Protein AF-A0A962AZM6-F1 (afdb_monomer)

Nearest PDB structures (foldseek):
  8jaz-assembly2_B  TM=5.024E-01  e=7.259E-09  Azotobacter chroococcum NCIMB 8003
  4d0q-assembly1_A  TM=4.194E-01  e=3.292E-02  Streptococcus pneumoniae TIGR4
  4ht1-assembly1_T  TM=5.611E-01  e=6.794E-01  Homo sapiens
  6alv-assembly1_A  TM=3.720E-01  e=1.613E+00  Rattus norvegicus
  3mll-assembly1_A  TM=4.001E-01  e=6.194E+00  Rattus norvegicus

Radius of gyration: 32.73 Å; Cα contacts (8 Å, |Δi|>4): 1582; chains: 1; bounding box: 70×86×89 Å

Sequence (575 aa):
MVQSRRQVLLGLPAAAAAGAALAGQAHASQPAPAVRRSPEQRYATVVDLADFAKPNADKPQGEAMQAAIDAASDAGVPLVMPKGGFVTDRSLRVWNTSGLDRAMPRISGRGIGMTVIEATGFAGAILDIRGVGQGPLRRAHFLHGGGLENLELRGLQRYVNGPPGTPVQHGLATLGWWTGRIANVRISRLTGDGIRVVGDTGVNSNPDFTASRLDLAGVRLERLAGWGYNDENPIGAPGWSWDRCVMTLCGRGGARVRSSGHEFRASSFSASGWVSETTPSAGAGIGVYLDGARGWSLNRTRFVGCEFDTSKDAQLALDYAHATTVEQTRFIHNDRYGQGALTPAVGVDIARKGAASSVQHALFRQILFRIDTPGTMTGFRWSGTANVRDIVIDGVLWSDETRGKAAITRYAGHDRNGANTAANYRIHDGVSLVSAGRPAPFLKARTAAASPTPSPARALGLGPWQVDADCARLQPGLWAVARDVRLPASGWCEIDLAAVVASPGGAQPVELVLRLARRTVTHDLGSLAAAPRRVRLGDRILANAGEVLGIELRAAAPLVFPPGARADLLLKLTV

Foldseek 3Di:
DDDDDDDDDDDDDDDDDDDDDDDDDDPPDDPDDDPDDDPVRVVLAEQELVVQDDADPPDASQVSLLVSQVVQQVSVHAYEYEFHEHEHADEREAEDAPLAAGEHHAYEYQAEVRAEYEYPQAAEENYEYEQAHAAQDPDQHAHEEHEYYHYEYYYDLCQLPDPPPRHFYEHYEAFRHEHYEYERYEYERGVEEHYEQDQPCVRYVPSQSREYEYEYYAYEQASHLYEPEHYPHQEYHCAYEAYQYEQEQYQQEHYEAREEHYEYELYETYPFQHSDQQDGHPDQGEHYEDDYAPPGAYEPAEYENYEFYFGAAEHYEDFSYEHYEYENYEYEFDPSNPPLETGPQEYYEYNLVAPRGAHYQYEAEQYEYAYQGADHHEYYEDSYQPRYANYEHYEYHYHYNVVPRYHYHDYYDCCPPNSLQVHFYFHHYPPWTRGHPDPTPDPPDDPDDDDDDDDDDDAPDPDWDFPPDPPPDDDAWFDDKPWFPFDQAFFWKFKFKFKFFADDDDFWWKKKWKDWPPDIDIDTPGTDDRGGDRDGDRDIDGDGGGIIIMITMTTPGDDDGDPPGGIIIRIRMDD

Solvent-accessible surface area (backbone atoms only — not comparable to full-atom values): 29447 Å² total; per-residue (Å²): 134,86,90,79,89,78,90,88,80,90,84,85,84,84,89,85,88,83,83,87,86,85,80,82,80,78,80,77,75,74,75,76,82,80,77,88,64,55,76,69,63,62,54,72,62,49,34,54,36,66,83,58,46,72,68,33,84,89,49,70,42,36,67,38,54,37,52,39,47,50,51,10,44,75,70,69,24,34,31,40,38,60,70,35,42,39,22,22,64,51,64,35,67,52,67,35,80,78,73,48,72,39,69,36,43,32,39,31,36,70,22,61,86,38,10,32,43,35,37,77,58,50,68,44,25,48,36,35,38,30,9,49,37,91,55,84,62,97,61,77,25,31,21,36,40,40,32,45,29,20,22,22,38,32,37,46,68,78,44,29,76,36,64,93,86,59,48,52,18,27,34,33,34,38,26,5,38,35,63,24,34,37,33,40,29,33,25,32,24,19,40,18,27,25,36,31,40,47,46,75,52,87,54,41,91,65,48,62,45,41,24,34,22,39,43,34,34,45,31,35,22,32,47,16,36,21,21,19,30,33,42,55,28,65,71,32,23,83,33,34,42,33,38,50,26,38,17,32,34,7,15,47,7,17,31,38,41,20,35,26,25,37,36,38,31,54,22,38,21,25,38,6,8,23,66,50,87,65,36,66,37,93,63,60,6,28,15,32,31,39,58,27,47,94,95,33,70,23,33,58,31,37,36,37,49,25,40,30,40,20,10,52,42,24,32,33,37,34,17,18,34,28,52,30,38,41,30,53,27,37,41,36,24,28,45,77,44,72,78,85,47,33,17,20,38,28,38,34,32,36,13,61,67,19,75,79,20,33,28,32,45,35,38,39,32,47,32,35,42,37,31,62,34,47,39,60,36,32,43,35,33,34,60,26,45,88,46,39,34,45,39,36,38,38,45,57,45,81,43,67,71,43,74,79,52,48,48,77,40,64,71,43,53,62,57,54,93,53,25,38,67,79,21,50,39,36,40,38,45,82,92,48,73,32,46,54,75,48,83,60,83,77,77,69,84,73,88,72,80,88,82,91,82,83,88,81,80,97,67,77,72,61,66,77,49,78,70,85,67,84,85,75,76,78,64,77,60,56,72,48,72,51,75,70,49,60,34,90,54,61,47,62,30,38,44,44,41,31,42,34,47,51,51,98,75,73,71,48,51,33,34,41,38,42,34,46,91,93,48,75,50,76,44,80,70,46,55,55,48,66,56,76,49,77,52,78,47,92,52,71,47,78,46,51,53,67,42,45,42,33,39,37,36,32,38,89,60,74,81,82,77,62,94,88,63,58,59,41,52,35,54,39,67,47,113

Secondary structure (DSSP, 8-state):
-----------------------------PPPP-----HHHHHTT-EEGGGT---EEEEE-HHHHHHHHHHHHHHT-PEEP-SEEEEESS-EEEE--SSS-EEPPEEE-SSTTTEEEEE-S-SEEEEEEE-SPSS--SS---EES-EEEEEEEE--GGGTTPPTT---EEEEEEESEEEEEEEEEEEEEESS-SEEE---TTS-SSGGGG--EEEEES-EEEEESSEEEEE--SS--SEEEEES-EEEEESSEEEEE-SS-EEEES-EEEEETEEETTEE-SS--EEEEEE-BTTB-B-S-EEES-EEEEESSEEEEEESEEEEEEES-EEEE--TT-SSS-S-SEEEEESTTGGG--EEEEEEEEEEEEE-SSEEEEEEEES--TTEEEEEEEEEEEEETTSS-EEEEEEESTTGGGHHHHS-EEEEETTEEEETTS--------------------------B------S-PPTT--EEEEEEE-SSSEEEEEEEEEEE--SS--EEEEEEEEETTEEEEEEEEEE-SS-B------EEEE-TTPEEEEEEEESS---PPTT--EEEEEEEE-

Structure (mmCIF, N/CA/C/O backbone):
data_AF-A0A962AZM6-F1
#
_entry.id   AF-A0A962AZM6-F1
#
loop_
_atom_site.group_PDB
_atom_site.id
_atom_site.type_symbol
_atom_site.label_atom_id
_atom_site.label_alt_id
_atom_site.label_comp_id
_atom_site.label_asym_id
_atom_site.label_entity_id
_atom_site.label_seq_id
_atom_site.pdbx_PDB_ins_code
_atom_site.Cartn_x
_atom_site.Cartn_y
_atom_site.Cartn_z
_atom_site.occupancy
_atom_site.B_iso_or_equiv
_atom_site.auth_seq_id
_atom_site.auth_comp_id
_atom_site.auth_asym_id
_atom_site.auth_atom_id
_atom_site.pdbx_PDB_model_num
ATOM 1 N N . MET A 1 1 ? 43.217 -32.054 24.297 1.00 29.64 1 MET A N 1
ATOM 2 C CA . MET A 1 1 ? 43.445 -33.213 23.405 1.00 29.64 1 MET A CA 1
ATOM 3 C C . MET A 1 1 ? 42.403 -34.289 23.677 1.00 29.64 1 MET A C 1
ATOM 5 O O . MET A 1 1 ? 42.264 -34.655 24.830 1.00 29.64 1 MET A O 1
ATOM 9 N N . VAL A 1 2 ? 41.724 -34.742 22.609 1.00 32.84 2 VAL A N 1
ATOM 10 C CA . VAL A 1 2 ? 41.186 -36.106 22.354 1.00 32.84 2 VAL A CA 1
ATOM 11 C C . VAL A 1 2 ? 40.149 -36.655 23.362 1.00 32.84 2 VAL A C 1
ATOM 13 O O . VAL A 1 2 ? 40.493 -37.030 24.469 1.00 32.84 2 VAL A O 1
ATOM 16 N N . GLN A 1 3 ? 38.833 -36.578 23.111 1.00 26.25 3 GLN A N 1
ATOM 17 C CA . GLN A 1 3 ? 37.977 -37.436 22.250 1.00 26.25 3 GLN A CA 1
ATOM 18 C C . GLN A 1 3 ? 37.986 -38.955 22.537 1.00 26.25 3 GLN A C 1
ATOM 20 O O . GLN A 1 3 ? 38.947 -39.634 22.216 1.00 26.25 3 GLN A O 1
ATOM 25 N N . SER A 1 4 ? 36.819 -39.500 22.911 1.00 30.44 4 SER A N 1
ATOM 26 C CA . SER A 1 4 ? 36.089 -40.565 22.173 1.00 30.44 4 SER A CA 1
ATOM 27 C C . SER A 1 4 ? 34.609 -40.519 22.650 1.00 30.44 4 SER A C 1
ATOM 29 O O . SER A 1 4 ? 34.392 -40.358 23.844 1.00 30.44 4 SER A O 1
ATOM 31 N N . ARG A 1 5 ? 33.508 -40.384 21.875 1.00 32.62 5 ARG A N 1
ATOM 32 C CA . ARG A 1 5 ? 33.010 -40.965 20.595 1.00 32.62 5 ARG A CA 1
ATOM 33 C C . ARG A 1 5 ? 32.978 -42.502 20.636 1.00 32.62 5 ARG A C 1
ATOM 35 O O . ARG A 1 5 ? 33.994 -43.078 20.960 1.00 32.62 5 ARG A O 1
ATOM 42 N N . ARG A 1 6 ? 31.949 -43.248 20.213 1.00 29.95 6 ARG A N 1
ATOM 43 C CA . ARG A 1 6 ? 30.577 -43.034 19.700 1.00 29.95 6 ARG A CA 1
ATOM 44 C C . ARG A 1 6 ? 30.046 -44.453 19.355 1.00 29.95 6 ARG A C 1
ATOM 46 O O . ARG A 1 6 ? 30.819 -45.216 18.801 1.00 29.95 6 ARG A O 1
ATOM 53 N N . GLN A 1 7 ? 28.735 -44.682 19.512 1.00 30.62 7 GLN A N 1
ATOM 54 C CA . GLN A 1 7 ? 27.836 -45.441 18.604 1.00 30.62 7 GLN A CA 1
ATOM 55 C C . GLN A 1 7 ? 27.954 -46.967 18.362 1.00 30.62 7 GLN A C 1
ATOM 57 O O . GLN A 1 7 ? 29.027 -47.546 18.435 1.00 30.62 7 GLN A O 1
ATOM 62 N N . VAL A 1 8 ? 26.799 -47.484 17.870 1.00 27.48 8 VAL A N 1
ATOM 63 C CA . VAL A 1 8 ? 26.518 -48.676 17.015 1.00 27.48 8 VAL A CA 1
ATOM 64 C C . VAL A 1 8 ? 25.844 -49.830 17.795 1.00 27.48 8 VAL A C 1
ATOM 66 O O . VAL A 1 8 ? 26.389 -50.251 18.800 1.00 27.48 8 VAL A O 1
ATOM 69 N N . LEU A 1 9 ? 24.687 -50.423 17.442 1.00 25.53 9 LEU A N 1
ATOM 70 C CA . LEU A 1 9 ? 23.645 -50.250 16.407 1.00 25.53 9 LEU A CA 1
ATOM 71 C C . LEU A 1 9 ? 22.458 -51.202 16.736 1.00 25.53 9 LEU A C 1
ATOM 73 O O . LEU A 1 9 ? 22.673 -52.241 17.345 1.00 25.53 9 LEU A O 1
ATOM 77 N N . LEU A 1 10 ? 21.261 -50.848 16.247 1.00 28.73 10 LEU A N 1
ATOM 78 C CA . LEU A 1 10 ? 20.161 -51.661 15.665 1.00 28.73 10 LEU A CA 1
ATOM 79 C C . LEU A 1 10 ? 20.027 -53.182 15.933 1.00 28.73 10 LEU A C 1
ATOM 81 O O . LEU A 1 10 ? 20.944 -53.954 15.677 1.00 28.73 10 LEU A O 1
ATOM 85 N N . GLY A 1 11 ? 18.777 -53.615 16.174 1.00 24.94 11 GLY A N 1
ATOM 86 C CA . GLY A 1 11 ? 18.316 -54.985 15.900 1.00 24.94 11 GLY A CA 1
ATOM 87 C C . GLY A 1 11 ? 16.840 -55.250 16.251 1.00 24.94 11 GLY A C 1
ATOM 88 O O . GLY A 1 11 ? 16.534 -55.595 17.385 1.00 24.94 11 GLY A O 1
ATOM 89 N N . LEU A 1 12 ? 15.934 -55.100 15.275 1.00 31.92 12 LEU A N 1
ATOM 90 C CA . LEU A 1 12 ? 14.578 -55.695 15.252 1.00 31.92 12 LEU A CA 1
ATOM 91 C C . LEU A 1 12 ? 14.646 -57.240 15.166 1.00 31.92 12 LEU A C 1
ATOM 93 O O . LEU A 1 12 ? 15.660 -57.769 14.708 1.00 31.92 12 LEU A O 1
ATOM 97 N N . PRO A 1 13 ? 13.555 -57.957 15.507 1.00 34.47 13 PRO A N 1
ATOM 98 C CA . PRO A 1 13 ? 12.750 -58.629 14.462 1.00 34.47 13 PRO A CA 1
ATOM 99 C C . PRO A 1 13 ? 11.226 -58.418 14.659 1.00 34.47 13 PRO A C 1
ATOM 101 O O . PRO A 1 13 ? 10.741 -58.373 15.784 1.00 34.47 13 PRO A O 1
ATOM 104 N N . ALA A 1 14 ? 10.468 -58.031 13.619 1.00 26.89 14 ALA A N 1
ATOM 105 C CA . ALA A 1 14 ? 9.739 -58.877 12.641 1.00 26.89 14 ALA A CA 1
ATOM 106 C C . ALA A 1 14 ? 8.582 -59.688 13.283 1.00 26.89 14 ALA A C 1
ATOM 108 O O . ALA A 1 14 ? 8.824 -60.622 14.030 1.00 26.89 14 ALA A O 1
ATOM 109 N N . ALA A 1 15 ? 7.323 -59.237 13.211 1.00 30.05 15 ALA A N 1
ATOM 110 C CA . ALA A 1 15 ? 6.351 -59.395 12.111 1.00 30.05 15 ALA A CA 1
ATOM 111 C C . ALA A 1 15 ? 5.842 -60.838 11.901 1.00 30.05 15 ALA A C 1
ATOM 113 O O . ALA A 1 15 ? 6.565 -61.645 11.332 1.00 30.05 15 ALA A O 1
ATOM 114 N N . ALA A 1 16 ? 4.572 -61.108 12.255 1.00 25.62 16 ALA A N 1
ATOM 115 C CA . ALA A 1 16 ? 3.628 -61.891 11.437 1.00 25.62 16 ALA A CA 1
ATOM 116 C C . ALA A 1 16 ? 2.190 -61.912 12.016 1.00 25.62 16 ALA A C 1
ATOM 118 O O . ALA A 1 16 ? 1.950 -62.424 13.100 1.00 25.62 16 ALA A O 1
ATOM 119 N N . ALA A 1 17 ? 1.263 -61.397 11.201 1.00 28.27 17 ALA A N 1
ATOM 120 C CA . ALA A 1 17 ? -0.097 -61.885 10.934 1.00 28.27 17 ALA A CA 1
ATOM 121 C C . ALA A 1 17 ? -1.138 -62.043 12.067 1.00 28.27 17 ALA A C 1
ATOM 123 O O . ALA A 1 17 ? -1.175 -63.049 12.763 1.00 28.27 17 ALA A O 1
ATOM 124 N N . ALA A 1 18 ? -2.143 -61.161 12.055 1.00 27.84 18 ALA A N 1
ATOM 125 C CA . ALA A 1 18 ? -3.547 -61.574 11.931 1.00 27.84 18 ALA A CA 1
ATOM 126 C C . ALA A 1 18 ? -4.379 -60.387 11.425 1.00 27.84 18 ALA A C 1
ATOM 128 O O . ALA A 1 18 ? -4.406 -59.317 12.032 1.00 27.84 18 ALA A O 1
ATOM 129 N N . GLY A 1 19 ? -5.001 -60.563 10.263 1.00 26.55 19 GLY A N 1
ATOM 130 C CA . GLY A 1 19 ? -5.955 -59.612 9.721 1.00 26.55 19 GLY A CA 1
ATOM 131 C C . GLY A 1 19 ? -7.324 -59.713 10.393 1.00 26.55 19 GLY A C 1
ATOM 132 O O . GLY A 1 19 ? -7.685 -60.745 10.948 1.00 26.55 19 GLY A O 1
ATOM 133 N N . ALA A 1 20 ? -8.081 -58.637 10.189 1.00 31.86 20 ALA A N 1
ATOM 134 C CA . ALA A 1 20 ? -9.532 -58.513 10.287 1.00 31.86 20 ALA A CA 1
ATOM 135 C C . ALA A 1 20 ? -10.179 -58.388 11.683 1.00 31.86 20 ALA A C 1
ATOM 137 O O . ALA A 1 20 ? -9.985 -59.193 12.583 1.00 31.86 20 ALA A O 1
ATOM 138 N N . ALA A 1 21 ? -11.070 -57.388 11.739 1.00 35.78 21 ALA A N 1
ATOM 139 C CA . ALA A 1 21 ? -12.134 -57.139 12.711 1.00 35.78 21 ALA A CA 1
ATOM 140 C C . ALA A 1 21 ? -11.751 -56.483 14.051 1.00 35.78 21 ALA A C 1
ATOM 142 O O . ALA A 1 21 ? -11.739 -57.118 15.097 1.00 35.78 21 ALA A O 1
ATOM 143 N N . LEU A 1 22 ? -11.618 -55.152 14.036 1.00 29.98 22 LEU A N 1
ATOM 144 C CA . LEU A 1 22 ? -11.992 -54.323 15.187 1.00 29.98 22 LEU A CA 1
ATOM 145 C C . LEU A 1 22 ? -12.969 -53.242 14.727 1.00 29.98 22 LEU A C 1
ATOM 147 O O . LEU A 1 22 ? -12.605 -52.137 14.328 1.00 29.98 22 LEU A O 1
ATOM 151 N N . ALA A 1 23 ? -14.243 -53.625 14.753 1.00 33.28 23 ALA A N 1
ATOM 152 C CA . ALA A 1 23 ? -15.349 -52.695 14.793 1.00 33.28 23 ALA A CA 1
ATOM 153 C C . ALA A 1 23 ? -15.317 -51.938 16.132 1.00 33.28 23 ALA A C 1
ATOM 155 O O . ALA A 1 23 ? -15.219 -52.543 17.194 1.00 33.28 23 ALA A O 1
ATOM 156 N N . GLY A 1 24 ? -15.381 -50.611 16.024 1.00 38.19 24 GLY A N 1
ATOM 157 C CA . GLY A 1 24 ? -15.830 -49.632 17.013 1.00 38.19 24 GLY A CA 1
ATOM 158 C C . GLY A 1 24 ? -15.717 -49.961 18.503 1.00 38.19 24 GLY A C 1
ATOM 159 O O . GLY A 1 24 ? -16.640 -50.519 19.083 1.00 38.19 24 GLY A O 1
ATOM 160 N N . GLN A 1 25 ? -14.716 -49.373 19.156 1.00 30.89 25 GLN A N 1
ATOM 161 C CA . GLN A 1 25 ? -14.941 -48.721 20.447 1.00 30.89 25 GLN A CA 1
ATOM 162 C C . GLN A 1 25 ? -14.290 -47.340 20.423 1.00 30.89 25 GLN A C 1
ATOM 164 O O . GLN A 1 25 ? -13.087 -47.173 20.607 1.00 30.89 25 GLN A O 1
ATOM 169 N N . ALA A 1 26 ? -15.120 -46.334 20.148 1.00 32.62 26 ALA A N 1
ATOM 170 C CA . ALA A 1 26 ? -14.795 -44.954 20.439 1.00 32.62 26 ALA A CA 1
ATOM 171 C C . ALA A 1 26 ? -14.671 -44.817 21.962 1.00 32.62 26 ALA A C 1
ATOM 173 O O . ALA A 1 26 ? -15.661 -44.943 22.682 1.00 32.62 26 ALA A O 1
ATOM 174 N N . HIS A 1 27 ? -13.464 -44.543 22.456 1.00 34.28 27 HIS A N 1
ATOM 175 C CA . HIS A 1 27 ? -13.315 -43.929 23.767 1.00 34.28 27 HIS A CA 1
ATOM 176 C C . HIS A 1 27 ? -13.975 -42.552 23.690 1.00 34.28 27 HIS A C 1
ATOM 178 O O . HIS A 1 27 ? -13.398 -41.599 23.167 1.00 34.28 27 HIS A O 1
ATOM 184 N N . ALA A 1 28 ? -15.216 -42.470 24.165 1.00 37.56 28 ALA A N 1
ATOM 185 C CA . ALA A 1 28 ? -15.879 -41.211 24.436 1.00 37.56 28 ALA A CA 1
ATOM 186 C C . ALA A 1 28 ? -15.030 -40.459 25.468 1.00 37.56 28 ALA A C 1
ATOM 188 O O . ALA A 1 28 ? -15.032 -40.784 26.656 1.00 37.56 28 ALA A O 1
ATOM 189 N N . SER A 1 29 ? -14.260 -39.479 25.001 1.00 42.16 29 SER A N 1
ATOM 190 C CA . SER A 1 29 ? -13.665 -38.470 25.860 1.00 42.16 29 SER A CA 1
ATOM 191 C C . SER A 1 29 ? -14.813 -37.746 26.554 1.00 42.16 29 SER A C 1
ATOM 193 O O . SER A 1 29 ? -15.605 -37.049 25.919 1.00 42.16 29 SER A O 1
ATOM 195 N N . GLN A 1 30 ? -14.951 -37.956 27.863 1.00 37.03 30 GLN A N 1
ATOM 196 C CA . GLN A 1 30 ? -15.864 -37.149 28.661 1.00 37.03 30 GLN A CA 1
ATOM 197 C C . GLN A 1 30 ? -15.480 -35.674 28.457 1.00 37.03 30 GLN A C 1
ATOM 199 O O . GLN A 1 30 ? -14.304 -35.332 28.629 1.00 37.03 30 GLN A O 1
ATOM 204 N N . PRO A 1 31 ? -16.418 -34.795 28.058 1.00 42.50 31 PRO A N 1
ATOM 205 C CA . PRO A 1 31 ? -16.133 -33.372 28.002 1.00 42.50 31 PRO A CA 1
ATOM 206 C C . PRO A 1 31 ? -15.728 -32.921 29.406 1.00 42.50 31 PRO A C 1
ATOM 208 O O . PRO A 1 31 ? -16.381 -33.280 30.388 1.00 42.50 31 PRO A O 1
ATOM 211 N N . ALA A 1 32 ? -14.630 -32.167 29.501 1.00 45.25 32 ALA A N 1
ATOM 212 C CA . ALA A 1 32 ? -14.174 -31.601 30.764 1.00 45.25 32 ALA A CA 1
ATOM 213 C C . ALA A 1 32 ? -15.354 -30.922 31.490 1.00 45.25 32 ALA A C 1
ATOM 215 O O . ALA A 1 32 ? -16.178 -30.278 30.827 1.00 45.25 32 ALA A O 1
ATOM 216 N N . PRO A 1 33 ? -15.471 -31.062 32.823 1.00 45.75 33 PRO A N 1
ATOM 217 C CA . PRO A 1 33 ? -16.612 -30.537 33.555 1.00 45.75 33 PRO A CA 1
ATOM 218 C C . PRO A 1 33 ? -16.735 -29.034 33.309 1.00 45.75 33 PRO A C 1
ATOM 220 O O . PRO A 1 33 ? -15.802 -28.264 33.548 1.00 45.75 33 PRO A O 1
ATOM 223 N N . ALA A 1 34 ? -17.897 -28.616 32.807 1.00 59.62 34 ALA A N 1
ATOM 224 C CA . ALA A 1 34 ? -18.205 -27.211 32.617 1.00 59.62 34 ALA A CA 1
ATOM 225 C C . ALA A 1 34 ? -18.142 -26.503 33.978 1.00 59.62 34 ALA A C 1
ATOM 227 O O . ALA A 1 34 ? -18.952 -26.764 34.870 1.00 59.62 34 ALA A O 1
ATOM 228 N N . VAL A 1 35 ? -17.168 -25.609 34.147 1.00 66.31 35 VAL A N 1
ATOM 229 C CA . VAL A 1 35 ? -17.042 -24.794 35.358 1.00 66.31 35 VAL A CA 1
ATOM 230 C C . VAL A 1 35 ? -18.285 -23.911 35.469 1.00 66.31 35 VAL A C 1
ATOM 232 O O . VAL A 1 35 ? -18.551 -23.089 34.588 1.00 66.31 35 VAL A O 1
ATOM 235 N N . ARG A 1 36 ? -19.065 -24.074 36.546 1.00 44.12 36 ARG A N 1
ATOM 236 C CA . ARG A 1 36 ? -20.202 -23.193 36.843 1.00 44.12 36 ARG A CA 1
ATOM 237 C C . ARG A 1 36 ? -19.680 -21.776 37.086 1.00 44.12 36 ARG A C 1
ATOM 239 O O . ARG A 1 36 ? -19.080 -21.505 38.117 1.00 44.12 36 ARG A O 1
ATOM 246 N N . ARG A 1 37 ? -19.927 -20.884 36.127 1.00 49.72 37 ARG A N 1
ATOM 247 C CA . ARG A 1 37 ? -19.706 -19.435 36.246 1.00 49.72 37 ARG A CA 1
ATOM 248 C C . ARG A 1 37 ? -21.009 -18.739 36.620 1.00 49.72 37 ARG A C 1
ATOM 250 O O . ARG A 1 37 ? -22.061 -19.131 36.087 1.00 49.72 37 ARG A O 1
ATOM 257 N N . SER A 1 38 ? -20.931 -17.717 37.474 1.00 48.62 38 SER A N 1
ATOM 258 C CA . SER A 1 38 ? -22.064 -16.817 37.728 1.00 48.62 38 SER A CA 1
ATOM 259 C C . SER A 1 38 ? -22.486 -16.116 36.424 1.00 48.62 38 SER A C 1
ATOM 261 O O . SER A 1 38 ? -21.671 -16.030 35.498 1.00 48.62 38 SER A O 1
ATOM 263 N N . PRO A 1 39 ? -23.739 -15.648 36.290 1.00 52.84 39 PRO A N 1
ATOM 264 C CA . PRO A 1 39 ? -24.165 -14.865 35.130 1.00 52.84 39 PRO A CA 1
ATOM 265 C C . PRO A 1 39 ? -23.205 -13.703 34.829 1.00 52.84 39 PRO A C 1
ATOM 267 O O . PRO A 1 39 ? -22.764 -13.559 33.694 1.00 52.84 39 PRO A O 1
ATOM 270 N N . GLU A 1 40 ? -22.766 -12.973 35.853 1.00 53.44 40 GLU A N 1
ATOM 271 C CA . GLU A 1 40 ? -21.832 -11.842 35.764 1.00 53.44 40 GLU A CA 1
ATOM 272 C C . GLU A 1 40 ? -20.458 -12.276 35.220 1.00 53.44 40 GLU A C 1
ATOM 274 O O . GLU A 1 40 ? -19.882 -11.621 34.355 1.00 53.44 40 GLU A O 1
ATOM 279 N N . GLN A 1 41 ? -19.960 -13.446 35.634 1.00 47.88 41 GLN A N 1
ATOM 280 C CA . GLN A 1 41 ? -18.707 -14.029 35.133 1.00 47.88 41 GLN A CA 1
ATOM 281 C C . GLN A 1 41 ? -18.802 -14.573 33.696 1.00 47.88 41 GLN A C 1
ATOM 283 O O . GLN A 1 41 ? -17.776 -14.842 33.068 1.00 47.88 41 GLN A O 1
ATOM 288 N N . ARG A 1 42 ? -20.013 -14.779 33.163 1.00 48.09 42 ARG A N 1
ATOM 289 C CA . ARG A 1 42 ? -20.219 -15.117 31.742 1.00 48.09 42 ARG A CA 1
ATOM 290 C C . ARG A 1 42 ? -20.158 -13.861 30.871 1.00 48.09 42 ARG A C 1
ATOM 292 O O . ARG A 1 42 ? -19.590 -13.928 29.782 1.00 48.09 42 ARG A O 1
ATOM 299 N N . TYR A 1 43 ? -20.662 -12.734 31.378 1.00 45.78 43 TYR A N 1
ATOM 300 C CA . TYR A 1 43 ? -20.566 -11.423 30.726 1.00 45.78 43 TYR A CA 1
ATOM 301 C C . TYR A 1 43 ? -19.155 -10.817 30.792 1.00 45.78 43 TYR A C 1
ATOM 303 O O . TYR A 1 43 ? -18.771 -10.098 29.881 1.00 45.78 43 TYR A O 1
ATOM 311 N N . ALA A 1 44 ? -18.324 -11.202 31.768 1.00 57.66 44 ALA A N 1
ATOM 312 C CA . ALA A 1 44 ? -16.919 -10.779 31.898 1.00 57.66 44 ALA A CA 1
ATOM 313 C C . ALA A 1 44 ? -15.953 -11.310 30.806 1.00 57.66 44 ALA A C 1
ATOM 315 O O . ALA A 1 44 ? -14.746 -11.386 31.025 1.00 57.66 44 ALA A O 1
ATOM 316 N N . THR A 1 45 ? -16.459 -11.745 29.648 1.00 79.69 45 THR A N 1
ATOM 317 C CA . THR A 1 45 ? -15.644 -12.327 28.565 1.00 79.69 45 THR A CA 1
ATOM 318 C C . THR A 1 45 ? -15.438 -11.390 27.376 1.00 79.69 45 THR A C 1
ATOM 320 O O . THR A 1 45 ? -14.533 -11.630 26.578 1.00 79.69 45 THR A O 1
ATOM 323 N N . VAL A 1 46 ? -16.239 -10.325 27.270 1.00 89.44 46 VAL A N 1
ATOM 324 C CA . VAL A 1 46 ? -16.160 -9.266 26.253 1.00 89.44 46 VAL A CA 1
ATOM 325 C C . VAL A 1 46 ? -16.709 -7.962 26.832 1.00 89.44 46 VAL A C 1
ATOM 327 O O . VAL A 1 46 ? -17.511 -7.988 27.760 1.00 89.44 46 VAL A O 1
ATOM 330 N N . VAL A 1 47 ? -16.322 -6.832 26.250 1.00 94.12 47 VAL A N 1
ATOM 331 C CA . VAL A 1 47 ? -17.015 -5.549 26.418 1.00 94.12 47 VAL A CA 1
ATOM 332 C C . VAL A 1 47 ? -17.883 -5.322 25.182 1.00 94.12 47 VAL A C 1
ATOM 334 O O . VAL A 1 47 ? -17.370 -5.400 24.064 1.00 94.12 47 VAL A O 1
ATOM 337 N N . ASP A 1 48 ? -19.181 -5.061 25.351 1.00 94.38 48 ASP A N 1
ATOM 338 C CA . ASP A 1 48 ? -20.063 -4.672 24.243 1.00 94.38 48 ASP A CA 1
ATOM 339 C C . ASP A 1 48 ? -20.166 -3.146 24.186 1.00 94.38 48 ASP A C 1
ATOM 341 O O . ASP A 1 48 ? -20.512 -2.489 25.167 1.00 94.38 48 ASP A O 1
ATOM 345 N N . LEU A 1 49 ? -19.889 -2.556 23.022 1.00 96.31 49 LEU A N 1
ATOM 346 C CA . LEU A 1 49 ? -20.058 -1.117 22.836 1.00 96.31 49 LEU A CA 1
ATOM 347 C C . LEU A 1 49 ? -21.514 -0.678 23.064 1.00 96.31 49 LEU A C 1
ATOM 349 O O . LEU A 1 49 ? -21.737 0.468 23.446 1.00 96.31 49 LEU A O 1
ATOM 353 N N . ALA A 1 50 ? -22.494 -1.566 22.869 1.00 94.62 50 ALA A N 1
ATOM 354 C CA . ALA A 1 50 ? -23.906 -1.281 23.121 1.00 94.62 50 ALA A CA 1
ATOM 355 C C . ALA A 1 50 ? -24.197 -0.863 24.575 1.00 94.62 50 ALA A C 1
ATOM 357 O O . ALA A 1 50 ? -25.166 -0.133 24.800 1.00 94.62 50 ALA A O 1
ATOM 358 N N . ASP A 1 51 ? -23.351 -1.272 25.527 1.00 93.69 51 ASP A N 1
ATOM 359 C CA . ASP A 1 51 ? -23.467 -0.902 26.942 1.00 93.69 51 ASP A CA 1
ATOM 360 C C . ASP A 1 51 ? -23.042 0.556 27.203 1.00 93.69 51 ASP A C 1
ATOM 362 O O . ASP A 1 51 ? -23.415 1.147 28.215 1.00 93.69 51 ASP A O 1
ATOM 366 N N . PHE A 1 52 ? -22.301 1.162 26.269 1.00 96.00 52 PHE A N 1
ATOM 367 C CA . PHE A 1 52 ? -21.762 2.523 26.370 1.00 96.00 52 PHE A CA 1
ATOM 368 C C . PHE A 1 52 ? -22.436 3.486 25.387 1.00 96.00 52 PHE A C 1
ATOM 370 O O . PHE A 1 52 ? -22.679 4.648 25.712 1.00 96.00 52 PHE A O 1
ATOM 377 N N . ALA A 1 53 ? -22.730 3.026 24.168 1.00 93.94 53 ALA A N 1
ATOM 378 C CA . ALA A 1 53 ? -23.278 3.842 23.094 1.00 93.94 53 ALA A CA 1
ATOM 379 C C . ALA A 1 53 ? -24.184 3.036 22.154 1.00 93.94 53 ALA A C 1
ATOM 381 O O . ALA A 1 53 ? -23.846 1.950 21.686 1.00 93.94 53 ALA A O 1
ATOM 382 N N . LYS A 1 54 ? -25.321 3.632 21.779 1.00 92.81 54 LYS A N 1
ATOM 383 C CA . LYS A 1 54 ? -26.174 3.137 20.687 1.00 92.81 54 LYS A CA 1
ATOM 384 C C . LYS A 1 54 ? -25.800 3.832 19.381 1.00 92.81 54 LYS A C 1
ATOM 386 O O . LYS A 1 54 ? -25.602 5.039 19.444 1.00 92.81 54 LYS A O 1
ATOM 391 N N . PRO A 1 55 ? -25.778 3.155 18.220 1.00 92.69 55 PRO A N 1
ATOM 392 C CA . PRO A 1 55 ? -25.467 3.795 16.943 1.00 92.69 55 PRO A CA 1
ATOM 393 C C . PRO A 1 55 ? -26.254 5.090 16.721 1.00 92.69 55 PRO A C 1
ATOM 395 O O . PRO A 1 55 ? -27.481 5.101 16.844 1.00 92.69 55 PRO A O 1
ATOM 398 N N . ASN A 1 56 ? -25.555 6.175 16.399 1.00 90.38 56 ASN A N 1
ATOM 399 C CA . ASN A 1 56 ? -26.164 7.463 16.097 1.00 90.38 56 ASN A CA 1
ATOM 400 C C . ASN A 1 56 ? -25.292 8.227 15.092 1.00 90.38 56 ASN A C 1
ATOM 402 O O . ASN A 1 56 ? -24.140 8.543 15.380 1.00 90.38 56 ASN A O 1
ATOM 406 N N . ALA A 1 57 ? -25.850 8.516 13.915 1.00 82.81 57 ALA A N 1
ATOM 407 C CA . ALA A 1 57 ? -25.147 9.210 12.837 1.00 82.81 57 ALA A CA 1
ATOM 408 C C . ALA A 1 57 ? -25.103 10.741 13.015 1.00 82.81 57 ALA A C 1
ATOM 410 O O . ALA A 1 57 ? -24.316 11.405 12.348 1.00 82.81 57 ALA A O 1
ATOM 411 N N . ASP A 1 58 ? -25.914 11.299 13.916 1.00 86.50 58 ASP A N 1
ATOM 412 C CA . ASP A 1 58 ? -26.082 12.750 14.064 1.00 86.50 58 ASP A CA 1
ATOM 413 C C . ASP A 1 58 ? -25.348 13.317 15.284 1.00 86.50 58 ASP A C 1
ATOM 415 O O . ASP A 1 58 ? -25.205 14.532 15.424 1.00 86.50 58 ASP A O 1
ATOM 419 N N . LYS A 1 59 ? -24.899 12.453 16.201 1.00 90.19 59 LYS A N 1
ATOM 420 C CA . LYS A 1 59 ? -24.265 12.863 17.457 1.00 90.19 59 LYS A CA 1
ATOM 421 C C . LYS A 1 59 ? -22.923 12.167 17.646 1.00 90.19 59 LYS A C 1
ATOM 423 O O . LYS A 1 59 ? -22.892 10.938 17.609 1.00 90.19 59 LYS A O 1
ATOM 428 N N . PRO A 1 60 ? -21.838 12.917 17.910 1.00 93.00 60 PRO A N 1
ATOM 429 C CA . PRO A 1 60 ? -20.572 12.325 18.304 1.00 93.00 60 PRO A CA 1
ATOM 430 C C . PRO A 1 60 ? -20.707 11.480 19.572 1.00 93.00 60 PRO A C 1
ATOM 432 O O . PRO A 1 60 ? -21.426 11.822 20.508 1.00 93.00 60 PRO A O 1
ATOM 435 N N . GLN A 1 61 ? -19.997 10.360 19.584 1.00 95.81 61 GLN A N 1
ATOM 436 C CA . GLN A 1 61 ? -20.005 9.335 20.627 1.00 95.81 61 GLN A CA 1
ATOM 437 C C . GLN A 1 61 ? -18.571 9.004 21.058 1.00 95.81 61 GLN A C 1
ATOM 439 O O . GLN A 1 61 ? -18.319 7.943 21.627 1.00 95.81 61 GLN A O 1
ATOM 444 N N . GLY A 1 62 ? -17.621 9.897 20.750 1.00 95.81 62 GLY A N 1
ATOM 445 C CA . GLY A 1 62 ? -16.190 9.684 20.942 1.00 95.81 62 GLY A CA 1
ATOM 446 C C . GLY A 1 62 ? -15.824 9.350 22.386 1.00 95.81 62 GLY A C 1
ATOM 447 O O . GLY A 1 62 ? -15.025 8.449 22.615 1.00 95.81 62 GLY A O 1
ATOM 448 N N . GLU A 1 63 ? -16.442 10.016 23.365 1.00 97.12 63 GLU A N 1
ATOM 449 C CA . GLU A 1 63 ? -16.212 9.739 24.792 1.00 97.12 63 GLU A CA 1
ATOM 450 C C . GLU A 1 63 ? -16.699 8.350 25.211 1.00 97.12 63 GLU A C 1
ATOM 452 O O . GLU A 1 63 ? -15.961 7.607 25.852 1.00 97.12 63 GLU A O 1
ATOM 457 N N . ALA A 1 64 ? -17.909 7.963 24.802 1.00 97.31 64 ALA A N 1
ATOM 458 C CA . ALA A 1 64 ? -18.472 6.655 25.128 1.00 97.31 64 ALA A CA 1
ATOM 459 C C . ALA A 1 64 ? -17.699 5.510 24.450 1.00 97.31 64 ALA A C 1
ATOM 461 O O . ALA A 1 64 ? -17.435 4.482 25.070 1.00 97.31 64 ALA A O 1
ATOM 462 N N . MET A 1 65 ? -17.276 5.702 23.196 1.00 98.12 65 MET A N 1
ATOM 463 C CA . MET A 1 65 ? -16.400 4.752 22.504 1.00 98.12 65 MET A CA 1
ATOM 464 C C . MET A 1 65 ? -15.031 4.637 23.176 1.00 98.12 65 MET A C 1
ATOM 466 O O . MET A 1 65 ? -14.517 3.528 23.304 1.00 98.12 65 MET A O 1
ATOM 470 N N . GLN A 1 66 ? -14.451 5.754 23.626 1.00 98.00 66 GLN A N 1
ATOM 471 C CA . GLN A 1 66 ? -13.193 5.731 24.370 1.00 98.00 66 GLN A CA 1
ATOM 472 C C . GLN A 1 66 ? -13.348 4.960 25.685 1.00 98.00 66 GLN A C 1
ATOM 474 O O . GLN A 1 66 ? -12.539 4.081 25.957 1.00 98.00 66 GLN A O 1
ATOM 479 N N . ALA A 1 67 ? -14.418 5.205 26.445 1.00 97.56 67 ALA A N 1
ATOM 480 C CA . ALA A 1 67 ? -14.686 4.487 27.689 1.00 97.56 67 ALA A CA 1
ATOM 481 C C . ALA A 1 67 ? -14.821 2.966 27.476 1.00 97.56 67 ALA A C 1
ATOM 483 O O . ALA A 1 67 ? -14.305 2.186 28.273 1.00 97.56 67 ALA A O 1
ATOM 484 N N . ALA A 1 68 ? -15.450 2.532 26.379 1.00 97.44 68 ALA A N 1
ATOM 485 C CA . ALA A 1 68 ? -15.540 1.114 26.027 1.00 97.44 68 ALA A CA 1
ATOM 486 C C . ALA A 1 68 ? -14.170 0.506 25.665 1.00 97.44 68 ALA A C 1
ATOM 488 O O . ALA A 1 68 ? -13.871 -0.631 26.038 1.00 97.44 68 ALA A O 1
ATOM 489 N N . ILE A 1 69 ? -13.320 1.258 24.957 1.00 96.81 69 ILE A N 1
ATOM 490 C CA . ILE A 1 69 ? -11.940 0.855 24.644 1.00 96.81 69 ILE A CA 1
ATOM 491 C C . ILE A 1 69 ? -11.106 0.732 25.920 1.00 96.81 69 ILE A C 1
ATOM 493 O O . ILE A 1 69 ? -10.377 -0.251 26.072 1.00 96.81 69 ILE A O 1
ATOM 497 N N . ASP A 1 70 ? -11.219 1.699 26.827 1.00 94.50 70 ASP A N 1
ATOM 498 C CA . ASP A 1 70 ? -10.495 1.706 28.097 1.00 94.50 70 ASP A CA 1
ATOM 499 C C . ASP A 1 70 ? -10.931 0.511 28.956 1.00 94.50 70 ASP A C 1
ATOM 501 O O . ASP A 1 70 ? -10.087 -0.274 29.384 1.00 94.50 70 ASP A O 1
ATOM 505 N N . ALA A 1 71 ? -12.243 0.270 29.078 1.00 93.50 71 ALA A N 1
ATOM 506 C CA . ALA A 1 71 ? -12.789 -0.884 29.791 1.00 93.50 71 ALA A CA 1
ATOM 507 C C . ALA A 1 71 ? -12.295 -2.224 29.216 1.00 93.50 71 ALA A C 1
ATOM 509 O O . ALA A 1 71 ? -11.880 -3.108 29.967 1.00 93.50 71 ALA A O 1
ATOM 510 N N . ALA A 1 72 ? -12.289 -2.379 27.887 1.00 93.31 72 ALA A N 1
ATOM 511 C CA . ALA A 1 72 ? -11.787 -3.587 27.229 1.00 93.31 72 ALA A CA 1
ATOM 512 C C . ALA A 1 72 ? -10.278 -3.776 27.452 1.00 93.31 72 ALA A C 1
ATOM 514 O O . ALA A 1 72 ? -9.811 -4.887 27.715 1.00 93.31 72 ALA A O 1
ATOM 515 N N . SER A 1 73 ? -9.519 -2.681 27.383 1.00 90.44 73 SER A N 1
ATOM 516 C CA . SER A 1 73 ? -8.075 -2.674 27.611 1.00 90.44 73 SER A CA 1
ATOM 517 C C . SER A 1 73 ? -7.724 -3.026 29.056 1.00 90.44 73 SER A C 1
ATOM 519 O O . SER A 1 73 ? -6.743 -3.736 29.288 1.00 90.44 73 SER A O 1
ATOM 521 N N . ASP A 1 74 ? -8.464 -2.506 30.034 1.00 88.38 74 ASP A N 1
ATOM 522 C CA . ASP A 1 74 ? -8.222 -2.719 31.467 1.00 88.38 74 ASP A CA 1
ATOM 523 C C . ASP A 1 74 ? -8.615 -4.134 31.896 1.00 88.38 74 ASP A C 1
ATOM 525 O O . ASP A 1 74 ? -7.882 -4.781 32.641 1.00 88.38 74 ASP A O 1
ATOM 529 N N . ALA A 1 75 ? -9.721 -4.654 31.360 1.00 88.06 75 ALA A N 1
ATOM 530 C CA . ALA A 1 75 ? -10.146 -6.030 31.595 1.00 88.06 75 ALA A CA 1
ATOM 531 C C . ALA A 1 75 ? -9.337 -7.067 30.789 1.00 88.06 75 ALA A C 1
ATOM 533 O O . ALA A 1 75 ? -9.394 -8.258 31.093 1.00 88.06 75 ALA A O 1
ATOM 534 N N . GLY A 1 76 ? -8.591 -6.645 29.761 1.00 86.81 76 GLY A N 1
ATOM 535 C CA . GLY A 1 76 ? -7.839 -7.547 28.885 1.00 86.81 76 GLY A CA 1
ATOM 536 C C . GLY A 1 76 ? -8.738 -8.445 28.027 1.00 86.81 76 GLY A C 1
ATOM 537 O O . GLY A 1 76 ? -8.369 -9.580 27.722 1.00 86.81 76 GLY A O 1
ATOM 538 N N . VAL A 1 77 ? -9.922 -7.956 27.649 1.00 90.50 77 VAL A N 1
ATOM 539 C CA . VAL A 1 77 ? -10.930 -8.701 26.877 1.00 90.50 77 VAL A CA 1
ATOM 540 C C . VAL A 1 77 ? -11.232 -8.013 25.538 1.00 90.50 77 VAL A C 1
ATOM 542 O O . VAL A 1 77 ? -10.903 -6.842 25.349 1.00 90.50 77 VAL A O 1
ATOM 545 N N . PRO A 1 78 ? -11.843 -8.712 24.565 1.00 94.75 78 PRO A N 1
ATOM 546 C CA . PRO A 1 78 ? -12.254 -8.094 23.308 1.00 94.75 78 PRO A CA 1
ATOM 547 C C . PRO A 1 78 ? -13.341 -7.025 23.491 1.00 94.75 78 PRO A C 1
ATOM 549 O O . PRO A 1 78 ? -14.249 -7.195 24.303 1.00 94.75 78 PRO A O 1
ATOM 552 N N . LEU A 1 79 ? -13.298 -5.989 22.652 1.00 97.25 79 LEU A N 1
ATOM 553 C CA . LEU A 1 79 ? -14.388 -5.041 22.427 1.00 97.25 79 LEU A CA 1
ATOM 554 C C . LEU A 1 79 ? -15.199 -5.485 21.206 1.00 97.25 79 LEU A C 1
ATOM 556 O O . LEU A 1 79 ? -14.672 -5.576 20.092 1.00 97.25 79 LEU A O 1
ATOM 560 N N . VAL A 1 80 ? -16.490 -5.734 21.397 1.00 96.94 80 VAL A N 1
ATOM 561 C CA . VAL A 1 80 ? -17.426 -6.062 20.321 1.00 96.94 80 VAL A CA 1
ATOM 562 C C . VAL A 1 80 ? -18.269 -4.837 20.005 1.00 96.94 80 VAL A C 1
ATOM 564 O O . VAL A 1 80 ? -18.918 -4.264 20.871 1.00 96.94 80 VAL A O 1
ATOM 567 N N . MET A 1 81 ? -18.275 -4.444 18.737 1.00 97.06 81 MET A N 1
ATOM 568 C CA . MET A 1 81 ? -19.076 -3.335 18.241 1.00 97.06 81 MET A CA 1
ATOM 569 C C . MET A 1 81 ? -20.300 -3.885 17.498 1.00 97.06 81 MET A C 1
ATOM 571 O O . MET A 1 81 ? -20.151 -4.743 16.615 1.00 97.06 81 MET A O 1
ATOM 575 N N . PRO A 1 82 ? -21.526 -3.428 17.810 1.00 96.31 82 PRO A N 1
ATOM 576 C CA . PRO A 1 82 ? -22.710 -3.894 17.108 1.00 96.31 82 PRO A CA 1
ATOM 577 C C . PRO A 1 82 ? -22.785 -3.286 15.697 1.00 96.31 82 PRO A C 1
ATOM 579 O O . PRO A 1 82 ? -21.953 -2.477 15.274 1.00 96.31 82 PRO A O 1
ATOM 582 N N . LYS A 1 83 ? -23.786 -3.715 14.925 1.00 96.88 83 LYS A N 1
ATOM 583 C CA . LYS A 1 83 ? -24.093 -3.106 13.627 1.00 96.88 83 LYS A CA 1
ATOM 584 C C . LYS A 1 83 ? -24.556 -1.663 13.849 1.00 96.88 83 LYS A C 1
ATOM 586 O O . LYS A 1 83 ? -25.408 -1.422 14.699 1.00 96.88 83 LYS A O 1
ATOM 591 N N . GLY A 1 84 ? -24.053 -0.736 13.045 1.00 95.69 84 GLY A N 1
ATOM 592 C CA . GLY A 1 84 ? -24.452 0.664 13.067 1.00 95.69 84 GLY A CA 1
ATOM 593 C C . GLY A 1 84 ? -23.320 1.624 12.716 1.00 95.69 84 GLY A C 1
ATOM 594 O O . GLY A 1 84 ? -22.161 1.224 12.582 1.00 95.69 84 GLY A O 1
ATOM 595 N N . GLY A 1 85 ? -23.688 2.894 12.546 1.00 95.69 85 GLY A N 1
ATOM 596 C CA . GLY A 1 85 ? -22.751 4.005 12.410 1.00 95.69 85 GLY A CA 1
ATOM 597 C C . GLY A 1 85 ? -22.514 4.674 13.759 1.00 95.69 85 GLY A C 1
ATOM 598 O O . GLY A 1 85 ? -23.474 5.004 14.455 1.00 95.69 85 GLY A O 1
ATOM 599 N N . PHE A 1 86 ? -21.245 4.869 14.096 1.00 96.50 86 PHE A N 1
ATOM 600 C CA . PHE A 1 86 ? -20.789 5.551 15.298 1.00 96.50 86 PHE A CA 1
ATOM 601 C C . PHE A 1 86 ? -19.946 6.745 14.893 1.00 96.50 86 PHE A C 1
ATOM 603 O O . PHE A 1 86 ? -18.924 6.589 14.224 1.00 96.50 86 PHE A O 1
ATOM 610 N N . VAL A 1 87 ? -20.371 7.938 15.285 1.00 95.94 87 VAL A N 1
ATOM 611 C CA . VAL A 1 87 ? -19.646 9.160 14.944 1.00 95.94 87 VAL A CA 1
ATOM 612 C C . VAL A 1 87 ? -18.633 9.476 16.037 1.00 95.94 87 VAL A C 1
ATOM 614 O O . VAL A 1 87 ? -18.970 9.453 17.215 1.00 95.94 87 VAL A O 1
ATOM 617 N N . THR A 1 88 ? -17.393 9.791 15.674 1.00 95.88 88 THR A N 1
ATOM 618 C CA . THR A 1 88 ? -16.366 10.276 16.604 1.00 95.88 88 THR A CA 1
ATOM 619 C C . THR A 1 88 ? -15.875 11.658 16.206 1.00 95.88 88 THR A C 1
ATOM 621 O O . THR A 1 88 ? -15.587 11.938 15.045 1.00 95.88 88 THR A O 1
ATOM 624 N N . ASP A 1 89 ? -15.757 12.533 17.190 1.00 94.81 89 ASP A N 1
ATOM 625 C CA . ASP A 1 89 ? -15.218 13.888 17.095 1.00 94.81 89 ASP A CA 1
ATOM 626 C C . ASP A 1 89 ? -13.778 14.004 17.602 1.00 94.81 89 ASP A C 1
ATOM 628 O O . ASP A 1 89 ? -13.195 15.088 17.613 1.00 94.81 89 ASP A O 1
ATOM 632 N N . ARG A 1 90 ? -13.181 12.870 17.971 1.00 95.62 90 ARG A N 1
ATOM 633 C CA . ARG A 1 90 ? -11.827 12.767 18.507 1.00 95.62 90 ARG A CA 1
ATOM 634 C C . ARG A 1 90 ? -11.138 11.480 18.070 1.00 95.62 90 ARG A C 1
ATOM 636 O O . ARG A 1 90 ? -11.789 10.502 17.694 1.00 95.62 90 ARG A O 1
ATOM 643 N N . SER A 1 91 ? -9.814 11.458 18.199 1.00 97.25 91 SER A N 1
ATOM 644 C CA . SER A 1 91 ? -9.047 10.214 18.127 1.00 97.25 91 SER A CA 1
ATOM 645 C C . SER A 1 91 ? -9.435 9.290 19.273 1.00 97.25 91 SER A C 1
ATOM 647 O O . SER A 1 91 ? -9.381 9.695 20.437 1.00 97.25 91 SER A O 1
ATOM 649 N N . LEU A 1 92 ? -9.757 8.047 18.932 1.00 97.94 92 LEU A N 1
ATOM 650 C CA . LEU A 1 92 ? -9.886 6.945 19.871 1.00 97.94 92 LEU A CA 1
ATOM 651 C C . LEU A 1 92 ? -8.486 6.385 20.140 1.00 97.94 92 LEU A C 1
ATOM 653 O O . LEU A 1 92 ? -7.718 6.140 19.208 1.00 97.94 92 LEU A O 1
ATOM 657 N N . ARG A 1 93 ? -8.110 6.240 21.405 1.00 95.62 93 ARG A N 1
ATOM 658 C CA . ARG A 1 93 ? -6.736 5.944 21.822 1.00 95.62 93 ARG A CA 1
ATOM 659 C C . ARG A 1 93 ? -6.653 4.565 22.450 1.00 95.62 93 ARG A C 1
ATOM 661 O O . ARG A 1 93 ? -7.418 4.252 23.353 1.00 95.62 93 ARG A O 1
ATOM 668 N N . VAL A 1 94 ? -5.670 3.783 22.013 1.00 93.44 94 VAL A N 1
ATOM 669 C CA . VAL A 1 94 ? -5.231 2.552 22.686 1.00 93.44 94 VAL A CA 1
ATOM 670 C C . VAL A 1 94 ? -3.775 2.762 23.063 1.00 93.44 94 VAL A C 1
ATOM 672 O O . VAL A 1 94 ? -2.869 2.497 22.271 1.00 93.44 94 VAL A O 1
ATOM 675 N N . TRP A 1 95 ? -3.552 3.369 24.225 1.00 89.12 95 TRP A N 1
ATOM 676 C CA . TRP A 1 95 ? -2.221 3.788 24.654 1.00 89.12 95 TRP A CA 1
ATOM 677 C C . TRP A 1 95 ? -1.749 2.951 25.835 1.00 89.12 95 TRP A C 1
ATOM 679 O O . TRP A 1 95 ? -2.463 2.746 26.816 1.00 89.12 95 TRP A O 1
ATOM 689 N N . ASN A 1 96 ? -0.510 2.487 25.752 1.00 84.75 96 ASN A N 1
ATOM 690 C CA . ASN A 1 96 ? 0.158 1.850 26.864 1.00 84.75 96 ASN A CA 1
ATOM 691 C C . ASN A 1 96 ? 0.739 2.912 27.802 1.00 84.75 96 ASN A C 1
ATOM 693 O O . ASN A 1 96 ? 1.772 3.518 27.529 1.00 84.75 96 ASN A O 1
ATOM 697 N N . THR A 1 97 ? 0.068 3.124 28.927 1.00 78.38 97 THR A N 1
ATOM 698 C CA . THR A 1 97 ? 0.474 4.078 29.968 1.00 78.38 97 THR A CA 1
ATOM 699 C C . THR A 1 97 ? 1.253 3.425 31.111 1.00 78.38 97 THR A C 1
ATOM 701 O O . THR A 1 97 ? 1.768 4.127 31.974 1.00 78.38 97 THR A O 1
ATOM 704 N N . SER A 1 98 ? 1.359 2.093 31.126 1.00 74.00 98 SER A N 1
ATOM 705 C CA . SER A 1 98 ? 1.828 1.326 32.289 1.00 74.00 98 SER A CA 1
ATOM 706 C C . SER A 1 98 ? 3.350 1.264 32.448 1.00 74.00 98 SER A C 1
ATOM 708 O O . SER A 1 98 ? 3.841 0.861 33.498 1.00 74.00 98 SER A O 1
ATOM 710 N N . GLY A 1 99 ? 4.106 1.614 31.401 1.00 73.62 99 GLY A N 1
ATOM 711 C CA . GLY A 1 99 ? 5.552 1.380 31.370 1.00 73.62 99 GLY A CA 1
ATOM 712 C C . GLY A 1 99 ? 5.932 -0.108 31.407 1.00 73.62 99 GLY A C 1
ATOM 713 O O . GLY A 1 99 ? 7.066 -0.423 31.743 1.00 73.62 99 GLY A O 1
ATOM 714 N N . LEU A 1 100 ? 4.999 -1.011 31.088 1.00 79.50 100 LEU A N 1
ATOM 715 C CA . LEU A 1 100 ? 5.179 -2.461 30.977 1.00 79.50 100 LEU A CA 1
ATOM 716 C C . LEU A 1 100 ? 4.562 -2.958 29.666 1.00 79.50 100 LEU A C 1
ATOM 718 O O . LEU A 1 100 ? 3.765 -2.254 29.054 1.00 79.50 100 LEU A O 1
ATOM 722 N N . ASP A 1 101 ? 4.913 -4.164 29.216 1.00 82.25 101 ASP A N 1
ATOM 723 C CA . ASP A 1 101 ? 4.221 -4.779 28.077 1.00 82.25 101 ASP A CA 1
ATOM 724 C C . ASP A 1 101 ? 2.736 -4.986 28.400 1.00 82.25 101 ASP A C 1
ATOM 726 O O . ASP A 1 101 ? 2.388 -5.469 29.479 1.00 82.25 101 ASP A O 1
ATOM 730 N N . ARG A 1 102 ? 1.857 -4.636 27.456 1.00 85.50 102 ARG A N 1
ATOM 731 C CA . ARG A 1 102 ? 0.402 -4.714 27.643 1.00 85.50 102 ARG A CA 1
ATOM 732 C C . ARG A 1 102 ? -0.266 -5.410 26.464 1.00 85.50 102 ARG A C 1
ATOM 734 O O . ARG A 1 102 ? 0.168 -5.266 25.327 1.00 85.50 102 ARG A O 1
ATOM 741 N N . ALA A 1 103 ? -1.343 -6.147 26.716 1.00 87.94 103 ALA A N 1
ATOM 742 C CA . ALA A 1 103 ? -2.166 -6.696 25.645 1.00 87.94 103 ALA A CA 1
ATOM 743 C C . ALA A 1 103 ? -2.948 -5.585 24.925 1.00 87.94 103 ALA A C 1
ATOM 745 O O . ALA A 1 103 ? -3.527 -4.704 25.560 1.00 87.94 103 ALA A O 1
ATOM 746 N N . MET A 1 104 ? -2.992 -5.647 23.596 1.00 91.94 104 MET A N 1
ATOM 747 C CA . MET A 1 104 ? -3.898 -4.837 22.786 1.00 91.94 104 MET A CA 1
ATOM 748 C C . MET A 1 104 ? -5.280 -5.517 22.748 1.00 91.94 104 MET A C 1
ATOM 750 O O . MET A 1 104 ? -5.348 -6.716 22.458 1.00 91.94 104 MET A O 1
ATOM 754 N N . PRO A 1 105 ? -6.389 -4.812 23.042 1.00 93.25 105 PRO A N 1
ATOM 755 C CA . PRO A 1 105 ? -7.719 -5.411 22.976 1.00 93.25 105 PRO A CA 1
ATOM 756 C C . PRO A 1 105 ? -8.110 -5.700 21.526 1.00 93.25 105 PRO A C 1
ATOM 758 O O . PRO A 1 105 ? -7.950 -4.864 20.641 1.00 93.25 105 PRO A O 1
ATOM 761 N N . ARG A 1 106 ? -8.704 -6.864 21.261 1.00 96.06 106 ARG A N 1
ATOM 762 C CA . ARG A 1 106 ? -9.308 -7.125 19.947 1.00 96.06 106 ARG A CA 1
ATOM 763 C C . ARG A 1 106 ? -10.587 -6.301 19.800 1.00 96.06 106 ARG A C 1
ATOM 765 O O . ARG A 1 106 ? -11.537 -6.537 20.537 1.00 96.06 106 ARG A O 1
ATOM 772 N N . ILE A 1 107 ? -10.625 -5.392 18.832 1.00 97.81 107 ILE A N 1
ATOM 773 C CA . ILE A 1 107 ? -11.791 -4.576 18.478 1.00 97.81 107 ILE A CA 1
ATOM 774 C C . ILE A 1 107 ? -12.445 -5.201 17.245 1.00 97.81 107 ILE A C 1
ATOM 776 O O . ILE A 1 107 ? -11.855 -5.214 16.164 1.00 97.81 107 ILE A O 1
ATOM 780 N N . SER A 1 108 ? -13.656 -5.738 17.398 1.00 97.56 108 SER A N 1
ATOM 781 C CA . SER A 1 108 ? -14.363 -6.437 16.321 1.00 97.56 108 SER A CA 1
ATOM 782 C C . SER A 1 108 ? -15.739 -5.845 16.063 1.00 97.56 108 SER A C 1
ATOM 784 O O . SER A 1 108 ? -16.587 -5.824 16.951 1.00 97.56 108 SER A O 1
ATOM 786 N N . GLY A 1 109 ? -16.000 -5.459 14.818 1.00 97.88 109 GLY A N 1
ATOM 787 C CA . GLY A 1 109 ? -17.341 -5.140 14.338 1.00 97.88 109 GLY A CA 1
ATOM 788 C C . GLY A 1 109 ? -18.084 -6.353 13.777 1.00 97.88 109 GLY A C 1
ATOM 789 O O . GLY A 1 109 ? -17.700 -7.510 13.983 1.00 97.88 109 GLY A O 1
ATOM 790 N N . ARG A 1 110 ? -19.169 -6.077 13.046 1.00 97.19 110 ARG A N 1
ATOM 791 C CA . ARG A 1 110 ? -20.013 -7.079 12.369 1.00 97.19 110 ARG A CA 1
ATOM 792 C C . ARG A 1 110 ? -19.732 -7.224 10.870 1.00 97.19 110 ARG A C 1
ATOM 794 O O . ARG A 1 110 ? -20.304 -8.100 10.234 1.00 97.19 110 ARG A O 1
ATOM 801 N N . GLY A 1 111 ? -18.843 -6.402 10.318 1.00 94.00 111 GLY A N 1
ATOM 802 C CA . GLY A 1 111 ? -18.346 -6.451 8.943 1.00 94.00 111 GLY A CA 1
ATOM 803 C C . GLY A 1 111 ? -18.188 -5.062 8.323 1.00 94.00 111 GLY A C 1
ATOM 804 O O . GLY A 1 111 ? -18.752 -4.075 8.806 1.00 94.00 111 GLY A O 1
ATOM 805 N N . ILE A 1 112 ? -17.437 -4.999 7.220 1.00 94.44 112 ILE A N 1
ATOM 806 C CA . ILE A 1 112 ? -17.268 -3.781 6.414 1.00 94.44 112 ILE A CA 1
ATOM 807 C C . ILE A 1 112 ? -18.644 -3.248 5.989 1.00 94.44 112 ILE A C 1
ATOM 809 O O . ILE A 1 112 ? -19.493 -4.009 5.524 1.00 94.44 112 ILE A O 1
ATOM 813 N N . GLY A 1 113 ? -18.877 -1.947 6.179 1.00 93.62 113 GLY A N 1
ATOM 814 C CA . GLY A 1 113 ? -20.156 -1.286 5.901 1.00 93.62 113 GLY A CA 1
ATOM 815 C C . GLY A 1 113 ? -21.296 -1.614 6.878 1.00 93.62 113 GLY A C 1
ATOM 816 O O . GLY A 1 113 ? -22.333 -0.957 6.829 1.00 93.62 113 GLY A O 1
ATOM 817 N N . MET A 1 114 ? -21.128 -2.592 7.776 1.00 96.94 114 MET A N 1
ATOM 818 C CA . MET A 1 114 ? -22.113 -2.925 8.814 1.00 96.94 114 MET A CA 1
ATOM 819 C C . MET A 1 114 ? -21.801 -2.247 10.144 1.00 96.94 114 MET A C 1
ATOM 821 O O . MET A 1 114 ? -22.713 -1.745 10.794 1.00 96.94 114 MET A O 1
ATOM 825 N N . THR A 1 115 ? -20.531 -2.221 10.538 1.00 97.94 115 THR A N 1
ATOM 826 C CA . THR A 1 115 ? -20.046 -1.442 11.681 1.00 97.94 115 THR A CA 1
ATOM 827 C C . THR A 1 115 ? -19.119 -0.365 11.145 1.00 97.94 115 THR A C 1
ATOM 829 O O . THR A 1 115 ? -18.086 -0.683 10.553 1.00 97.94 115 THR A O 1
ATOM 832 N N . VAL A 1 116 ? -19.494 0.899 11.327 1.00 97.44 116 VAL A N 1
ATOM 833 C CA . VAL A 1 116 ? -18.759 2.046 10.785 1.00 97.44 116 VAL A CA 1
ATOM 834 C C . VAL A 1 116 ? -18.421 3.012 11.910 1.00 97.44 116 VAL A C 1
ATOM 836 O O . VAL A 1 116 ? -19.322 3.459 12.613 1.00 97.44 116 VAL A O 1
ATOM 839 N N . ILE A 1 117 ? -17.145 3.365 12.043 1.00 97.31 117 ILE A N 1
ATOM 840 C CA . ILE A 1 117 ? -16.693 4.508 12.837 1.00 97.31 117 ILE A CA 1
ATOM 841 C C . ILE A 1 117 ? -16.441 5.654 11.865 1.00 97.31 117 ILE A C 1
ATOM 843 O O . ILE A 1 117 ? -15.518 5.593 11.050 1.00 97.31 117 ILE A O 1
ATOM 847 N N . GLU A 1 118 ? -17.279 6.680 11.930 1.00 95.50 118 GLU A N 1
ATOM 848 C CA . GLU A 1 118 ? -17.186 7.858 11.078 1.00 95.50 118 GLU A CA 1
ATOM 849 C C . GLU A 1 118 ? -16.621 9.044 11.857 1.00 95.50 118 GLU A C 1
ATOM 851 O O . GLU A 1 118 ? -17.093 9.364 12.941 1.00 95.50 118 GLU A O 1
ATOM 856 N N . ALA A 1 119 ? -15.613 9.720 11.318 1.00 93.50 119 ALA A N 1
ATOM 857 C CA . ALA A 1 119 ? -14.978 10.840 11.997 1.00 93.50 119 ALA A CA 1
ATOM 858 C C . ALA A 1 119 ? -15.507 12.200 11.520 1.00 93.50 119 ALA A C 1
ATOM 860 O O . ALA A 1 119 ? -15.614 12.438 10.320 1.00 93.50 119 ALA A O 1
ATOM 861 N N . THR A 1 120 ? -15.753 13.142 12.438 1.00 88.94 120 THR A N 1
ATOM 862 C CA . THR A 1 120 ? -16.347 14.463 12.119 1.00 88.94 120 THR A CA 1
ATOM 863 C C . THR A 1 120 ? -15.385 15.476 11.486 1.00 88.94 120 THR A C 1
ATOM 865 O O . THR A 1 120 ? -15.793 16.589 11.156 1.00 88.94 120 THR A O 1
ATOM 868 N N . GLY A 1 121 ? -14.127 15.088 11.255 1.00 80.06 121 GLY A N 1
ATOM 869 C CA . GLY A 1 121 ? -13.119 15.916 10.578 1.00 80.06 121 GLY A CA 1
ATOM 870 C C . GLY A 1 121 ? -12.095 16.593 11.496 1.00 80.06 121 GLY A C 1
ATOM 871 O O . GLY A 1 121 ? -11.541 17.617 11.115 1.00 80.06 121 GLY A O 1
ATOM 872 N N . PHE A 1 122 ? -11.824 16.052 12.689 1.00 90.94 122 PHE A N 1
ATOM 873 C CA . PHE A 1 122 ? -10.689 16.472 13.525 1.00 90.94 122 PHE A CA 1
ATOM 874 C C . PHE A 1 122 ? -9.334 16.051 12.921 1.00 90.94 122 PHE A C 1
ATOM 876 O O . PHE A 1 122 ? -9.261 15.109 12.127 1.00 90.94 122 PHE A O 1
ATOM 883 N N . ALA A 1 123 ? -8.253 16.726 13.331 1.00 91.62 123 ALA A N 1
ATOM 884 C CA . ALA A 1 123 ? -6.884 16.375 12.947 1.00 91.62 123 ALA A CA 1
ATOM 885 C C . ALA A 1 123 ? -6.357 15.172 13.750 1.00 91.62 123 ALA A C 1
ATOM 887 O O . ALA A 1 123 ? -6.523 15.121 14.968 1.00 91.62 123 ALA A O 1
ATOM 888 N N . GLY A 1 124 ? -5.658 14.248 13.089 1.00 92.88 124 GLY A N 1
ATOM 889 C CA . GLY A 1 124 ? -5.103 13.037 13.705 1.00 92.88 124 GLY A CA 1
ATOM 890 C C . GLY A 1 124 ? -5.755 11.750 13.199 1.00 92.88 124 GLY A C 1
ATOM 891 O O . GLY A 1 124 ? -6.507 11.760 12.230 1.00 92.88 124 GLY A O 1
ATOM 892 N N . ALA A 1 125 ? -5.431 10.614 13.815 1.00 96.00 125 ALA A N 1
ATOM 893 C CA . ALA A 1 125 ? -5.993 9.326 13.411 1.00 96.00 125 ALA A CA 1
ATOM 894 C C . ALA A 1 125 ? -7.358 9.062 14.059 1.00 96.00 125 ALA A C 1
ATOM 896 O O . ALA A 1 125 ? -7.571 9.465 15.202 1.00 96.00 125 ALA A O 1
ATOM 897 N N . ILE A 1 126 ? -8.256 8.348 13.371 1.00 97.62 126 ILE A N 1
ATOM 898 C CA . ILE A 1 126 ? -9.495 7.835 13.981 1.00 97.62 126 ILE A CA 1
ATOM 899 C C . ILE A 1 126 ? -9.144 6.909 15.143 1.00 97.62 126 ILE A C 1
ATOM 901 O O . ILE A 1 126 ? -9.676 7.083 16.237 1.00 97.62 126 ILE A O 1
ATOM 905 N N . LEU A 1 127 ? -8.205 5.987 14.919 1.00 97.75 127 LEU A N 1
ATOM 906 C CA . LEU A 1 127 ? -7.617 5.162 15.966 1.00 97.75 127 LEU A CA 1
ATOM 907 C C . LEU A 1 127 ? -6.113 5.442 16.086 1.00 97.75 127 LEU A C 1
ATOM 909 O O . LEU A 1 127 ? -5.377 5.336 15.106 1.00 97.75 127 LEU A O 1
ATOM 913 N N . ASP A 1 128 ? -5.652 5.792 17.283 1.00 95.38 128 ASP A N 1
ATOM 914 C CA . ASP A 1 128 ? -4.239 6.026 17.605 1.00 95.38 128 ASP A CA 1
ATOM 915 C C . ASP A 1 128 ? -3.758 4.955 18.595 1.00 95.38 128 ASP A C 1
ATOM 917 O O . ASP A 1 128 ? -4.124 4.965 19.774 1.00 95.38 128 ASP A O 1
ATOM 921 N N . ILE A 1 129 ? -2.963 4.004 18.100 1.00 92.94 129 ILE A N 1
ATOM 922 C CA . ILE A 1 129 ? -2.440 2.865 18.860 1.00 92.94 129 ILE A CA 1
ATOM 923 C C . ILE A 1 129 ? -0.975 3.117 19.202 1.00 92.94 129 ILE A C 1
ATOM 925 O O . ILE A 1 129 ? -0.121 3.157 18.315 1.00 92.94 129 ILE A O 1
ATOM 929 N N . ARG A 1 130 ? -0.659 3.220 20.493 1.00 89.00 130 ARG A N 1
ATOM 930 C CA . ARG A 1 130 ? 0.710 3.470 20.959 1.00 89.00 130 ARG A CA 1
ATOM 931 C C . ARG A 1 130 ? 1.089 2.513 22.069 1.00 89.00 130 ARG A C 1
ATOM 933 O O . ARG A 1 130 ? 0.547 2.591 23.165 1.00 89.00 130 ARG A O 1
ATOM 940 N N . GLY A 1 131 ? 2.038 1.628 21.793 1.00 83.94 131 GLY A N 1
ATOM 941 C CA . GLY A 1 131 ? 2.565 0.694 22.781 1.00 83.94 131 GLY A CA 1
ATOM 942 C C . GLY A 1 131 ? 3.721 1.218 23.610 1.00 83.94 131 GLY A C 1
ATOM 943 O O . GLY A 1 131 ? 3.975 0.673 24.679 1.00 83.94 131 GLY A O 1
ATOM 944 N N . VAL A 1 132 ? 4.364 2.294 23.164 1.00 75.69 132 VAL A N 1
ATOM 945 C CA . VAL A 1 132 ? 5.528 2.882 23.827 1.00 75.69 132 VAL A CA 1
ATOM 946 C C . VAL A 1 132 ? 5.052 3.848 24.910 1.00 75.69 132 VAL A C 1
ATOM 948 O O . VAL A 1 132 ? 4.360 4.822 24.611 1.00 75.69 132 VAL A O 1
ATOM 951 N N . GLY A 1 133 ? 5.423 3.577 26.163 1.00 65.38 133 GLY A N 1
ATOM 952 C CA . GLY A 1 133 ? 5.143 4.470 27.290 1.00 65.38 133 GLY A CA 1
ATOM 953 C C . GLY A 1 133 ? 5.863 5.819 27.165 1.00 65.38 133 GLY A C 1
ATOM 954 O O . GLY A 1 133 ? 6.878 5.935 26.481 1.00 65.38 133 GLY A O 1
ATOM 955 N N . GLN A 1 134 ? 5.352 6.853 27.838 1.00 57.38 134 GLN A N 1
ATOM 956 C CA . GLN A 1 134 ? 6.010 8.163 27.864 1.00 57.38 134 GLN A CA 1
ATOM 957 C C . GLN A 1 134 ? 7.227 8.149 28.803 1.00 57.38 134 GLN A C 1
ATOM 959 O O . GLN A 1 134 ? 7.089 7.872 29.992 1.00 57.38 134 GLN A O 1
ATOM 964 N N . GLY A 1 135 ? 8.415 8.468 28.278 1.00 55.47 135 GLY A N 1
ATOM 965 C CA . GLY A 1 135 ? 9.635 8.698 29.063 1.00 55.47 135 GLY A CA 1
ATOM 966 C C . GLY A 1 135 ? 10.909 8.123 28.425 1.00 55.47 135 GLY A C 1
ATOM 967 O O . GLY A 1 135 ? 10.822 7.333 27.486 1.00 55.47 135 GLY A O 1
ATOM 968 N N . PRO A 1 136 ? 12.106 8.495 28.925 1.00 53.16 136 PRO A N 1
ATOM 969 C CA . PRO A 1 136 ? 13.376 7.913 28.497 1.00 53.16 136 PRO A CA 1
ATOM 970 C C . PRO A 1 136 ? 13.445 6.452 28.956 1.00 53.16 136 PRO A C 1
ATOM 972 O O . PRO A 1 136 ? 13.884 6.121 30.058 1.00 53.16 136 PRO A O 1
ATOM 975 N N . LEU A 1 137 ? 12.945 5.559 28.113 1.00 54.09 137 LEU A N 1
ATOM 976 C CA . LEU A 1 137 ? 12.851 4.144 28.424 1.00 54.09 137 LEU A CA 1
ATOM 977 C C . LEU A 1 137 ? 14.217 3.464 28.272 1.00 54.09 137 LEU A C 1
ATOM 979 O O . LEU A 1 137 ? 14.782 3.425 27.182 1.00 54.09 137 LEU A O 1
ATOM 983 N N . ARG A 1 138 ? 14.724 2.838 29.344 1.00 53.75 138 ARG A N 1
ATOM 984 C CA . ARG A 1 138 ? 15.861 1.896 29.256 1.00 53.75 138 ARG A CA 1
ATOM 985 C C . ARG A 1 138 ? 15.495 0.604 28.503 1.00 53.75 138 ARG A C 1
ATOM 987 O O . ARG A 1 138 ? 16.396 -0.128 28.101 1.00 53.75 138 ARG A O 1
ATOM 994 N N . ARG A 1 139 ? 14.196 0.307 28.338 1.00 60.00 139 ARG A N 1
ATOM 995 C CA . ARG A 1 139 ? 13.641 -0.846 27.605 1.00 60.00 139 ARG A CA 1
ATOM 996 C C . ARG A 1 139 ? 12.345 -0.458 26.893 1.00 60.00 139 ARG A C 1
ATOM 998 O O . ARG A 1 139 ? 11.490 0.173 27.500 1.00 60.00 139 ARG A O 1
ATOM 1005 N N . ALA A 1 140 ? 12.200 -0.845 25.629 1.00 65.56 140 ALA A N 1
ATOM 1006 C CA . ALA A 1 140 ? 10.959 -0.654 24.887 1.00 65.56 140 ALA A CA 1
ATOM 1007 C C . ALA A 1 140 ? 9.861 -1.568 25.453 1.00 65.56 140 ALA A C 1
ATOM 1009 O O . ALA A 1 140 ? 10.076 -2.772 25.579 1.00 65.56 140 ALA A O 1
ATOM 1010 N N . HIS A 1 141 ? 8.710 -0.988 25.780 1.00 78.69 141 HIS A N 1
ATOM 1011 C CA . HIS A 1 141 ? 7.492 -1.719 26.119 1.00 78.69 141 HIS A CA 1
ATOM 1012 C C . HIS A 1 141 ? 6.518 -1.574 24.956 1.00 78.69 141 HIS A C 1
ATOM 1014 O O . HIS A 1 141 ? 6.451 -0.502 24.354 1.00 78.69 141 HIS A O 1
ATOM 1020 N N . PHE A 1 142 ? 5.813 -2.649 24.621 1.00 85.69 142 PHE A N 1
ATOM 1021 C CA . PHE A 1 142 ? 4.961 -2.721 23.440 1.00 85.69 142 PHE A CA 1
ATOM 1022 C C . PHE A 1 142 ? 3.520 -3.073 23.809 1.00 85.69 142 PHE A C 1
ATOM 1024 O O . PHE A 1 142 ? 3.223 -3.602 24.884 1.00 85.69 142 PHE A O 1
ATOM 1031 N N . LEU A 1 143 ? 2.619 -2.808 22.866 1.00 89.12 143 LEU A N 1
ATOM 1032 C CA . LEU A 1 143 ? 1.317 -3.459 22.833 1.00 89.12 143 LEU A CA 1
ATOM 1033 C C . LEU A 1 143 ? 1.459 -4.802 22.121 1.00 89.12 143 LEU A C 1
ATOM 1035 O O . LEU A 1 143 ? 1.999 -4.841 21.020 1.00 89.12 143 LEU A O 1
ATOM 1039 N N . HIS A 1 144 ? 0.965 -5.884 22.718 1.00 90.12 144 HIS A N 1
ATOM 1040 C CA . HIS A 1 144 ? 1.079 -7.241 22.179 1.00 90.12 144 HIS A CA 1
ATOM 1041 C C . HIS A 1 144 ? -0.267 -7.792 21.723 1.00 90.12 144 HIS A C 1
ATOM 1043 O O . HIS A 1 144 ? -1.276 -7.659 22.417 1.00 90.12 144 HIS A O 1
ATOM 1049 N N . GLY A 1 145 ? -0.267 -8.474 20.579 1.00 90.88 145 GLY A N 1
ATOM 1050 C CA . GLY A 1 145 ? -1.423 -9.210 20.080 1.00 90.88 145 GLY A CA 1
ATOM 1051 C C . GLY A 1 145 ? -2.586 -8.307 19.673 1.00 90.88 145 GLY A C 1
ATOM 1052 O O . GLY A 1 145 ? -2.389 -7.208 19.151 1.00 90.88 145 GLY A O 1
ATOM 1053 N N . GLY A 1 146 ? -3.806 -8.793 19.909 1.00 93.00 146 GLY A N 1
ATOM 1054 C CA . GLY A 1 146 ? -5.039 -8.072 19.604 1.00 93.00 146 GLY A CA 1
ATOM 1055 C C . GLY A 1 146 ? -5.267 -7.832 18.111 1.00 93.00 146 GLY A C 1
ATOM 1056 O O . GLY A 1 146 ? -4.621 -8.431 17.247 1.00 93.00 146 GLY A O 1
ATOM 1057 N N . GLY A 1 147 ? -6.226 -6.965 17.794 1.00 95.44 147 GLY A N 1
ATOM 1058 C CA . GLY A 1 147 ? -6.479 -6.614 16.407 1.00 95.44 147 GLY A CA 1
ATOM 1059 C C . GLY A 1 147 ? -7.674 -5.719 16.150 1.00 95.44 147 GLY A C 1
ATOM 1060 O O . GLY A 1 147 ? -8.482 -5.463 17.037 1.00 95.44 147 GLY A O 1
ATOM 1061 N N . LEU A 1 148 ? -7.782 -5.279 14.899 1.00 97.88 148 LEU A N 1
ATOM 1062 C CA . LEU A 1 148 ? -8.966 -4.622 14.353 1.00 97.88 148 LEU A CA 1
ATOM 1063 C C . LEU A 1 148 ? -9.604 -5.537 13.323 1.00 97.88 148 LEU A C 1
ATOM 1065 O O . LEU A 1 148 ? -8.946 -5.938 12.360 1.00 97.88 148 LEU A O 1
ATOM 1069 N N . GLU A 1 149 ? -10.885 -5.841 13.496 1.00 98.06 149 GLU A N 1
ATOM 1070 C CA . GLU A 1 149 ? -11.558 -6.783 12.616 1.00 98.06 149 GLU A CA 1
ATOM 1071 C C . GLU A 1 149 ? -12.982 -6.369 12.253 1.00 98.06 149 GLU A C 1
ATOM 1073 O O . GLU A 1 149 ? -13.732 -5.848 13.077 1.00 98.06 149 GLU A O 1
ATOM 1078 N N . ASN A 1 150 ? -13.383 -6.676 11.016 1.00 98.06 150 ASN A N 1
ATOM 1079 C CA . ASN A 1 150 ? -14.779 -6.623 10.571 1.00 98.06 150 ASN A CA 1
ATOM 1080 C C . ASN A 1 150 ? -15.449 -5.252 10.783 1.00 98.06 150 ASN A C 1
ATOM 1082 O O . ASN A 1 150 ? -16.572 -5.177 11.281 1.00 98.06 150 ASN A O 1
ATOM 1086 N N . LEU A 1 151 ? -14.778 -4.161 10.422 1.00 98.19 151 LEU A N 1
ATOM 1087 C CA . LEU A 1 151 ? -15.316 -2.807 10.581 1.00 98.19 151 LEU A CA 1
ATOM 1088 C C . LEU A 1 151 ? -14.807 -1.851 9.502 1.00 98.19 151 LEU A C 1
ATOM 1090 O O . LEU A 1 151 ? -13.877 -2.154 8.752 1.00 98.19 151 LEU A O 1
ATOM 1094 N N . GLU A 1 152 ? -15.427 -0.682 9.426 1.00 98.31 152 GLU A N 1
ATOM 1095 C CA . GLU A 1 152 ? -15.015 0.415 8.557 1.00 98.31 152 GLU A CA 1
ATOM 1096 C C . GLU A 1 152 ? -14.615 1.637 9.391 1.00 98.31 152 GLU A C 1
ATOM 1098 O O . GLU A 1 152 ? -15.376 2.080 10.248 1.00 98.31 152 GLU A O 1
ATOM 1103 N N . LEU A 1 153 ? -13.434 2.193 9.118 1.00 97.94 153 LEU A N 1
ATOM 1104 C CA . LEU A 1 153 ? -13.017 3.520 9.562 1.00 97.94 153 LEU A CA 1
ATOM 1105 C C . LEU A 1 153 ? -13.215 4.485 8.395 1.00 97.94 153 LEU A C 1
ATOM 1107 O O . LEU A 1 153 ? -12.653 4.291 7.312 1.00 97.94 153 LEU A O 1
ATOM 1111 N N . ARG A 1 154 ? -14.026 5.519 8.592 1.00 95.44 154 ARG A N 1
ATOM 1112 C CA . ARG A 1 154 ? -14.427 6.415 7.510 1.00 95.44 154 ARG A CA 1
ATOM 1113 C C . ARG A 1 154 ? -14.258 7.877 7.900 1.00 95.44 154 ARG A C 1
ATOM 1115 O O . ARG A 1 154 ? -14.740 8.307 8.941 1.00 95.44 154 ARG A O 1
ATOM 1122 N N . GLY A 1 155 ? -13.611 8.652 7.038 1.00 91.19 155 GLY A N 1
ATOM 1123 C CA . GLY A 1 155 ? -13.674 10.110 7.102 1.00 91.19 155 GLY A CA 1
ATOM 1124 C C . GLY A 1 155 ? -14.866 10.661 6.316 1.00 91.19 155 GLY A C 1
ATOM 1125 O O . GLY A 1 155 ? -15.543 9.957 5.560 1.00 91.19 155 GLY A O 1
ATOM 1126 N N . LEU A 1 156 ? -15.134 11.954 6.462 1.00 78.88 156 LEU A N 1
ATOM 1127 C CA . LEU A 1 156 ? -16.213 12.597 5.717 1.00 78.88 156 LEU A CA 1
ATOM 1128 C C . LEU A 1 156 ? -15.788 12.876 4.273 1.00 78.88 156 LEU A C 1
ATOM 1130 O O . LEU A 1 156 ? -14.807 13.569 4.010 1.00 78.88 156 LEU A O 1
ATOM 1134 N N . GLN A 1 157 ? -16.597 12.400 3.323 1.00 67.12 157 GLN A N 1
ATOM 1135 C CA . GLN A 1 157 ? -16.319 12.484 1.884 1.00 67.12 157 GLN A CA 1
ATOM 1136 C C . GLN A 1 157 ? -15.994 13.905 1.398 1.00 67.12 157 GLN A C 1
ATOM 1138 O O . GLN A 1 157 ? -15.137 14.071 0.533 1.00 67.12 157 GLN A O 1
ATOM 1143 N N . ARG A 1 158 ? -16.637 14.929 1.976 1.00 65.81 158 ARG A N 1
ATOM 1144 C CA . ARG A 1 158 ? -16.404 16.342 1.630 1.00 65.81 158 ARG A CA 1
ATOM 1145 C C . ARG A 1 158 ? -14.974 16.820 1.899 1.00 65.81 158 ARG A C 1
ATOM 1147 O O . ARG A 1 158 ? -14.566 17.831 1.344 1.00 65.81 158 ARG A O 1
ATOM 1154 N N . TYR A 1 159 ? -14.225 16.115 2.743 1.00 57.91 159 TYR A N 1
ATOM 1155 C CA . TYR A 1 159 ? -12.887 16.529 3.145 1.00 57.91 159 TYR A CA 1
ATOM 1156 C C . TYR A 1 159 ? -11.775 15.873 2.335 1.00 57.91 159 TYR A C 1
ATOM 1158 O O . TYR A 1 159 ? -10.672 16.403 2.328 1.00 57.91 159 TYR A O 1
ATOM 1166 N N . VAL A 1 160 ? -12.041 14.797 1.589 1.00 61.91 160 VAL A N 1
ATOM 1167 C CA . VAL A 1 160 ? -11.000 14.051 0.852 1.00 61.91 160 VAL A CA 1
ATOM 1168 C C . VAL A 1 160 ? -10.185 14.949 -0.091 1.00 61.91 160 VAL A C 1
ATOM 1170 O O . VAL A 1 160 ? -9.008 14.696 -0.294 1.00 61.91 160 VAL A O 1
ATOM 1173 N N . ASN A 1 161 ? -10.768 16.055 -0.564 1.00 63.62 161 ASN A N 1
ATOM 1174 C CA . ASN A 1 161 ? -10.058 17.155 -1.227 1.00 63.62 161 ASN A CA 1
ATOM 1175 C C . ASN A 1 161 ? -10.589 18.512 -0.753 1.00 63.62 161 ASN A C 1
ATOM 1177 O O . ASN A 1 161 ? -10.859 19.404 -1.558 1.00 63.62 161 ASN A O 1
ATOM 1181 N N . GLY A 1 162 ? -10.844 18.627 0.550 1.00 61.88 162 GLY A N 1
ATOM 1182 C CA . GLY A 1 162 ? -11.354 19.857 1.138 1.00 61.88 162 GLY A CA 1
ATOM 1183 C C . GLY A 1 162 ? -10.414 21.041 0.868 1.00 61.88 162 GLY A C 1
ATOM 1184 O O . GLY A 1 162 ? -9.241 20.844 0.537 1.00 61.88 162 GLY A O 1
ATOM 1185 N N . PRO A 1 163 ? -10.909 22.283 1.000 1.00 65.50 163 PRO A N 1
ATOM 1186 C CA . PRO A 1 163 ? -10.100 23.476 0.780 1.00 65.50 163 PRO A CA 1
ATOM 1187 C C . PRO A 1 163 ? -8.821 23.466 1.640 1.00 65.50 163 PRO A C 1
ATOM 1189 O O . PRO A 1 163 ? -8.774 22.788 2.679 1.00 65.50 163 PRO A O 1
ATOM 1192 N N . PRO A 1 164 ? -7.780 24.221 1.241 1.00 67.25 164 PRO A N 1
ATOM 1193 C CA . PRO A 1 164 ? -6.579 24.401 2.052 1.00 67.25 164 PRO A CA 1
ATOM 1194 C C . PRO A 1 164 ? -6.931 24.721 3.512 1.00 67.25 164 PRO A C 1
ATOM 1196 O O . PRO A 1 164 ? -7.805 25.543 3.774 1.00 67.25 164 PRO A O 1
ATOM 1199 N N . GLY A 1 165 ? -6.275 24.047 4.459 1.00 70.81 165 GLY A N 1
ATOM 1200 C CA . GLY A 1 165 ? -6.591 24.155 5.890 1.00 70.81 165 GLY A CA 1
ATOM 1201 C C . GLY A 1 165 ? -7.565 23.096 6.417 1.00 70.81 165 GLY A C 1
ATOM 1202 O O . GLY A 1 165 ? -7.801 23.046 7.622 1.00 70.81 165 GLY A O 1
ATOM 1203 N N . THR A 1 166 ? -8.087 22.210 5.559 1.00 81.25 166 THR A N 1
ATOM 1204 C CA . THR A 1 166 ? -8.827 21.026 6.018 1.00 81.25 166 THR A CA 1
ATOM 1205 C C . THR A 1 166 ? -7.935 20.177 6.937 1.00 81.25 166 THR A C 1
ATOM 1207 O O . THR A 1 166 ? -6.810 19.849 6.544 1.00 81.25 166 THR A O 1
ATOM 1210 N N . PRO A 1 167 ? -8.401 19.804 8.145 1.00 86.00 167 PRO A N 1
ATOM 1211 C CA . PRO A 1 167 ? -7.622 18.994 9.072 1.00 86.00 167 PRO A CA 1
ATOM 1212 C C . PRO A 1 167 ? -7.132 17.693 8.434 1.00 86.00 167 PRO A C 1
ATOM 1214 O O . PRO A 1 167 ? -7.898 16.980 7.782 1.00 86.00 167 PRO A O 1
ATOM 1217 N N . VAL A 1 168 ? -5.849 17.375 8.632 1.00 89.56 168 VAL A N 1
ATOM 1218 C CA . VAL A 1 168 ? -5.268 16.110 8.166 1.00 89.56 168 VAL A CA 1
ATOM 1219 C C . VAL A 1 168 ? -5.712 14.998 9.108 1.00 89.56 168 VAL A C 1
ATOM 1221 O O . VAL A 1 168 ? -5.327 14.958 10.277 1.00 89.56 168 VAL A O 1
ATOM 1224 N N . GLN A 1 169 ? -6.529 14.100 8.579 1.00 92.75 169 GLN A N 1
ATOM 1225 C CA . GLN A 1 169 ? -7.150 13.003 9.286 1.00 92.75 169 GLN A CA 1
ATOM 1226 C C . GLN A 1 169 ? -6.653 11.685 8.705 1.00 92.75 169 GLN A C 1
ATOM 1228 O O . GLN A 1 169 ? -6.669 11.484 7.492 1.00 92.75 169 GLN A O 1
ATOM 1233 N N . HIS A 1 170 ? -6.220 10.788 9.579 1.00 95.31 170 HIS A N 1
ATOM 1234 C CA . HIS A 1 170 ? -5.715 9.464 9.238 1.00 95.31 170 HIS A CA 1
ATOM 1235 C C . HIS A 1 170 ? -6.691 8.387 9.716 1.00 95.31 170 HIS A C 1
ATOM 1237 O O . HIS A 1 170 ? -7.505 8.634 10.602 1.00 95.31 170 HIS A O 1
ATOM 1243 N N . GLY A 1 171 ? -6.613 7.176 9.172 1.00 97.12 171 GLY A N 1
ATOM 1244 C CA . GLY A 1 171 ? -7.463 6.078 9.639 1.00 97.12 171 GLY A CA 1
ATOM 1245 C C . GLY A 1 171 ? -6.915 5.487 10.927 1.00 97.12 171 GLY A C 1
ATOM 1246 O O . GLY A 1 171 ? -7.538 5.564 11.983 1.00 97.12 171 GLY A O 1
ATOM 1247 N N . LEU A 1 172 ? -5.707 4.946 10.825 1.00 97.38 172 LEU A N 1
ATOM 1248 C CA . LEU A 1 172 ? -4.967 4.331 11.915 1.00 97.38 172 LEU A CA 1
ATOM 1249 C C . LEU A 1 172 ? -3.574 4.955 12.008 1.00 97.38 172 LEU A C 1
ATOM 1251 O O . LEU A 1 172 ? -2.855 4.999 11.011 1.00 97.38 172 LEU A O 1
ATOM 1255 N N . ALA A 1 173 ? -3.175 5.372 13.205 1.00 94.69 173 ALA A N 1
ATOM 1256 C CA . ALA A 1 173 ? -1.781 5.626 13.544 1.00 94.69 173 ALA A CA 1
ATOM 1257 C C . ALA A 1 173 ? -1.280 4.523 14.478 1.00 94.69 173 ALA A C 1
ATOM 1259 O O . ALA A 1 173 ? -1.999 4.111 15.389 1.00 94.69 173 ALA A O 1
ATOM 1260 N N . THR A 1 174 ? -0.061 4.035 14.250 1.00 91.06 174 THR A N 1
ATOM 1261 C CA . THR A 1 174 ? 0.538 3.005 15.100 1.00 91.06 174 THR A CA 1
ATOM 1262 C C . THR A 1 174 ? 2.001 3.280 15.436 1.00 91.06 174 THR A C 1
ATOM 1264 O O . THR A 1 174 ? 2.772 3.750 14.597 1.00 91.06 174 THR A O 1
ATOM 1267 N N . LEU A 1 175 ? 2.362 2.982 16.684 1.00 88.38 175 LEU A N 1
ATOM 1268 C CA . LEU A 1 175 ? 3.710 3.040 17.237 1.00 88.38 175 LEU A CA 1
ATOM 1269 C C . LEU A 1 175 ? 3.866 1.906 18.257 1.00 88.38 175 LEU A C 1
ATOM 1271 O O . LEU A 1 175 ? 3.116 1.860 19.230 1.00 88.38 175 LEU A O 1
ATOM 1275 N N . GLY A 1 176 ? 4.845 1.019 18.086 1.00 85.81 176 GLY A N 1
ATOM 1276 C CA . GLY A 1 176 ? 5.128 -0.020 19.081 1.00 85.81 176 GLY A CA 1
ATOM 1277 C C . GLY A 1 176 ? 4.026 -1.079 19.245 1.00 85.81 176 GLY A C 1
ATOM 1278 O O . GLY A 1 176 ? 3.699 -1.448 20.376 1.00 85.81 176 GLY A O 1
ATOM 1279 N N . TRP A 1 177 ? 3.432 -1.561 18.147 1.00 89.19 177 TRP A N 1
ATOM 1280 C CA . TRP A 1 177 ? 2.427 -2.631 18.173 1.00 89.19 177 TRP A CA 1
ATOM 1281 C C . TRP A 1 177 ? 3.003 -3.957 17.665 1.00 89.19 177 TRP A C 1
ATOM 1283 O O . TRP A 1 177 ? 3.218 -4.178 16.471 1.00 89.19 177 TRP A O 1
ATOM 1293 N N . TRP A 1 178 ? 3.273 -4.859 18.598 1.00 87.81 178 TRP A N 1
ATOM 1294 C CA . TRP A 1 178 ? 3.926 -6.131 18.357 1.00 87.81 178 TRP A CA 1
ATOM 1295 C C . TRP A 1 178 ? 2.913 -7.266 18.175 1.00 87.81 178 TRP A C 1
ATOM 1297 O O . TRP A 1 178 ? 2.065 -7.504 19.030 1.00 87.81 178 TRP A O 1
ATOM 1307 N N . THR A 1 179 ? 3.029 -8.036 17.090 1.00 86.31 179 THR A N 1
ATOM 1308 C CA . THR A 1 179 ? 2.203 -9.232 16.796 1.00 86.31 179 THR A CA 1
ATOM 1309 C C . THR A 1 179 ? 0.695 -8.965 16.666 1.00 86.31 179 THR A C 1
ATOM 1311 O O . THR A 1 179 ? -0.125 -9.815 17.000 1.00 86.31 179 THR A O 1
ATOM 1314 N N . GLY A 1 180 ? 0.324 -7.782 16.175 1.00 91.31 180 GLY A N 1
ATOM 1315 C CA . GLY A 1 180 ? -1.070 -7.396 15.959 1.00 91.31 180 GLY A CA 1
ATOM 1316 C C . GLY A 1 180 ? -1.671 -7.923 14.658 1.00 91.31 180 GLY A C 1
ATOM 1317 O O . GLY A 1 180 ? -0.952 -8.260 13.714 1.00 91.31 180 GLY A O 1
ATOM 1318 N N . ARG A 1 181 ? -3.006 -7.942 14.582 1.00 94.94 181 ARG A N 1
ATOM 1319 C CA . ARG A 1 181 ? -3.746 -8.338 13.375 1.00 94.94 181 ARG A CA 1
ATOM 1320 C C . ARG A 1 181 ? -4.741 -7.273 12.920 1.00 94.94 181 ARG A C 1
ATOM 1322 O O . ARG A 1 181 ? -5.471 -6.711 13.726 1.00 94.94 181 ARG A O 1
ATOM 1329 N N . ILE A 1 182 ? -4.839 -7.045 11.613 1.00 97.94 182 ILE A N 1
ATOM 1330 C CA . ILE A 1 182 ? -5.910 -6.234 11.015 1.00 97.94 182 ILE A CA 1
ATOM 1331 C C . ILE A 1 182 ? -6.582 -7.062 9.922 1.00 97.94 182 ILE A C 1
ATOM 1333 O O . ILE A 1 182 ? -5.948 -7.401 8.925 1.00 97.94 182 ILE A O 1
ATOM 1337 N N . ALA A 1 183 ? -7.854 -7.420 10.089 1.00 97.69 183 ALA A N 1
ATOM 1338 C CA . ALA A 1 183 ? -8.521 -8.336 9.166 1.00 97.69 183 ALA A CA 1
ATOM 1339 C C . ALA A 1 183 ? -9.915 -7.867 8.750 1.00 97.69 183 ALA A C 1
ATOM 1341 O O . ALA A 1 183 ? -10.750 -7.558 9.593 1.00 97.69 183 ALA A O 1
ATOM 1342 N N . ASN A 1 184 ? -10.195 -7.881 7.443 1.00 97.44 184 ASN A N 1
ATOM 1343 C CA . ASN A 1 184 ? -11.495 -7.474 6.900 1.00 97.44 184 ASN A CA 1
ATOM 1344 C C . ASN A 1 184 ? -11.911 -6.074 7.398 1.00 97.44 184 ASN A C 1
ATOM 1346 O O . ASN A 1 184 ? -12.999 -5.873 7.942 1.00 97.44 184 ASN A O 1
ATOM 1350 N N . VAL A 1 185 ? -10.992 -5.116 7.255 1.00 98.75 185 VAL A N 1
ATOM 1351 C CA . VAL A 1 185 ? -11.186 -3.713 7.636 1.00 98.75 185 VAL A CA 1
ATOM 1352 C C . VAL A 1 185 ? -11.137 -2.840 6.395 1.00 98.75 185 VAL A C 1
ATOM 1354 O O . VAL A 1 185 ? -10.280 -3.025 5.528 1.00 98.75 185 VAL A O 1
ATOM 1357 N N . ARG A 1 186 ? -12.034 -1.859 6.327 1.00 98.69 186 ARG A N 1
ATOM 1358 C CA . ARG A 1 186 ? -11.996 -0.800 5.318 1.00 98.69 186 ARG A CA 1
ATOM 1359 C C . ARG A 1 186 ? -11.608 0.518 5.968 1.00 98.69 186 ARG A C 1
ATOM 1361 O O . ARG A 1 186 ? -12.197 0.894 6.971 1.00 98.69 186 ARG A O 1
ATOM 1368 N N . ILE A 1 187 ? -10.658 1.230 5.382 1.00 98.38 187 ILE A N 1
ATOM 1369 C CA . ILE A 1 187 ? -10.285 2.586 5.772 1.00 98.38 187 ILE A CA 1
ATOM 1370 C C . ILE A 1 187 ? -10.467 3.473 4.550 1.00 98.38 187 ILE A C 1
ATOM 1372 O O . ILE A 1 187 ? -9.848 3.224 3.514 1.00 98.38 187 ILE A O 1
ATOM 1376 N N . SER A 1 188 ? -11.338 4.478 4.641 1.00 95.69 188 SER A N 1
ATOM 1377 C CA . SER A 1 188 ? -11.666 5.269 3.457 1.00 95.69 188 SER A CA 1
ATOM 1378 C C . SER A 1 188 ? -12.061 6.713 3.715 1.00 95.69 188 SER A C 1
ATOM 1380 O O . SER A 1 188 ? -12.487 7.073 4.811 1.00 95.69 188 SER A O 1
ATOM 1382 N N . ARG A 1 189 ? -11.981 7.520 2.650 1.00 92.44 189 ARG A N 1
ATOM 1383 C CA . ARG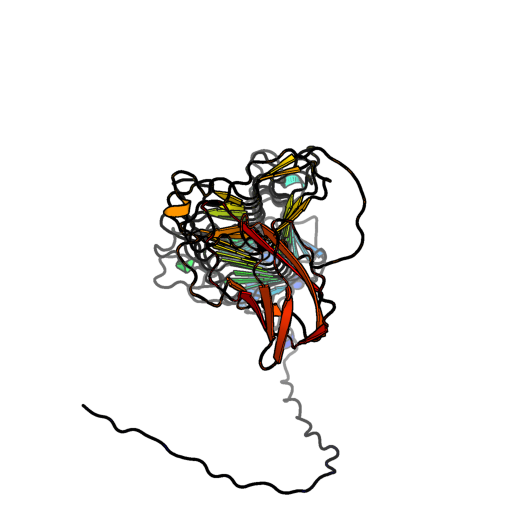 A 1 189 ? -12.482 8.902 2.596 1.00 92.44 189 ARG A CA 1
ATOM 1384 C C . ARG A 1 189 ? -11.817 9.831 3.610 1.00 92.44 189 ARG A C 1
ATOM 1386 O O . ARG A 1 189 ? -12.483 10.612 4.282 1.00 92.44 189 ARG A O 1
ATOM 1393 N N . LEU A 1 190 ? -10.494 9.761 3.688 1.00 92.12 190 LEU A N 1
ATOM 1394 C CA . LEU A 1 190 ? -9.690 10.551 4.617 1.00 92.12 190 LEU A CA 1
ATOM 1395 C C . LEU A 1 190 ? -8.829 11.577 3.878 1.00 92.12 190 LEU A C 1
ATOM 1397 O O . LEU A 1 190 ? -8.415 11.363 2.738 1.00 92.12 190 LEU A O 1
ATOM 1401 N N . THR A 1 191 ? -8.535 12.680 4.561 1.00 91.56 191 THR A N 1
ATOM 1402 C CA . THR A 1 191 ? -7.675 13.774 4.070 1.00 91.56 191 THR A CA 1
ATOM 1403 C C . THR A 1 191 ? -6.182 13.485 4.222 1.00 91.56 191 THR A C 1
ATOM 1405 O O . THR A 1 191 ? -5.347 14.229 3.716 1.00 91.56 191 THR A O 1
ATOM 1408 N N . GLY A 1 192 ? -5.831 12.425 4.945 1.00 91.94 192 GLY A N 1
ATOM 1409 C CA . GLY A 1 192 ? -4.472 11.952 5.146 1.00 91.94 192 GLY A CA 1
ATOM 1410 C C . GLY A 1 192 ? -4.306 10.504 4.700 1.00 91.94 192 GLY A C 1
ATOM 1411 O O . GLY A 1 192 ? -4.906 10.049 3.725 1.00 91.94 192 GLY A O 1
ATOM 1412 N N . ASP A 1 193 ? -3.439 9.798 5.415 1.00 95.50 193 ASP A N 1
ATOM 1413 C CA . ASP A 1 193 ? -3.087 8.400 5.157 1.00 95.50 193 ASP A CA 1
ATOM 1414 C C . ASP A 1 193 ? -4.104 7.407 5.748 1.00 95.50 193 ASP A C 1
ATOM 1416 O O . ASP A 1 193 ? -4.731 7.673 6.777 1.00 95.50 193 ASP A O 1
ATOM 1420 N N . GLY A 1 194 ? -4.221 6.227 5.140 1.00 97.44 194 GLY A N 1
ATOM 1421 C CA . GLY A 1 194 ? -5.052 5.140 5.659 1.00 97.44 194 GLY A CA 1
ATOM 1422 C C . GLY A 1 194 ? -4.463 4.546 6.937 1.00 97.44 194 GLY A C 1
ATOM 1423 O O . GLY A 1 194 ? -5.054 4.658 8.011 1.00 97.44 194 GLY A O 1
ATOM 1424 N N . ILE A 1 195 ? -3.275 3.952 6.821 1.00 97.44 195 ILE A N 1
ATOM 1425 C CA . ILE A 1 195 ? -2.467 3.463 7.945 1.00 97.44 195 ILE A CA 1
ATOM 1426 C C . ILE A 1 195 ? -1.146 4.228 7.963 1.00 97.44 195 ILE A C 1
ATOM 1428 O O . ILE A 1 195 ? -0.436 4.260 6.958 1.00 97.44 195 ILE A O 1
ATOM 1432 N N . ARG A 1 196 ? -0.800 4.808 9.111 1.00 94.12 196 ARG A N 1
ATOM 1433 C CA . ARG A 1 196 ? 0.443 5.547 9.335 1.00 94.12 196 ARG A CA 1
ATOM 1434 C C . ARG A 1 196 ? 1.250 4.907 10.460 1.00 94.12 196 ARG A C 1
ATOM 1436 O O . ARG A 1 196 ? 0.755 4.780 11.578 1.00 94.12 196 ARG A O 1
ATOM 1443 N N . VAL A 1 197 ? 2.499 4.549 10.182 1.00 90.44 197 VAL A N 1
ATOM 1444 C CA . VAL A 1 197 ? 3.466 4.187 11.228 1.00 90.44 197 VAL A CA 1
ATOM 1445 C C . VAL A 1 197 ? 4.176 5.453 11.667 1.00 90.44 197 VAL A C 1
ATOM 1447 O O . VAL A 1 197 ? 4.719 6.176 10.834 1.00 90.44 197 VAL A O 1
ATOM 1450 N N . VAL A 1 198 ? 4.155 5.732 12.965 1.00 86.50 198 VAL A N 1
ATOM 1451 C CA . VAL A 1 198 ? 4.780 6.923 13.543 1.00 86.50 198 VAL A CA 1
ATOM 1452 C C . VAL A 1 198 ? 6.251 6.619 13.833 1.00 86.50 198 VAL A C 1
ATOM 1454 O O . VAL A 1 198 ? 6.563 5.669 14.542 1.00 86.50 198 VAL A O 1
ATOM 1457 N N . GLY A 1 199 ? 7.160 7.428 13.289 1.00 75.06 199 GLY A N 1
ATOM 1458 C CA . GLY A 1 199 ? 8.610 7.299 13.483 1.00 75.06 199 GLY A CA 1
ATOM 1459 C C . GLY A 1 199 ? 9.177 8.254 14.536 1.00 75.06 199 GLY A C 1
ATOM 1460 O O . GLY A 1 199 ? 10.194 8.889 14.276 1.00 75.06 199 GLY A O 1
ATOM 1461 N N . ASP A 1 200 ? 8.505 8.436 15.677 1.00 69.88 200 ASP A N 1
ATOM 1462 C CA . ASP A 1 200 ? 8.930 9.397 16.707 1.00 69.88 200 ASP A CA 1
ATOM 1463 C C . ASP A 1 200 ? 10.234 8.947 17.383 1.00 69.88 200 ASP A C 1
ATOM 1465 O O . ASP A 1 200 ? 10.212 8.113 18.281 1.00 69.88 200 ASP A O 1
ATOM 1469 N N . THR A 1 201 ? 11.370 9.506 16.957 1.00 61.00 201 THR A N 1
ATOM 1470 C CA . THR A 1 201 ? 12.697 9.260 17.547 1.00 61.00 201 THR A CA 1
ATOM 1471 C C . THR A 1 201 ? 13.009 10.171 18.739 1.00 61.00 201 THR A C 1
ATOM 1473 O O . THR A 1 201 ? 14.107 10.100 19.285 1.00 61.00 201 THR A O 1
ATOM 1476 N N . GLY A 1 202 ? 12.093 11.061 19.139 1.00 62.19 202 GLY A N 1
ATOM 1477 C CA . GLY A 1 202 ? 12.293 11.971 20.272 1.00 62.19 202 GLY A CA 1
ATOM 1478 C C . GLY A 1 202 ? 12.209 11.274 21.632 1.00 62.19 202 GLY A C 1
ATOM 1479 O O . GLY A 1 202 ? 12.705 11.797 22.626 1.00 62.19 202 GLY A O 1
ATOM 1480 N N . VAL A 1 203 ? 11.610 10.080 21.673 1.00 63.69 203 VAL A N 1
ATOM 1481 C CA . VAL A 1 203 ? 11.401 9.298 22.902 1.00 63.69 203 VAL A CA 1
ATOM 1482 C C . VAL A 1 203 ? 12.652 8.511 23.309 1.00 63.69 203 VAL A C 1
ATOM 1484 O O . VAL A 1 203 ? 12.956 8.401 24.498 1.00 63.69 203 VAL A O 1
ATOM 1487 N N . ASN A 1 204 ? 13.397 7.960 22.347 1.00 64.06 204 ASN A N 1
ATOM 1488 C CA . ASN A 1 204 ? 14.625 7.203 22.598 1.00 64.06 204 ASN A CA 1
ATOM 1489 C C . ASN A 1 204 ? 15.537 7.242 21.354 1.00 64.06 204 ASN A C 1
ATOM 1491 O O . ASN A 1 204 ? 15.070 7.284 20.217 1.00 64.06 204 ASN A O 1
ATOM 1495 N N . SER A 1 205 ? 16.852 7.260 21.575 1.00 65.06 205 SER A N 1
ATOM 1496 C CA . SER A 1 205 ? 17.864 7.335 20.518 1.00 65.06 205 SER A CA 1
ATOM 1497 C C . SER A 1 205 ? 18.023 6.043 19.711 1.00 65.06 205 SER A C 1
ATOM 1499 O O . SER A 1 205 ? 18.514 6.110 18.586 1.00 65.06 205 SER A O 1
ATOM 1501 N N . ASN A 1 206 ? 17.615 4.883 20.244 1.00 68.56 206 ASN A N 1
ATOM 1502 C CA . ASN A 1 206 ? 17.486 3.652 19.468 1.00 68.56 206 ASN A CA 1
ATOM 1503 C C . ASN A 1 206 ? 16.065 3.558 18.895 1.00 68.56 206 ASN A C 1
ATOM 1505 O O . ASN A 1 206 ? 15.173 3.186 19.638 1.00 68.56 206 ASN A O 1
ATOM 1509 N N . PRO A 1 207 ? 15.825 3.783 17.601 1.00 67.06 207 PRO A N 1
ATOM 1510 C CA . PRO A 1 207 ? 14.487 3.751 17.008 1.00 67.06 207 PRO A CA 1
ATOM 1511 C C . PRO A 1 207 ? 13.790 2.380 17.018 1.00 67.06 207 PRO A C 1
ATOM 1513 O O . PRO A 1 207 ? 12.607 2.328 16.692 1.00 67.06 207 PRO A O 1
ATOM 1516 N N . ASP A 1 208 ? 14.435 1.285 17.429 1.00 71.12 208 ASP A N 1
ATOM 1517 C CA . ASP A 1 208 ? 13.807 -0.045 17.511 1.00 71.12 208 ASP A CA 1
ATOM 1518 C C . ASP A 1 208 ? 12.544 -0.090 18.397 1.00 71.12 208 ASP A C 1
ATOM 1520 O O . ASP A 1 208 ? 11.679 -0.936 18.183 1.00 71.12 208 ASP A O 1
ATOM 1524 N N . PHE A 1 209 ? 12.369 0.821 19.367 1.00 72.50 209 PHE A N 1
ATOM 1525 C CA . PHE A 1 209 ? 11.132 0.873 20.175 1.00 72.50 209 PHE A CA 1
ATOM 1526 C C . PHE A 1 209 ? 9.897 1.280 19.363 1.00 72.50 209 PHE A C 1
ATOM 1528 O O . PHE A 1 209 ? 8.771 1.018 19.776 1.00 72.50 209 PHE A O 1
ATOM 1535 N N . THR A 1 210 ? 10.086 1.924 18.211 1.00 73.50 210 THR A N 1
ATOM 1536 C CA . THR A 1 210 ? 8.985 2.296 17.313 1.00 73.50 210 THR A CA 1
ATOM 1537 C C . THR A 1 210 ? 8.448 1.082 16.539 1.00 73.50 210 THR A C 1
ATOM 1539 O O . THR A 1 210 ? 7.426 1.175 15.851 1.00 73.50 210 THR A O 1
ATOM 1542 N N . ALA A 1 211 ? 9.115 -0.073 16.665 1.00 78.25 211 ALA A N 1
ATOM 1543 C CA . ALA A 1 211 ? 8.856 -1.247 15.859 1.00 78.25 211 ALA A CA 1
ATOM 1544 C C . ALA A 1 211 ? 7.451 -1.817 16.024 1.00 78.25 211 ALA A C 1
ATOM 1546 O O . ALA A 1 211 ? 6.938 -1.989 17.127 1.00 78.25 211 ALA A O 1
ATOM 1547 N N . SER A 1 212 ? 6.852 -2.171 14.889 1.00 85.06 212 SER A N 1
ATOM 1548 C CA . SER A 1 212 ? 5.560 -2.852 14.843 1.00 85.06 212 SER A CA 1
ATOM 1549 C C . SER A 1 212 ? 5.640 -4.074 13.938 1.00 85.06 212 SER A C 1
ATOM 1551 O O . SER A 1 212 ? 6.307 -4.042 12.903 1.00 85.06 212 SER A O 1
ATOM 1553 N N . ARG A 1 213 ? 4.962 -5.153 14.332 1.00 87.88 213 ARG A N 1
ATOM 1554 C CA . ARG A 1 213 ? 4.865 -6.401 13.565 1.00 87.88 213 ARG A CA 1
ATOM 1555 C C . ARG A 1 213 ? 3.396 -6.740 13.391 1.00 87.88 213 ARG A C 1
ATOM 1557 O O . ARG A 1 213 ? 2.782 -7.177 14.363 1.00 87.88 213 ARG A O 1
ATOM 1564 N N . LEU A 1 214 ? 2.862 -6.547 12.188 1.00 91.75 214 LEU A N 1
ATOM 1565 C CA . LEU A 1 214 ? 1.430 -6.675 11.924 1.00 91.75 214 LEU A CA 1
ATOM 1566 C C . LEU A 1 214 ? 1.130 -7.637 10.775 1.00 91.75 214 LEU A C 1
ATOM 1568 O O . LEU A 1 214 ? 1.792 -7.610 9.736 1.00 91.75 214 LEU A O 1
ATOM 1572 N N . ASP A 1 215 ? 0.071 -8.419 10.957 1.00 95.12 215 ASP A N 1
ATOM 1573 C CA . ASP A 1 215 ? -0.518 -9.262 9.922 1.00 95.12 215 ASP A CA 1
ATOM 1574 C C . ASP A 1 215 ? -1.831 -8.638 9.435 1.00 95.12 215 ASP A C 1
ATOM 1576 O O . ASP A 1 215 ? -2.811 -8.525 10.179 1.00 95.12 215 ASP A O 1
ATOM 1580 N N . LEU A 1 216 ? -1.859 -8.229 8.169 1.00 97.94 216 LEU A N 1
ATOM 1581 C CA . LEU A 1 216 ? -3.002 -7.603 7.523 1.00 97.94 216 LEU A CA 1
ATOM 1582 C C . LEU A 1 216 ? -3.604 -8.546 6.485 1.00 97.94 216 LEU A C 1
ATOM 1584 O O . LEU A 1 216 ? -2.900 -9.034 5.605 1.00 97.94 216 LEU A O 1
ATOM 1588 N N . ALA A 1 217 ? -4.913 -8.784 6.572 1.00 96.88 217 ALA A N 1
ATOM 1589 C CA . ALA A 1 217 ? -5.617 -9.705 5.684 1.00 96.88 217 ALA A CA 1
ATOM 1590 C C . ALA A 1 217 ? -6.943 -9.119 5.187 1.00 96.88 217 ALA A C 1
ATOM 1592 O O . ALA A 1 217 ? -7.834 -8.807 5.981 1.00 96.88 217 ALA A O 1
ATOM 1593 N N . GLY A 1 218 ? -7.109 -8.995 3.869 1.00 93.88 218 GLY A N 1
ATOM 1594 C CA . GLY A 1 218 ? -8.351 -8.475 3.285 1.00 93.88 218 GLY A CA 1
ATOM 1595 C C . GLY A 1 218 ? -8.645 -7.021 3.669 1.00 93.88 218 GLY A C 1
ATOM 1596 O O . GLY A 1 218 ? -9.809 -6.643 3.805 1.00 93.88 218 GLY A O 1
ATOM 1597 N N . VAL A 1 219 ? -7.604 -6.217 3.904 1.00 98.56 219 VAL A N 1
ATOM 1598 C CA . VAL A 1 219 ? -7.736 -4.796 4.254 1.00 98.56 219 VAL A CA 1
ATOM 1599 C C . VAL A 1 219 ? -7.919 -3.963 2.990 1.00 98.56 219 VAL A C 1
ATOM 1601 O O . VAL A 1 219 ? -7.222 -4.173 1.998 1.00 98.56 219 VAL A O 1
ATOM 1604 N N . ARG A 1 220 ? -8.846 -3.001 3.025 1.00 98.62 220 ARG A N 1
ATOM 1605 C CA . ARG A 1 220 ? -9.112 -2.065 1.924 1.00 98.62 220 ARG A CA 1
ATOM 1606 C C . ARG A 1 220 ? -8.802 -0.641 2.358 1.00 98.62 220 ARG A C 1
ATOM 1608 O O . ARG A 1 220 ? -9.455 -0.123 3.257 1.00 98.62 220 ARG A O 1
ATOM 1615 N N . LEU A 1 221 ? -7.821 -0.020 1.719 1.00 98.25 221 LEU A N 1
ATOM 1616 C CA . LEU A 1 221 ? -7.402 1.361 1.939 1.00 98.25 221 LEU A CA 1
ATOM 1617 C C . LEU A 1 221 ? -7.764 2.137 0.676 1.00 98.25 221 LEU A C 1
ATOM 1619 O O . LEU A 1 221 ? -7.164 1.908 -0.375 1.00 98.25 221 LEU A O 1
ATOM 1623 N N . GLU A 1 222 ? -8.792 2.982 0.737 1.00 93.75 222 GLU A N 1
ATOM 1624 C CA . GLU A 1 222 ? -9.339 3.566 -0.489 1.00 93.75 222 GLU A CA 1
ATOM 1625 C C . GLU A 1 222 ? -9.833 5.003 -0.385 1.00 93.75 222 GLU A C 1
ATOM 1627 O O . GLU A 1 222 ? -10.389 5.410 0.634 1.00 93.75 222 GLU A O 1
ATOM 1632 N N . ARG A 1 223 ? -9.692 5.764 -1.478 1.00 92.00 223 ARG A N 1
ATOM 1633 C CA . ARG A 1 223 ? -10.126 7.172 -1.561 1.00 92.00 223 ARG A CA 1
ATOM 1634 C C . ARG A 1 223 ? -9.496 8.002 -0.445 1.00 92.00 223 ARG A C 1
ATOM 1636 O O . ARG A 1 223 ? -10.183 8.560 0.412 1.00 92.00 223 ARG A O 1
ATOM 1643 N N . LEU A 1 224 ? -8.172 8.004 -0.433 1.00 92.19 224 LEU A N 1
ATOM 1644 C CA . LEU A 1 224 ? -7.346 8.656 0.578 1.00 92.19 224 LEU A CA 1
ATOM 1645 C C . LEU A 1 224 ? -6.561 9.767 -0.108 1.00 92.19 224 LEU A C 1
ATOM 1647 O O . LEU A 1 224 ? -5.954 9.516 -1.144 1.00 92.19 224 LEU A O 1
ATOM 1651 N N . ALA A 1 225 ? -6.530 10.974 0.451 1.00 90.38 225 ALA A N 1
ATOM 1652 C CA . ALA A 1 225 ? -5.715 12.044 -0.130 1.00 90.38 225 ALA A CA 1
ATOM 1653 C C . ALA A 1 225 ? -4.204 11.779 0.051 1.00 90.38 225 ALA A C 1
ATOM 1655 O O . ALA A 1 225 ? -3.377 12.198 -0.762 1.00 90.38 225 ALA A O 1
ATOM 1656 N N . GLY A 1 226 ? -3.841 11.069 1.126 1.00 92.31 226 GLY A N 1
ATOM 1657 C CA . GLY A 1 226 ? -2.480 10.640 1.433 1.00 92.31 226 GLY A CA 1
ATOM 1658 C C . GLY A 1 226 ? -2.097 9.313 0.777 1.00 92.31 226 GLY A C 1
ATOM 1659 O O . GLY A 1 226 ? -2.456 9.016 -0.367 1.00 92.31 226 GLY A O 1
ATOM 1660 N N . TRP A 1 227 ? -1.312 8.523 1.501 1.00 96.12 227 TRP A N 1
ATOM 1661 C CA . TRP A 1 227 ? -0.974 7.154 1.129 1.00 96.12 227 TRP A CA 1
ATOM 1662 C C . TRP A 1 227 ? -2.007 6.159 1.662 1.00 96.12 227 TRP A C 1
ATOM 1664 O O . TRP A 1 227 ? -2.605 6.381 2.715 1.00 96.12 227 TRP A O 1
ATOM 1674 N N . GLY A 1 228 ? -2.154 5.011 0.999 1.00 97.56 228 GLY A N 1
ATOM 1675 C CA . GLY A 1 228 ? -2.812 3.858 1.619 1.00 97.56 228 GLY A CA 1
ATOM 1676 C C . GLY A 1 228 ? -2.086 3.468 2.907 1.00 97.56 228 GLY A C 1
ATOM 1677 O O . GLY A 1 228 ? -2.651 3.540 3.998 1.00 97.56 228 GLY A O 1
ATOM 1678 N N . TYR A 1 229 ? -0.801 3.152 2.775 1.00 97.44 229 TYR A N 1
ATOM 1679 C CA . TYR A 1 229 ? 0.125 2.918 3.881 1.00 97.44 229 TYR A CA 1
ATOM 1680 C C . TYR A 1 229 ? 1.285 3.920 3.842 1.00 97.44 229 TYR A C 1
ATOM 1682 O O . TYR A 1 229 ? 1.954 4.040 2.816 1.00 97.44 229 TYR A O 1
ATOM 1690 N N . ASN A 1 230 ? 1.539 4.624 4.944 1.00 95.25 230 ASN A N 1
ATOM 1691 C CA . ASN A 1 230 ? 2.670 5.536 5.100 1.00 95.25 230 ASN A CA 1
ATOM 1692 C C . ASN A 1 230 ? 3.539 5.090 6.274 1.00 95.25 230 ASN A C 1
ATOM 1694 O O . ASN A 1 230 ? 3.177 5.258 7.440 1.00 95.25 230 ASN A O 1
ATOM 1698 N N . ASP A 1 231 ? 4.695 4.538 5.952 1.00 91.12 231 ASP A N 1
ATOM 1699 C CA . ASP A 1 231 ? 5.717 4.222 6.927 1.00 91.12 231 ASP A CA 1
ATOM 1700 C C . ASP A 1 231 ? 6.639 5.421 7.140 1.00 91.12 231 ASP A C 1
ATOM 1702 O O . ASP A 1 231 ? 7.404 5.792 6.248 1.00 91.12 231 ASP A O 1
ATOM 1706 N N . GLU A 1 232 ? 6.577 6.042 8.314 1.00 86.25 232 GLU A N 1
ATOM 1707 C CA . GLU A 1 232 ? 7.508 7.108 8.686 1.00 86.25 232 GLU A CA 1
ATOM 1708 C C . GLU A 1 232 ? 8.649 6.611 9.570 1.00 86.25 232 GLU A C 1
ATOM 1710 O O . GLU A 1 232 ? 9.500 7.409 9.965 1.00 86.25 232 GLU A O 1
ATOM 1715 N N . ASN A 1 233 ? 8.707 5.307 9.847 1.00 77.62 233 ASN A N 1
ATOM 1716 C CA . ASN A 1 233 ? 9.752 4.711 10.653 1.00 77.62 233 ASN A CA 1
ATOM 1717 C C . ASN A 1 233 ? 10.995 4.410 9.796 1.00 77.62 233 ASN A C 1
ATOM 1719 O O . ASN A 1 233 ? 10.920 3.618 8.856 1.00 77.62 233 ASN A O 1
ATOM 1723 N N . PRO A 1 234 ? 12.162 5.006 10.099 1.00 63.84 234 PRO A N 1
ATOM 1724 C CA . PRO A 1 234 ? 13.370 4.746 9.328 1.00 63.84 234 PRO A CA 1
ATOM 1725 C C . PRO A 1 234 ? 14.029 3.389 9.637 1.00 63.84 234 PRO A C 1
ATOM 1727 O O . PRO A 1 234 ? 14.846 2.951 8.832 1.00 63.84 234 PRO A O 1
ATOM 1730 N N . ILE A 1 235 ? 13.768 2.744 10.790 1.00 63.47 235 ILE A N 1
ATOM 1731 C CA . ILE A 1 235 ? 14.665 1.676 11.288 1.00 63.47 235 ILE A CA 1
ATOM 1732 C C . ILE A 1 235 ? 13.970 0.359 11.708 1.00 63.47 235 ILE A C 1
ATOM 1734 O O . ILE A 1 235 ? 14.617 -0.683 11.610 1.00 63.47 235 ILE A O 1
ATOM 1738 N N . GLY A 1 236 ? 12.667 0.301 12.033 1.00 60.91 236 GLY A N 1
ATOM 1739 C CA . GLY A 1 236 ? 12.093 -0.949 12.574 1.00 60.91 236 GLY A CA 1
ATOM 1740 C C . GLY A 1 236 ? 10.686 -1.357 12.130 1.00 60.91 236 GLY A C 1
ATOM 1741 O O . GLY A 1 236 ? 9.703 -0.990 12.753 1.00 60.91 236 GLY A O 1
ATOM 1742 N N . ALA A 1 237 ? 10.579 -2.279 11.177 1.00 64.62 237 ALA A N 1
ATOM 1743 C CA . ALA A 1 237 ? 9.440 -3.191 11.068 1.00 64.62 237 ALA A CA 1
ATOM 1744 C C . ALA A 1 237 ? 10.007 -4.617 10.993 1.00 64.62 237 ALA A C 1
ATOM 1746 O O . ALA A 1 237 ? 10.604 -5.009 9.993 1.00 64.62 237 ALA A O 1
ATOM 1747 N N . PRO A 1 238 ? 9.939 -5.419 12.066 1.00 67.12 238 PRO A N 1
ATOM 1748 C CA . PRO A 1 238 ? 10.536 -6.751 12.043 1.00 67.12 238 PRO A CA 1
ATOM 1749 C C . PRO A 1 238 ? 9.823 -7.693 11.064 1.00 67.12 238 PRO A C 1
ATOM 1751 O O . PRO A 1 238 ? 10.462 -8.614 10.542 1.00 67.12 238 PRO A O 1
ATOM 1754 N N . GLY A 1 239 ? 8.540 -7.436 10.782 1.00 78.81 239 GLY A N 1
ATOM 1755 C CA . GLY A 1 239 ? 7.781 -8.114 9.736 1.00 78.81 239 GLY A CA 1
ATOM 1756 C C . GLY A 1 239 ? 6.361 -7.569 9.590 1.00 78.81 239 GLY A C 1
ATOM 1757 O O . GLY A 1 239 ? 5.615 -7.547 10.564 1.00 78.81 239 GLY A O 1
ATOM 1758 N N . TRP A 1 240 ? 5.980 -7.146 8.387 1.00 91.12 240 TRP A N 1
ATOM 1759 C CA . TRP A 1 240 ? 4.586 -6.833 8.058 1.00 91.12 240 TRP A CA 1
ATOM 1760 C C . TRP A 1 240 ? 4.121 -7.750 6.943 1.00 91.12 240 TRP A C 1
ATOM 1762 O O . TRP A 1 240 ? 4.732 -7.768 5.875 1.00 91.12 240 TRP A O 1
ATOM 1772 N N . SER A 1 241 ? 3.035 -8.479 7.173 1.00 94.31 241 SER A N 1
ATOM 1773 C CA . SER A 1 241 ? 2.419 -9.322 6.153 1.00 94.31 241 SER A CA 1
ATOM 1774 C C . SER A 1 241 ? 1.145 -8.668 5.637 1.0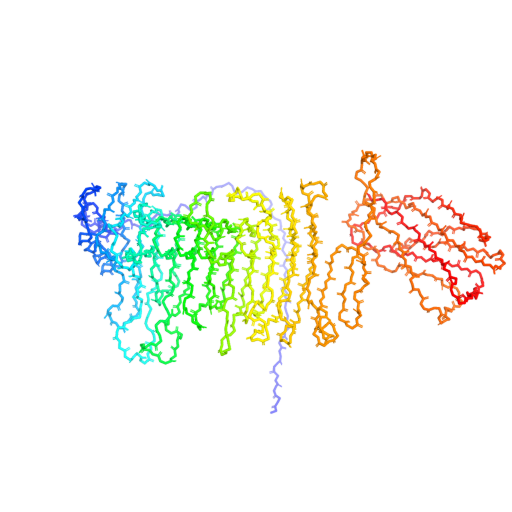0 94.31 241 SER A C 1
ATOM 1776 O O . SER A 1 241 ? 0.300 -8.248 6.421 1.00 94.31 241 SER A O 1
ATOM 1778 N N . TRP A 1 242 ? 1.003 -8.585 4.320 1.00 97.75 242 TRP A N 1
ATOM 1779 C CA . TRP A 1 242 ? -0.152 -8.011 3.642 1.00 97.75 242 TRP A CA 1
ATOM 1780 C C . TRP A 1 242 ? -0.720 -9.054 2.689 1.00 97.75 242 TRP A C 1
ATOM 1782 O O . TRP A 1 242 ? -0.170 -9.280 1.615 1.00 97.75 242 TRP A O 1
ATOM 1792 N N . ASP A 1 243 ? -1.808 -9.703 3.080 1.00 97.44 243 ASP A N 1
ATOM 1793 C CA . ASP A 1 243 ? -2.446 -10.758 2.301 1.00 97.44 243 ASP A CA 1
ATOM 1794 C C . ASP A 1 243 ? -3.787 -10.286 1.736 1.00 97.44 243 ASP A C 1
ATOM 1796 O O . ASP A 1 243 ? -4.709 -9.936 2.479 1.00 97.44 243 ASP A O 1
ATOM 1800 N N . ARG A 1 244 ? -3.916 -10.310 0.405 1.00 96.56 244 ARG A N 1
ATOM 1801 C CA . ARG A 1 244 ? -5.149 -9.925 -0.308 1.00 96.56 244 ARG A CA 1
ATOM 1802 C C . ARG A 1 244 ? -5.654 -8.533 0.085 1.00 96.56 244 ARG A C 1
ATOM 1804 O O . ARG A 1 244 ? -6.858 -8.306 0.217 1.00 96.56 244 ARG A O 1
ATOM 1811 N N . CYS A 1 245 ? -4.727 -7.603 0.296 1.00 98.50 245 CYS A N 1
ATOM 1812 C CA . CYS A 1 245 ? -5.031 -6.215 0.614 1.00 98.50 245 CYS A CA 1
ATOM 1813 C C . CYS A 1 245 ? -5.213 -5.392 -0.666 1.00 98.50 245 CYS A C 1
ATOM 1815 O O . CYS A 1 245 ? -4.633 -5.692 -1.710 1.00 98.50 245 CYS A O 1
ATOM 1817 N N . VAL A 1 246 ? -6.017 -4.336 -0.581 1.00 98.06 246 VAL A N 1
ATOM 1818 C CA . VAL A 1 246 ? -6.281 -3.424 -1.696 1.00 98.06 246 VAL A CA 1
ATOM 1819 C C . VAL A 1 246 ? -5.980 -2.003 -1.255 1.00 98.06 246 VAL A C 1
ATOM 1821 O O . VAL A 1 246 ? -6.588 -1.508 -0.309 1.00 98.06 246 VAL A O 1
ATOM 1824 N N . MET A 1 247 ? -5.081 -1.340 -1.972 1.00 98.06 247 MET A N 1
ATOM 1825 C CA . MET A 1 247 ? -4.808 0.085 -1.850 1.00 98.06 247 MET A CA 1
ATOM 1826 C C . MET A 1 247 ? -5.210 0.737 -3.167 1.00 98.06 247 MET A C 1
ATOM 1828 O O . MET A 1 247 ? -4.583 0.494 -4.199 1.00 98.06 247 MET A O 1
ATOM 1832 N N . THR A 1 248 ? -6.295 1.506 -3.170 1.00 93.88 248 THR A N 1
ATOM 1833 C CA . THR A 1 248 ? -6.864 2.049 -4.409 1.00 93.88 248 THR A CA 1
ATOM 1834 C C . THR A 1 248 ? -7.276 3.504 -4.261 1.00 93.88 248 THR A C 1
ATOM 1836 O O . THR A 1 248 ? -7.739 3.908 -3.200 1.00 93.88 248 THR A O 1
ATOM 1839 N N . LEU A 1 249 ? -7.128 4.314 -5.309 1.00 91.94 249 LEU A N 1
ATOM 1840 C CA . LEU A 1 249 ? -7.544 5.722 -5.286 1.00 91.94 249 LEU A CA 1
ATOM 1841 C C . LEU A 1 249 ? -6.862 6.483 -4.130 1.00 91.94 249 LEU A C 1
ATOM 1843 O O . LEU A 1 249 ? -7.514 7.115 -3.299 1.00 91.94 249 LEU A O 1
ATOM 1847 N N . CYS A 1 250 ? -5.538 6.349 -4.020 1.00 92.94 250 CYS A N 1
ATOM 1848 C CA . CYS A 1 250 ? -4.730 7.021 -2.998 1.00 92.94 250 CYS A CA 1
ATOM 1849 C C . CYS A 1 250 ? -3.914 8.152 -3.637 1.00 92.94 250 CYS A C 1
ATOM 1851 O O . CYS A 1 250 ? -3.201 7.927 -4.615 1.00 92.94 250 CYS A O 1
ATOM 1853 N N . GLY A 1 251 ? -3.996 9.368 -3.101 1.00 91.19 251 GLY A N 1
ATOM 1854 C CA . GLY A 1 251 ? -3.494 10.578 -3.754 1.00 91.19 251 GLY A CA 1
ATOM 1855 C C . GLY A 1 251 ? -1.981 10.717 -3.812 1.00 91.19 251 GLY A C 1
ATOM 1856 O O . GLY A 1 251 ? -1.453 11.253 -4.792 1.00 91.19 251 GLY A O 1
ATOM 1857 N N . ARG A 1 252 ? -1.259 10.186 -2.820 1.00 92.56 252 ARG A N 1
ATOM 1858 C CA . ARG A 1 252 ? 0.213 10.104 -2.856 1.00 92.56 252 ARG A CA 1
ATOM 1859 C C . ARG A 1 252 ? 0.715 8.763 -3.378 1.00 92.56 252 ARG A C 1
ATOM 1861 O O . ARG A 1 252 ? 1.743 8.730 -4.057 1.00 92.56 252 ARG A O 1
ATOM 1868 N N . GLY A 1 253 ? -0.029 7.694 -3.106 1.00 95.19 253 GLY A N 1
ATOM 1869 C CA . GLY A 1 253 ? 0.290 6.356 -3.577 1.00 95.19 253 GLY A CA 1
ATOM 1870 C C . GLY A 1 253 ? -0.293 5.231 -2.733 1.00 95.19 253 GLY A C 1
ATOM 1871 O O . GLY A 1 253 ? -0.861 5.471 -1.667 1.00 95.19 253 GLY A O 1
ATOM 1872 N N . GLY A 1 254 ? -0.152 3.994 -3.197 1.00 97.31 254 GLY A N 1
ATOM 1873 C CA . GLY A 1 254 ? -0.671 2.821 -2.494 1.00 97.31 254 GLY A CA 1
ATOM 1874 C C . GLY A 1 254 ? 0.074 2.554 -1.185 1.00 97.31 254 GLY A C 1
ATOM 1875 O O . GLY A 1 254 ? -0.550 2.478 -0.126 1.00 97.31 254 GLY A O 1
ATOM 1876 N N . ALA A 1 255 ? 1.405 2.475 -1.230 1.00 97.50 255 ALA A N 1
ATOM 1877 C CA . ALA A 1 255 ? 2.232 2.313 -0.035 1.00 97.50 255 ALA A CA 1
ATOM 1878 C C . ALA A 1 255 ? 3.592 3.016 -0.142 1.00 97.50 255 ALA A C 1
ATOM 1880 O O . ALA A 1 255 ? 4.298 2.866 -1.136 1.00 97.50 255 ALA A O 1
ATOM 1881 N N . ARG A 1 256 ? 3.998 3.718 0.916 1.00 96.06 256 ARG A N 1
ATOM 1882 C CA . ARG A 1 256 ? 5.368 4.187 1.136 1.00 96.06 256 ARG A CA 1
ATOM 1883 C C . ARG A 1 256 ? 5.971 3.378 2.272 1.00 96.06 256 ARG A C 1
ATOM 1885 O O . ARG A 1 256 ? 5.438 3.392 3.376 1.00 96.06 256 ARG A O 1
ATOM 1892 N N . VAL A 1 257 ? 7.066 2.684 1.990 1.00 93.75 257 VAL A N 1
ATOM 1893 C CA . VAL A 1 257 ? 7.735 1.761 2.913 1.00 93.75 257 VAL A CA 1
ATOM 1894 C C . VAL A 1 257 ? 9.124 2.303 3.224 1.00 93.75 257 VAL A C 1
ATOM 1896 O O . VAL A 1 257 ? 9.902 2.553 2.303 1.00 93.75 257 VAL A O 1
ATOM 1899 N N . ARG A 1 258 ? 9.433 2.499 4.509 1.00 89.38 258 ARG A N 1
ATOM 1900 C CA . ARG A 1 258 ? 10.705 3.067 4.995 1.00 89.38 258 ARG A CA 1
ATOM 1901 C C . ARG A 1 258 ? 11.449 2.146 5.961 1.00 89.38 258 ARG A C 1
ATOM 1903 O O . ARG A 1 258 ? 12.621 2.390 6.237 1.00 89.38 258 ARG A O 1
ATOM 1910 N N . SER A 1 259 ? 10.820 1.041 6.340 1.00 85.69 259 SER A N 1
ATOM 1911 C CA . SER A 1 259 ? 11.368 -0.025 7.162 1.00 85.69 259 SER A CA 1
ATOM 1912 C C . SER A 1 259 ? 11.360 -1.388 6.446 1.00 85.69 259 SER A C 1
ATOM 1914 O O . SER A 1 259 ? 10.740 -1.593 5.402 1.00 85.69 259 SER A O 1
ATOM 1916 N N . SER A 1 260 ? 12.154 -2.323 6.968 1.00 86.25 260 SER A N 1
ATOM 1917 C CA . SER A 1 260 ? 12.414 -3.631 6.348 1.00 86.25 260 SER A CA 1
ATOM 1918 C C . SER A 1 260 ? 11.298 -4.660 6.601 1.00 86.25 260 SER A C 1
ATOM 1920 O O . SER A 1 260 ? 10.375 -4.411 7.359 1.00 86.25 260 SER A O 1
ATOM 1922 N N . GLY A 1 261 ? 11.381 -5.852 5.999 1.00 85.81 261 GLY A N 1
ATOM 1923 C CA . GLY A 1 261 ? 10.548 -7.004 6.387 1.00 85.81 261 GLY A CA 1
ATOM 1924 C C . GLY A 1 261 ? 9.088 -6.961 5.921 1.00 85.81 261 GLY A C 1
ATOM 1925 O O . GLY A 1 261 ? 8.243 -7.650 6.492 1.00 85.81 261 GLY A O 1
ATOM 1926 N N . HIS A 1 262 ? 8.777 -6.166 4.901 1.00 92.62 262 HIS A N 1
ATOM 1927 C CA . HIS A 1 262 ? 7.443 -6.114 4.310 1.00 92.62 262 HIS A CA 1
ATOM 1928 C C . HIS A 1 262 ? 7.223 -7.246 3.302 1.00 92.62 262 HIS A C 1
ATOM 1930 O O . HIS A 1 262 ? 7.995 -7.411 2.362 1.00 92.62 262 HIS A O 1
ATOM 1936 N N . GLU A 1 263 ? 6.123 -7.976 3.439 1.00 95.50 263 GLU A N 1
ATOM 1937 C CA . GLU A 1 263 ? 5.695 -8.987 2.480 1.00 95.50 263 GLU A CA 1
ATOM 1938 C C . GLU A 1 263 ? 4.270 -8.708 2.002 1.00 95.50 263 GLU A C 1
ATOM 1940 O O . GLU A 1 263 ? 3.318 -8.803 2.773 1.00 95.50 263 GLU A O 1
ATOM 1945 N N . PHE A 1 264 ? 4.120 -8.415 0.713 1.00 98.19 264 PHE A N 1
ATOM 1946 C CA . PHE A 1 264 ? 2.835 -8.246 0.047 1.00 98.19 264 PHE A CA 1
ATOM 1947 C C . PHE A 1 264 ? 2.514 -9.482 -0.797 1.00 98.19 264 PHE A C 1
ATOM 1949 O O . PHE A 1 264 ? 3.263 -9.842 -1.704 1.00 98.19 264 PHE A O 1
ATOM 1956 N N . ARG A 1 265 ? 1.388 -10.134 -0.505 1.00 97.12 265 ARG A N 1
ATOM 1957 C CA . ARG A 1 265 ? 0.886 -11.324 -1.196 1.00 97.12 265 ARG A CA 1
ATOM 1958 C C . ARG A 1 265 ? -0.498 -11.063 -1.760 1.00 97.12 265 ARG A C 1
ATOM 1960 O O . ARG A 1 265 ? -1.372 -10.561 -1.050 1.00 97.12 265 ARG A O 1
ATOM 1967 N N . ALA A 1 266 ? -0.690 -11.395 -3.036 1.00 94.88 266 ALA A N 1
ATOM 1968 C CA . ALA A 1 266 ? -1.975 -11.289 -3.731 1.00 94.88 266 ALA A CA 1
ATOM 1969 C C . ALA A 1 266 ? -2.677 -9.928 -3.531 1.00 94.88 266 ALA A C 1
ATOM 1971 O O . ALA A 1 266 ? -3.903 -9.852 -3.473 1.00 94.88 266 ALA A O 1
ATOM 1972 N N . SER A 1 267 ? -1.891 -8.863 -3.348 1.00 98.44 267 SER A N 1
ATOM 1973 C CA . SER A 1 267 ? -2.376 -7.525 -3.004 1.00 98.44 267 SER A CA 1
ATOM 1974 C C . SER A 1 267 ? -2.367 -6.616 -4.228 1.00 98.44 267 SER A C 1
ATOM 1976 O O . SER A 1 267 ? -1.541 -6.794 -5.125 1.00 98.44 267 SER A O 1
ATOM 1978 N N . SER A 1 268 ? -3.276 -5.645 -4.252 1.00 97.81 268 SER A N 1
ATOM 1979 C CA . SER A 1 268 ? -3.491 -4.755 -5.392 1.00 97.81 268 SER A CA 1
ATOM 1980 C C . SER A 1 268 ? -3.236 -3.298 -5.028 1.00 97.81 268 SER A C 1
ATOM 1982 O O . SER A 1 268 ? -3.788 -2.794 -4.051 1.00 97.81 268 SER A O 1
ATOM 1984 N N . PHE A 1 269 ? -2.483 -2.604 -5.875 1.00 98.00 269 PHE A N 1
ATOM 1985 C CA . PHE A 1 269 ? -2.210 -1.173 -5.798 1.00 98.00 269 PHE A CA 1
ATOM 1986 C C . PHE A 1 269 ? -2.762 -0.520 -7.057 1.00 98.00 269 PHE A C 1
ATOM 1988 O O . PHE A 1 269 ? -2.328 -0.851 -8.157 1.00 98.00 269 PHE A O 1
ATOM 1995 N N . SER A 1 270 ? -3.743 0.371 -6.933 1.00 93.44 270 SER A N 1
ATOM 1996 C CA . SER A 1 270 ? -4.381 0.946 -8.120 1.00 93.44 270 SER A CA 1
ATOM 1997 C C . SER A 1 270 ? -4.762 2.408 -7.993 1.00 93.44 270 SER A C 1
ATOM 1999 O O . SER A 1 270 ? -4.967 2.905 -6.888 1.00 93.44 270 SER A O 1
ATOM 2001 N N . ALA A 1 271 ? -4.843 3.104 -9.127 1.00 90.81 271 ALA A N 1
ATOM 2002 C CA . ALA A 1 271 ? -5.211 4.520 -9.189 1.00 90.81 271 ALA A CA 1
ATOM 2003 C C . ALA A 1 271 ? -4.422 5.368 -8.167 1.00 90.81 271 ALA A C 1
ATOM 2005 O O . ALA A 1 271 ? -4.978 6.147 -7.390 1.00 90.81 271 ALA A O 1
ATOM 2006 N N . SER A 1 272 ? -3.106 5.147 -8.108 1.00 93.44 272 SER A N 1
ATOM 2007 C CA . SER A 1 272 ? -2.207 5.927 -7.252 1.00 93.44 272 SER A CA 1
ATOM 2008 C C . SER A 1 272 ? -1.931 7.280 -7.887 1.00 93.44 272 SER A C 1
ATOM 2010 O O . SER A 1 272 ? -1.625 7.351 -9.075 1.00 93.44 272 SER A O 1
ATOM 2012 N N . GLY A 1 273 ? -2.009 8.354 -7.109 1.00 90.50 273 GLY A N 1
ATOM 2013 C CA . GLY A 1 273 ? -2.100 9.703 -7.659 1.00 90.50 273 GLY A CA 1
ATOM 2014 C C . GLY A 1 273 ? -3.536 10.162 -7.885 1.00 90.50 273 GLY A C 1
ATOM 2015 O O . GLY A 1 273 ? -3.753 10.975 -8.765 1.00 90.50 273 GLY A O 1
ATOM 2016 N N . TRP A 1 274 ? -4.518 9.654 -7.142 1.00 89.19 274 TRP A N 1
ATOM 2017 C CA . TRP A 1 274 ? -5.921 10.060 -7.272 1.00 89.19 274 TRP A CA 1
ATOM 2018 C C . TRP A 1 274 ? -6.249 11.348 -6.497 1.00 89.19 274 TRP A C 1
ATOM 2020 O O . TRP A 1 274 ? -5.836 11.518 -5.354 1.00 89.19 274 TRP A O 1
ATOM 2030 N N . VAL A 1 275 ? -7.028 12.247 -7.097 1.00 83.12 275 VAL A N 1
ATOM 2031 C CA . VAL A 1 275 ? -7.688 13.368 -6.396 1.00 83.12 275 VAL A CA 1
ATOM 2032 C C . VAL A 1 275 ? -9.190 13.212 -6.532 1.00 83.12 275 VAL A C 1
ATOM 2034 O O . VAL A 1 275 ? -9.913 13.187 -5.546 1.00 83.12 275 VAL A O 1
ATOM 2037 N N . SER A 1 276 ? -9.679 13.047 -7.753 1.00 80.06 276 SER A N 1
ATOM 2038 C CA . SER A 1 276 ? -11.086 12.770 -8.026 1.00 80.06 276 SER A CA 1
ATOM 2039 C C . SER A 1 276 ? -11.196 11.648 -9.054 1.00 80.06 276 SER A C 1
ATOM 2041 O O . SER A 1 276 ? -10.193 11.214 -9.619 1.00 80.06 276 SER A O 1
ATOM 2043 N N . GLU A 1 277 ? -12.417 11.176 -9.312 1.00 74.56 277 GLU A N 1
ATOM 2044 C CA . GLU A 1 277 ? -12.684 10.098 -10.280 1.00 74.56 277 GLU A CA 1
ATOM 2045 C C . GLU A 1 277 ? -12.066 10.345 -11.663 1.00 74.56 277 GLU A C 1
ATOM 2047 O O . GLU A 1 277 ? -11.728 9.396 -12.359 1.00 74.56 277 GLU A O 1
ATOM 2052 N N . THR A 1 278 ? -11.891 11.607 -12.053 1.00 71.56 278 THR A N 1
ATOM 2053 C CA . THR A 1 278 ? -11.364 11.991 -13.369 1.00 71.56 278 THR A CA 1
ATOM 2054 C C . THR A 1 278 ? -10.124 12.870 -13.274 1.00 71.56 278 THR A C 1
ATOM 2056 O O . THR A 1 278 ? -9.670 13.395 -14.286 1.00 71.56 278 THR A O 1
ATOM 2059 N N . THR A 1 279 ? -9.587 13.109 -12.076 1.00 75.12 279 THR A N 1
ATOM 2060 C CA . THR A 1 279 ? -8.477 14.049 -11.885 1.00 75.12 279 THR A CA 1
ATOM 2061 C C . THR A 1 279 ? -7.359 13.389 -11.092 1.00 75.12 279 THR A C 1
ATOM 2063 O O . THR A 1 279 ? -7.554 13.067 -9.913 1.00 75.12 279 THR A O 1
ATOM 2066 N N . PRO A 1 280 ? -6.173 13.211 -11.697 1.00 78.62 280 PRO A N 1
ATOM 2067 C CA . PRO A 1 280 ? -4.999 12.799 -10.954 1.00 78.62 280 PRO A CA 1
ATOM 2068 C C . PRO A 1 280 ? -4.422 13.969 -10.134 1.00 78.62 280 PRO A C 1
ATOM 2070 O O . PRO A 1 280 ? -4.598 15.142 -10.464 1.00 78.62 280 PRO A O 1
ATOM 2073 N N . SER A 1 281 ? -3.701 13.658 -9.058 1.00 80.75 281 SER A N 1
ATOM 2074 C CA . SER A 1 281 ? -2.993 14.620 -8.214 1.00 80.75 281 SER A CA 1
ATOM 2075 C C . SER A 1 281 ? -1.908 15.336 -9.001 1.00 80.75 281 SER A C 1
ATOM 2077 O O . SER A 1 281 ? -1.409 14.801 -9.980 1.00 80.75 281 SER A O 1
ATOM 2079 N N . ALA A 1 282 ? -1.497 16.542 -8.598 1.00 72.50 282 ALA A N 1
ATOM 2080 C CA . ALA A 1 282 ? -0.355 17.223 -9.223 1.00 72.50 282 ALA A CA 1
ATOM 2081 C C . ALA A 1 282 ? 0.992 16.541 -8.891 1.00 72.50 282 ALA A C 1
ATOM 2083 O O . ALA A 1 282 ? 1.932 16.622 -9.677 1.00 72.50 282 ALA A O 1
ATOM 2084 N N . GLY A 1 283 ? 1.068 15.820 -7.765 1.00 78.25 283 GLY A N 1
ATOM 2085 C CA . GLY A 1 283 ? 2.259 15.090 -7.312 1.00 78.25 283 GLY A CA 1
ATOM 2086 C C . GLY A 1 283 ? 2.582 13.843 -8.143 1.00 78.25 283 GLY A C 1
ATOM 2087 O O . GLY A 1 283 ? 1.971 13.608 -9.176 1.00 78.25 283 GLY A O 1
ATOM 2088 N N . ALA A 1 284 ? 3.557 13.042 -7.702 1.00 82.25 284 ALA A N 1
ATOM 2089 C CA . ALA A 1 284 ? 4.001 11.852 -8.435 1.00 82.25 284 ALA A CA 1
ATOM 2090 C C . ALA A 1 284 ? 2.945 10.731 -8.457 1.00 82.25 284 ALA A C 1
ATOM 2092 O O . ALA A 1 284 ? 2.583 10.286 -9.532 1.00 82.25 284 ALA A O 1
ATOM 2093 N N . GLY A 1 285 ? 2.387 10.304 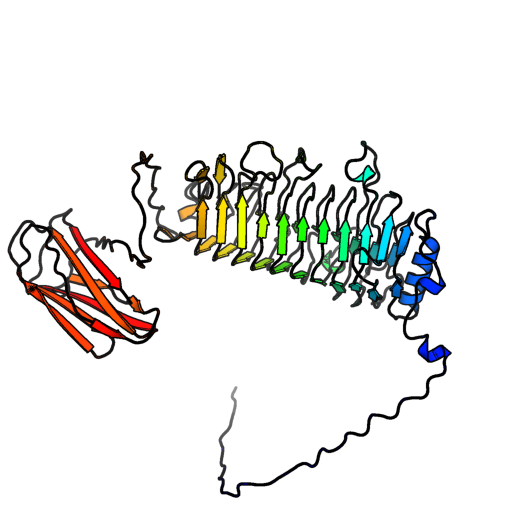-7.319 1.00 90.88 285 GLY A N 1
ATOM 2094 C CA . GLY A 1 285 ? 1.409 9.207 -7.302 1.00 90.88 285 GLY A CA 1
ATOM 2095 C C . GLY A 1 285 ? 2.030 7.865 -7.707 1.00 90.88 285 GLY A C 1
ATOM 2096 O O . GLY A 1 285 ? 2.006 7.493 -8.880 1.00 90.88 285 GLY A O 1
ATOM 2097 N N . ILE A 1 286 ? 2.589 7.134 -6.739 1.00 96.19 286 ILE A N 1
ATOM 2098 C CA . ILE A 1 286 ? 3.328 5.879 -6.981 1.00 96.19 286 ILE A CA 1
ATOM 2099 C C . ILE A 1 286 ? 2.571 4.698 -6.370 1.00 96.19 286 ILE A C 1
ATOM 2101 O O . ILE A 1 286 ? 2.097 4.807 -5.243 1.00 96.19 286 ILE A O 1
ATOM 2105 N N . GLY A 1 287 ? 2.484 3.563 -7.066 1.00 97.25 287 GLY A N 1
ATOM 2106 C CA . GLY A 1 287 ? 1.820 2.362 -6.543 1.00 97.25 287 GLY A CA 1
ATOM 2107 C C . GLY A 1 287 ? 2.432 1.910 -5.217 1.00 97.25 287 GLY A C 1
ATOM 2108 O O . GLY A 1 287 ? 1.786 1.973 -4.171 1.00 97.25 287 GLY A O 1
ATOM 2109 N N . VAL A 1 288 ? 3.711 1.537 -5.242 1.00 98.44 288 VAL A N 1
ATOM 2110 C CA . VAL A 1 288 ? 4.517 1.308 -4.036 1.00 98.44 288 VAL A CA 1
ATOM 2111 C C . VAL A 1 288 ? 5.873 1.989 -4.158 1.00 98.44 288 VAL A C 1
ATOM 2113 O O . VAL A 1 288 ? 6.556 1.857 -5.172 1.00 98.44 288 VAL A O 1
ATOM 2116 N N . TYR A 1 289 ? 6.284 2.690 -3.106 1.00 97.38 289 TYR A N 1
ATOM 2117 C CA . TYR A 1 289 ? 7.594 3.313 -3.011 1.00 97.38 289 TYR A CA 1
ATOM 2118 C C . TYR A 1 289 ? 8.388 2.746 -1.834 1.00 97.38 289 TYR A C 1
ATOM 2120 O O . TYR A 1 289 ? 8.050 2.973 -0.672 1.00 97.38 289 TYR A O 1
ATOM 2128 N N . LEU A 1 290 ? 9.462 2.024 -2.149 1.00 95.62 290 LEU A N 1
ATOM 2129 C CA . LEU A 1 290 ? 10.501 1.651 -1.197 1.00 95.62 290 LEU A CA 1
ATOM 2130 C C . LEU A 1 290 ? 11.428 2.861 -1.022 1.00 95.62 290 LEU A C 1
ATOM 2132 O O . LEU A 1 290 ? 12.327 3.081 -1.829 1.00 95.62 290 LEU A O 1
ATOM 2136 N N . ASP A 1 291 ? 11.150 3.678 -0.008 1.00 93.44 291 ASP A N 1
ATOM 2137 C CA . ASP A 1 291 ? 11.747 4.998 0.212 1.00 93.44 291 ASP A CA 1
ATOM 2138 C C . ASP A 1 291 ? 12.827 4.973 1.306 1.00 93.44 291 ASP A C 1
ATOM 2140 O O . ASP A 1 291 ? 12.726 5.620 2.355 1.00 93.44 291 ASP A O 1
ATOM 2144 N N . GLY A 1 292 ? 13.884 4.197 1.081 1.00 88.38 292 GLY A N 1
ATOM 2145 C CA . GLY A 1 292 ? 15.025 4.183 1.987 1.00 88.38 292 GLY A CA 1
ATOM 2146 C C . GLY A 1 292 ? 15.907 5.426 1.806 1.00 88.38 292 GLY A C 1
ATOM 2147 O O . GLY A 1 292 ? 15.729 6.232 0.878 1.00 88.38 292 GLY A O 1
ATOM 2148 N N . ALA A 1 293 ? 16.890 5.599 2.691 1.00 85.50 293 ALA A N 1
ATOM 2149 C CA . ALA A 1 293 ? 17.841 6.703 2.594 1.00 85.50 293 ALA A CA 1
ATOM 2150 C C . ALA A 1 293 ? 19.240 6.325 3.091 1.00 85.50 293 ALA A C 1
ATOM 2152 O O . ALA A 1 293 ? 19.479 5.260 3.656 1.00 85.50 293 ALA A O 1
ATOM 2153 N N . ARG A 1 294 ? 20.195 7.241 2.911 1.00 81.50 294 ARG A N 1
ATOM 2154 C CA . ARG A 1 294 ? 21.542 7.073 3.456 1.00 81.50 294 ARG A CA 1
ATOM 2155 C C . ARG A 1 294 ? 21.468 6.942 4.979 1.00 81.50 294 ARG A C 1
ATOM 2157 O O . ARG A 1 294 ? 20.953 7.831 5.644 1.00 81.50 294 ARG A O 1
ATOM 2164 N N . GLY A 1 295 ? 22.023 5.856 5.510 1.00 74.94 295 GLY A N 1
ATOM 2165 C CA . GLY A 1 295 ? 21.991 5.542 6.942 1.00 74.94 295 GLY A CA 1
ATOM 2166 C C . GLY A 1 295 ? 20.961 4.475 7.324 1.00 74.94 295 GLY A C 1
ATOM 2167 O O . GLY A 1 295 ? 21.100 3.892 8.392 1.00 74.94 295 GLY A O 1
ATOM 2168 N N . TRP A 1 296 ? 19.995 4.155 6.454 1.00 74.88 296 TRP A N 1
ATOM 2169 C CA . TRP A 1 296 ? 19.083 3.022 6.644 1.00 74.88 296 TRP A CA 1
ATOM 2170 C C . TRP A 1 296 ? 18.620 2.432 5.301 1.00 74.88 296 TRP A C 1
ATOM 2172 O O . TRP A 1 296 ? 17.966 3.077 4.479 1.00 74.88 296 TRP A O 1
ATOM 2182 N N . SER A 1 297 ? 18.972 1.168 5.070 1.00 78.12 297 SER A N 1
ATOM 2183 C CA . SER A 1 297 ? 18.545 0.413 3.891 1.00 78.12 297 SER A CA 1
ATOM 2184 C C . SER A 1 297 ? 17.309 -0.429 4.184 1.00 78.12 297 SER A C 1
ATOM 2186 O O . SER A 1 297 ? 17.241 -1.109 5.207 1.00 78.12 297 SER A O 1
ATOM 2188 N N . LEU A 1 298 ? 16.391 -0.469 3.229 1.00 87.94 298 LEU A N 1
ATOM 2189 C CA . LEU A 1 298 ? 15.267 -1.393 3.210 1.00 87.94 298 LEU A CA 1
ATOM 2190 C C . LEU A 1 298 ? 15.757 -2.785 2.821 1.00 87.94 298 LEU A C 1
ATOM 2192 O O . LEU A 1 298 ? 16.426 -2.926 1.801 1.00 87.94 298 LEU A O 1
ATOM 2196 N N . ASN A 1 299 ? 15.422 -3.813 3.596 1.00 87.06 299 ASN A N 1
ATOM 2197 C CA . ASN A 1 299 ? 15.740 -5.196 3.260 1.00 87.06 299 ASN A CA 1
ATOM 2198 C C . ASN A 1 299 ? 14.579 -6.165 3.489 1.00 87.06 299 ASN A C 1
ATOM 2200 O O . ASN A 1 299 ? 13.607 -5.849 4.174 1.00 87.06 299 ASN A O 1
ATOM 2204 N N . ARG A 1 300 ? 14.706 -7.376 2.926 1.00 85.06 300 ARG A N 1
ATOM 2205 C CA . ARG A 1 300 ? 13.737 -8.476 3.094 1.00 85.06 300 ARG A CA 1
ATOM 2206 C C . ARG A 1 300 ? 12.319 -8.078 2.669 1.00 85.06 300 ARG A C 1
ATOM 2208 O O . ARG A 1 300 ? 11.347 -8.500 3.292 1.00 85.06 300 ARG A O 1
ATOM 2215 N N . THR A 1 301 ? 12.213 -7.259 1.626 1.00 92.44 301 THR A N 1
ATOM 2216 C CA . THR A 1 301 ? 10.924 -6.835 1.080 1.00 92.44 301 THR A CA 1
ATOM 2217 C C . THR A 1 301 ? 10.516 -7.758 -0.057 1.00 92.44 301 THR A C 1
ATOM 2219 O O . THR A 1 301 ? 11.305 -8.006 -0.972 1.00 92.44 301 THR A O 1
ATOM 2222 N N . ARG A 1 302 ? 9.285 -8.270 -0.019 1.00 95.75 302 ARG A N 1
ATOM 2223 C CA . ARG A 1 302 ? 8.786 -9.232 -1.002 1.00 95.75 302 ARG A CA 1
ATOM 2224 C C . ARG A 1 302 ? 7.401 -8.866 -1.526 1.00 95.75 302 ARG A C 1
ATOM 2226 O O . ARG A 1 302 ? 6.526 -8.485 -0.757 1.00 95.75 302 ARG A O 1
ATOM 2233 N N . PHE A 1 303 ? 7.201 -9.051 -2.825 1.00 98.12 303 PHE A N 1
ATOM 2234 C CA . PHE A 1 303 ? 5.920 -8.947 -3.516 1.00 98.12 303 PHE A CA 1
ATOM 2235 C C . PHE A 1 303 ? 5.671 -10.252 -4.272 1.00 98.12 303 PHE A C 1
ATOM 2237 O O . PHE A 1 303 ? 6.525 -10.670 -5.053 1.00 98.12 303 PHE A O 1
ATOM 2244 N N . VAL A 1 304 ? 4.534 -10.907 -4.039 1.00 95.56 304 VAL A N 1
ATOM 2245 C CA . VAL A 1 304 ? 4.178 -12.176 -4.694 1.00 95.56 304 VAL A CA 1
ATOM 2246 C C . VAL A 1 304 ? 2.737 -12.133 -5.168 1.00 95.56 304 VAL A C 1
ATOM 2248 O O . VAL A 1 304 ? 1.822 -11.938 -4.367 1.00 95.56 304 VAL A O 1
ATOM 2251 N N . GLY A 1 305 ? 2.516 -12.353 -6.463 1.00 90.31 305 GLY A N 1
ATOM 2252 C CA . GLY A 1 305 ? 1.156 -12.390 -7.002 1.00 90.31 305 GLY A CA 1
ATOM 2253 C C . GLY A 1 305 ? 0.446 -11.036 -6.939 1.00 90.31 305 GLY A C 1
ATOM 2254 O O . GLY A 1 305 ? -0.779 -10.999 -6.872 1.00 90.31 305 GLY A O 1
ATOM 2255 N N . CYS A 1 306 ? 1.194 -9.933 -6.865 1.00 98.25 306 CYS A N 1
ATOM 2256 C CA . CYS A 1 306 ? 0.620 -8.602 -6.717 1.00 98.25 306 CYS A CA 1
ATOM 2257 C C . CYS A 1 306 ? 0.119 -8.041 -8.052 1.00 98.25 306 CYS A C 1
ATOM 2259 O O . CYS A 1 306 ? 0.571 -8.425 -9.133 1.00 98.25 306 CYS A O 1
ATOM 2261 N N . GLU A 1 307 ? -0.784 -7.074 -7.956 1.00 97.88 307 GLU A N 1
ATOM 2262 C CA . GLU A 1 307 ? -1.242 -6.267 -9.078 1.00 97.88 307 GLU A CA 1
ATOM 2263 C C . GLU A 1 307 ? -0.940 -4.794 -8.833 1.00 97.88 307 GLU A C 1
ATOM 2265 O O . GLU A 1 307 ? -1.186 -4.254 -7.757 1.00 97.88 307 GLU A O 1
ATOM 2270 N N . PHE A 1 308 ? -0.450 -4.141 -9.876 1.00 98.31 308 PHE A N 1
ATOM 2271 C CA . PHE A 1 308 ? -0.291 -2.705 -9.948 1.00 98.31 308 PHE A CA 1
ATOM 2272 C C . PHE A 1 308 ? -1.064 -2.197 -11.163 1.00 98.31 308 PHE A C 1
ATOM 2274 O O . PHE A 1 308 ? -0.707 -2.534 -12.289 1.00 98.31 308 PHE A O 1
ATOM 2281 N N . ASP A 1 309 ? -2.112 -1.405 -10.956 1.00 93.56 309 ASP A N 1
ATOM 2282 C CA . ASP A 1 309 ? -2.978 -0.902 -12.027 1.00 93.56 309 ASP A CA 1
ATOM 2283 C C . ASP A 1 309 ? -3.086 0.619 -11.960 1.00 93.56 309 ASP A C 1
ATOM 2285 O O . ASP A 1 309 ? -3.726 1.182 -11.078 1.00 93.56 309 ASP A O 1
ATOM 2289 N N . THR A 1 310 ? -2.490 1.297 -12.940 1.00 89.81 310 THR A N 1
ATOM 2290 C CA . THR A 1 310 ? -2.659 2.744 -13.113 1.00 89.81 310 THR A CA 1
ATOM 2291 C C . THR A 1 310 ? -2.191 3.582 -11.919 1.00 89.81 310 THR A C 1
ATOM 2293 O O . THR A 1 310 ? -2.968 4.155 -11.160 1.00 89.81 310 THR A O 1
ATOM 2296 N N . SER A 1 311 ? -0.881 3.691 -11.745 1.00 92.31 311 SER A N 1
ATOM 2297 C CA . SER A 1 311 ? -0.282 4.763 -10.940 1.00 92.31 311 SER A CA 1
ATOM 2298 C C . SER A 1 311 ? 0.009 5.975 -11.817 1.00 92.31 311 SER A C 1
ATOM 2300 O O . SER A 1 311 ? 0.214 5.810 -13.009 1.00 92.31 311 SER A O 1
ATOM 2302 N N . LYS A 1 312 ? 0.046 7.189 -11.273 1.00 91.31 312 LYS A N 1
ATOM 2303 C CA . LYS A 1 312 ? 0.272 8.395 -12.075 1.00 91.31 312 LYS A CA 1
ATOM 2304 C C . LYS A 1 312 ? 1.711 8.474 -12.615 1.00 91.31 312 LYS A C 1
ATOM 2306 O O . LYS A 1 312 ? 1.900 8.815 -13.778 1.00 91.31 312 LYS A O 1
ATOM 2311 N N . ASP A 1 313 ? 2.716 8.139 -11.809 1.00 93.19 313 ASP A N 1
ATOM 2312 C CA . ASP A 1 313 ? 4.133 8.309 -12.180 1.00 93.19 313 ASP A CA 1
ATOM 2313 C C . ASP A 1 313 ? 4.881 6.987 -12.385 1.00 93.19 313 ASP A C 1
ATOM 2315 O O . ASP A 1 313 ? 5.423 6.747 -13.464 1.00 93.19 313 ASP A O 1
ATOM 2319 N N . ALA A 1 314 ? 4.867 6.099 -11.388 1.00 96.25 314 ALA A N 1
ATOM 2320 C CA . ALA A 1 314 ? 5.459 4.765 -11.487 1.00 96.25 314 ALA A CA 1
ATOM 2321 C C . ALA A 1 314 ? 4.635 3.734 -10.711 1.00 96.25 314 ALA A C 1
ATOM 2323 O O . ALA A 1 314 ? 4.017 4.072 -9.699 1.00 96.25 314 ALA A O 1
ATOM 2324 N N . GLN A 1 315 ? 4.639 2.472 -11.147 1.00 97.75 315 GLN A N 1
ATOM 2325 C CA . GLN A 1 315 ? 3.975 1.413 -10.382 1.00 97.75 315 GLN A CA 1
ATOM 2326 C C . GLN A 1 315 ? 4.774 1.035 -9.133 1.00 97.75 315 GLN A C 1
ATOM 2328 O O . GLN A 1 315 ? 4.228 1.000 -8.033 1.00 97.75 315 GLN A O 1
ATOM 2333 N N . LEU A 1 316 ? 6.073 0.795 -9.292 1.00 98.56 316 LEU A N 1
ATOM 2334 C CA . LEU A 1 316 ? 6.979 0.446 -8.204 1.00 98.56 316 LEU A CA 1
ATOM 2335 C C . LEU A 1 316 ? 8.240 1.303 -8.292 1.00 98.56 316 LEU A C 1
ATOM 2337 O O . LEU A 1 316 ? 8.872 1.361 -9.341 1.00 98.56 316 LEU A O 1
ATOM 2341 N N . ALA A 1 317 ? 8.633 1.936 -7.192 1.00 97.75 317 ALA A N 1
ATOM 2342 C CA . ALA A 1 317 ? 9.881 2.687 -7.099 1.00 97.75 317 ALA A CA 1
ATOM 2343 C C . ALA A 1 317 ? 10.769 2.140 -5.977 1.00 97.75 317 ALA A C 1
ATOM 2345 O O . ALA A 1 317 ? 10.274 1.777 -4.907 1.00 97.75 317 ALA A O 1
ATOM 2346 N N . LEU A 1 318 ? 12.080 2.085 -6.226 1.00 97.06 318 LEU A N 1
ATOM 2347 C CA . LEU A 1 318 ? 13.071 1.544 -5.301 1.00 97.06 318 LEU A CA 1
ATOM 2348 C C . LEU A 1 318 ? 14.197 2.545 -5.041 1.00 97.06 318 LEU A C 1
ATOM 2350 O O . LEU A 1 318 ? 14.923 2.916 -5.964 1.00 97.06 318 LEU A O 1
ATOM 2354 N N . ASP A 1 319 ? 14.392 2.904 -3.774 1.00 95.06 319 ASP A N 1
ATOM 2355 C CA . ASP A 1 319 ? 15.549 3.644 -3.281 1.00 95.06 319 ASP A CA 1
ATOM 2356 C C . ASP A 1 319 ? 16.088 3.033 -1.985 1.00 95.06 319 ASP A C 1
ATOM 2358 O O . ASP A 1 319 ? 15.321 2.722 -1.074 1.00 95.06 319 ASP A O 1
ATOM 2362 N N . TYR A 1 320 ? 17.414 2.871 -1.887 1.00 93.00 320 TYR A N 1
ATOM 2363 C CA . TYR A 1 320 ? 18.070 2.199 -0.747 1.00 93.00 320 TYR A CA 1
ATOM 2364 C C . TYR A 1 320 ? 17.452 0.830 -0.436 1.00 93.00 320 TYR A C 1
ATOM 2366 O O . TYR A 1 320 ? 17.335 0.433 0.723 1.00 93.00 320 TYR A O 1
ATOM 2374 N N . ALA A 1 321 ? 17.050 0.113 -1.487 1.00 92.12 321 ALA A N 1
ATOM 2375 C CA . ALA A 1 321 ? 16.418 -1.194 -1.405 1.00 92.12 321 ALA A CA 1
ATOM 2376 C C . ALA A 1 321 ? 17.448 -2.303 -1.637 1.00 92.12 321 ALA A C 1
ATOM 2378 O O . ALA A 1 321 ? 18.173 -2.308 -2.631 1.00 92.12 321 ALA A O 1
ATOM 2379 N N . HIS A 1 322 ? 17.501 -3.247 -0.707 1.00 88.88 322 HIS A N 1
ATOM 2380 C CA . HIS A 1 322 ? 18.416 -4.377 -0.688 1.00 88.88 322 HIS A CA 1
ATOM 2381 C C . HIS A 1 322 ? 17.621 -5.677 -0.548 1.00 88.88 322 HIS A C 1
ATOM 2383 O O . HIS A 1 322 ? 16.598 -5.699 0.132 1.00 88.88 322 HIS A O 1
ATOM 2389 N N . ALA A 1 323 ? 18.063 -6.771 -1.172 1.00 88.50 323 ALA A N 1
ATOM 2390 C CA . ALA A 1 323 ? 17.417 -8.088 -1.040 1.00 88.50 323 ALA A CA 1
ATOM 2391 C C . ALA A 1 323 ? 15.883 -8.022 -1.235 1.00 88.50 323 ALA A C 1
ATOM 2393 O O . ALA A 1 323 ? 15.107 -8.506 -0.407 1.00 88.50 323 ALA A O 1
ATOM 2394 N N . THR A 1 324 ? 15.456 -7.334 -2.298 1.00 94.38 324 THR A N 1
ATOM 2395 C CA . THR A 1 324 ? 14.041 -7.134 -2.637 1.00 94.38 324 THR A CA 1
ATOM 2396 C C . THR A 1 324 ? 13.626 -8.139 -3.699 1.00 94.38 324 THR A C 1
ATOM 2398 O O . THR A 1 324 ? 14.335 -8.326 -4.681 1.00 94.38 324 THR A O 1
ATOM 2401 N N . THR A 1 325 ? 12.486 -8.795 -3.514 1.00 95.75 325 THR A N 1
ATOM 2402 C CA . THR A 1 325 ? 11.994 -9.828 -4.434 1.00 95.75 325 THR A CA 1
ATOM 2403 C C . THR A 1 325 ? 10.595 -9.479 -4.929 1.00 95.75 325 THR A C 1
ATOM 2405 O O . THR A 1 325 ? 9.698 -9.230 -4.130 1.00 95.75 325 THR A O 1
ATOM 2408 N N . VAL A 1 326 ? 10.397 -9.470 -6.243 1.00 98.12 326 VAL A N 1
ATOM 2409 C CA . VAL A 1 326 ? 9.112 -9.230 -6.906 1.00 98.12 326 VAL A CA 1
ATOM 2410 C C . VAL A 1 326 ? 8.841 -10.406 -7.830 1.00 98.12 326 VAL A C 1
ATOM 2412 O O . VAL A 1 326 ? 9.574 -10.624 -8.792 1.00 98.12 326 VAL A O 1
ATOM 2415 N N . GLU A 1 327 ? 7.803 -11.179 -7.540 1.00 94.06 327 GLU A N 1
ATOM 2416 C CA . GLU A 1 327 ? 7.508 -12.421 -8.249 1.00 94.06 327 GLU A CA 1
ATOM 2417 C C . GLU A 1 327 ? 6.046 -12.488 -8.666 1.00 94.06 327 GLU A C 1
ATOM 2419 O O . GLU A 1 327 ? 5.158 -12.042 -7.931 1.00 94.06 327 GLU A O 1
ATOM 2424 N N . GLN A 1 328 ? 5.786 -13.062 -9.844 1.00 92.56 328 GLN A N 1
ATOM 2425 C CA . GLN A 1 328 ? 4.425 -13.363 -10.315 1.00 92.56 328 GLN A CA 1
ATOM 2426 C C . GLN A 1 328 ? 3.500 -12.139 -10.275 1.00 92.56 328 GLN A C 1
ATOM 2428 O O . GLN A 1 328 ? 2.305 -12.240 -10.015 1.00 92.56 328 GLN A O 1
ATOM 2433 N N . THR A 1 329 ? 4.082 -10.959 -10.459 1.00 93.19 329 THR A N 1
ATOM 2434 C CA . THR A 1 329 ? 3.418 -9.673 -10.271 1.00 93.19 329 THR A CA 1
ATOM 2435 C C . THR A 1 329 ? 3.077 -9.089 -11.630 1.00 93.19 329 THR A C 1
ATOM 2437 O O . THR A 1 329 ? 3.875 -9.183 -12.569 1.00 93.19 329 THR A O 1
ATOM 2440 N N . ARG A 1 330 ? 1.894 -8.480 -11.739 1.00 93.19 330 ARG A N 1
ATOM 2441 C CA . ARG A 1 330 ? 1.460 -7.801 -12.960 1.00 93.19 330 ARG A CA 1
ATOM 2442 C C . ARG A 1 330 ? 1.444 -6.286 -12.804 1.00 93.19 330 ARG A C 1
ATOM 2444 O O . ARG A 1 330 ? 0.952 -5.765 -11.806 1.00 93.19 330 ARG A O 1
ATOM 2451 N N . PHE A 1 331 ? 1.942 -5.603 -13.826 1.00 97.75 331 PHE A N 1
ATOM 2452 C CA . PHE A 1 331 ? 1.934 -4.156 -13.986 1.00 97.75 331 PHE A CA 1
ATOM 2453 C C . PHE A 1 331 ? 1.042 -3.800 -15.177 1.00 97.75 331 PHE A C 1
ATOM 2455 O O . PHE A 1 331 ? 1.343 -4.162 -16.315 1.00 97.75 331 PHE A O 1
ATOM 2462 N N . ILE A 1 332 ? -0.065 -3.114 -14.912 1.00 94.12 332 ILE A N 1
ATOM 2463 C CA . ILE A 1 332 ? -1.038 -2.677 -15.909 1.00 94.12 332 ILE A CA 1
ATOM 2464 C C . ILE A 1 332 ? -0.842 -1.186 -16.174 1.00 94.12 332 ILE A C 1
ATOM 2466 O O . ILE A 1 332 ? -0.889 -0.359 -15.261 1.00 94.12 332 ILE A O 1
ATOM 2470 N N . HIS A 1 333 ? -0.623 -0.861 -17.442 1.00 94.25 333 HIS A N 1
ATOM 2471 C CA . HIS A 1 333 ? -0.514 0.494 -17.958 1.00 94.25 333 HIS A CA 1
ATOM 2472 C C . HIS A 1 333 ? -1.820 0.841 -18.665 1.00 94.25 333 HIS A C 1
ATOM 2474 O O . HIS A 1 333 ? -2.050 0.428 -19.805 1.00 94.25 333 HIS A O 1
ATOM 2480 N N . ASN A 1 334 ? -2.693 1.555 -17.963 1.00 90.25 334 ASN A N 1
ATOM 2481 C CA . ASN A 1 334 ? -4.022 1.909 -18.436 1.00 90.25 334 ASN A CA 1
ATOM 2482 C C . ASN A 1 334 ? -4.362 3.334 -17.990 1.00 90.25 334 ASN A C 1
ATOM 2484 O O . ASN A 1 334 ? -3.926 3.807 -16.947 1.00 90.25 334 ASN A O 1
ATOM 2488 N N . ASP A 1 335 ? -5.141 4.043 -18.785 1.00 87.12 335 ASP A N 1
ATOM 2489 C CA . ASP A 1 335 ? -5.641 5.359 -18.436 1.00 87.12 335 ASP A CA 1
ATOM 2490 C C . ASP A 1 335 ? -6.988 5.266 -17.716 1.00 87.12 335 ASP A C 1
ATOM 2492 O O . ASP A 1 335 ? -8.059 5.493 -18.279 1.00 87.12 335 ASP A O 1
ATOM 2496 N N . ARG A 1 336 ? -6.936 4.929 -16.427 1.00 84.06 336 ARG A N 1
ATOM 2497 C CA . ARG A 1 336 ? -8.129 4.935 -15.562 1.00 84.06 336 ARG A CA 1
ATOM 2498 C C . ARG A 1 336 ? -8.584 6.345 -15.191 1.00 84.06 336 ARG A C 1
ATOM 2500 O O . ARG A 1 336 ? -9.697 6.489 -14.701 1.00 84.06 336 ARG A O 1
ATOM 2507 N N . TYR A 1 337 ? -7.749 7.361 -15.414 1.00 80.75 337 TYR A N 1
ATOM 2508 C CA . TYR A 1 337 ? -8.084 8.760 -15.143 1.00 80.75 337 TYR A CA 1
ATOM 2509 C C . TYR A 1 337 ? -8.815 9.437 -16.312 1.00 80.75 337 TYR A C 1
ATOM 2511 O O . TYR A 1 337 ? -9.299 10.558 -16.148 1.00 80.75 337 TYR A O 1
ATOM 2519 N N . GLY A 1 338 ? -8.891 8.783 -17.477 1.00 80.69 338 GLY A N 1
ATOM 2520 C CA . GLY A 1 338 ? -9.573 9.288 -18.669 1.00 80.69 338 GLY A CA 1
ATOM 2521 C C . GLY A 1 338 ? -8.897 10.509 -19.300 1.00 80.69 338 GLY A C 1
ATOM 2522 O O . GLY A 1 338 ? -9.582 11.359 -19.860 1.00 80.69 338 GLY A O 1
ATOM 2523 N N . GLN A 1 339 ? -7.572 10.626 -19.183 1.00 80.31 339 GLN A N 1
ATOM 2524 C CA . GLN A 1 339 ? -6.775 11.753 -19.689 1.00 80.31 339 GLN A CA 1
ATOM 2525 C C . GLN A 1 339 ? -6.311 11.592 -21.152 1.00 80.31 339 GLN A C 1
ATOM 2527 O O . GLN A 1 339 ? -5.638 12.466 -21.693 1.00 80.31 339 GLN A O 1
ATOM 2532 N N . GLY A 1 340 ? -6.643 10.477 -21.800 1.00 80.31 340 GLY A N 1
ATOM 2533 C CA . GLY A 1 340 ? -6.181 10.098 -23.133 1.00 80.31 340 GLY A CA 1
ATOM 2534 C C . GLY A 1 340 ? -4.713 9.660 -23.194 1.00 80.31 340 GLY A C 1
ATOM 2535 O O . GLY A 1 340 ? -4.140 9.662 -24.282 1.00 80.31 340 GLY A O 1
ATOM 2536 N N . ALA A 1 341 ? -4.087 9.310 -22.065 1.00 82.88 341 ALA A N 1
ATOM 2537 C CA . ALA A 1 341 ? -2.646 9.056 -21.992 1.00 82.88 341 ALA A CA 1
ATOM 2538 C C . ALA A 1 341 ? -2.291 7.823 -21.151 1.00 82.88 341 ALA A C 1
ATOM 2540 O O . ALA A 1 341 ? -2.751 7.671 -20.018 1.00 82.88 341 ALA A O 1
ATOM 2541 N N . LEU A 1 342 ? -1.403 6.973 -21.686 1.00 87.44 342 LEU A N 1
ATOM 2542 C CA . LEU A 1 342 ? -0.846 5.819 -20.976 1.00 87.44 342 LEU A CA 1
ATOM 2543 C C . LEU A 1 342 ? -0.307 6.232 -19.599 1.00 87.44 342 LEU A C 1
ATOM 2545 O O . LEU A 1 342 ? 0.567 7.093 -19.494 1.00 87.44 342 LEU A O 1
ATOM 2549 N N . THR A 1 343 ? -0.805 5.568 -18.554 1.00 88.38 343 THR A N 1
ATOM 2550 C CA . THR A 1 343 ? -0.498 5.895 -17.160 1.00 88.38 343 THR A CA 1
ATOM 2551 C C . THR A 1 343 ? -0.256 4.611 -16.343 1.00 88.38 343 THR A C 1
ATOM 2553 O O . THR A 1 343 ? -1.055 3.676 -16.424 1.00 88.38 343 THR A O 1
ATOM 2556 N N . PRO A 1 344 ? 0.840 4.498 -15.570 1.00 91.62 344 PRO A N 1
ATOM 2557 C CA . PRO A 1 344 ? 2.019 5.368 -15.561 1.00 91.62 344 PRO A CA 1
ATOM 2558 C C . PRO A 1 344 ? 2.879 5.118 -16.797 1.00 91.62 344 PRO A C 1
ATOM 2560 O O . PRO A 1 344 ? 2.876 4.019 -17.341 1.00 91.62 344 PRO A O 1
ATOM 2563 N N . ALA A 1 345 ? 3.723 6.072 -17.183 1.00 92.69 345 ALA A N 1
ATOM 2564 C CA . ALA A 1 345 ? 4.726 5.824 -18.221 1.00 92.69 345 ALA A CA 1
ATOM 2565 C C . ALA A 1 345 ? 5.854 4.881 -17.757 1.00 92.69 345 ALA A C 1
ATOM 2567 O O . ALA A 1 345 ? 6.624 4.403 -18.587 1.00 92.69 345 ALA A O 1
ATOM 2568 N N . VAL A 1 346 ? 5.984 4.605 -16.452 1.00 97.00 346 VAL A N 1
ATOM 2569 C CA . VAL A 1 346 ? 7.040 3.746 -15.895 1.00 97.00 346 VAL A CA 1
ATOM 2570 C C . VAL A 1 346 ? 6.465 2.604 -15.068 1.00 97.00 346 VAL A C 1
ATOM 2572 O O . VAL A 1 346 ? 5.648 2.808 -14.175 1.00 97.00 346 VAL A O 1
ATOM 2575 N N . GLY A 1 347 ? 6.919 1.386 -15.351 1.00 97.44 347 GLY A N 1
ATOM 2576 C CA . GLY A 1 347 ? 6.611 0.209 -14.548 1.00 97.44 347 GLY A CA 1
ATOM 2577 C C . GLY A 1 347 ? 7.373 0.230 -13.228 1.00 97.44 347 GLY A C 1
ATOM 2578 O O . GLY A 1 347 ? 6.833 0.566 -12.176 1.00 97.44 347 GLY A O 1
ATOM 2579 N N . VAL A 1 348 ? 8.660 -0.093 -13.309 1.00 98.38 348 VAL A N 1
ATOM 2580 C CA . VAL A 1 348 ? 9.590 -0.176 -12.184 1.00 98.38 348 VAL A CA 1
ATOM 2581 C C . VAL A 1 348 ? 10.680 0.884 -12.334 1.00 98.38 348 VAL A C 1
ATOM 2583 O O . VAL A 1 348 ? 11.410 0.902 -13.326 1.00 98.38 348 VAL A O 1
ATOM 2586 N N . ASP A 1 349 ? 10.810 1.749 -11.333 1.00 97.69 349 ASP A N 1
ATOM 2587 C CA . ASP A 1 349 ? 11.801 2.821 -11.260 1.00 97.69 349 ASP A CA 1
ATOM 2588 C C . ASP A 1 349 ? 12.876 2.484 -10.217 1.00 97.69 349 ASP A C 1
ATOM 2590 O O . ASP A 1 349 ? 12.635 2.497 -9.009 1.00 97.69 349 ASP A O 1
ATOM 2594 N N . ILE A 1 350 ? 14.068 2.142 -10.691 1.00 96.38 350 ILE A N 1
ATOM 2595 C CA . ILE A 1 350 ? 15.202 1.688 -9.889 1.00 96.38 350 ILE A CA 1
ATOM 2596 C C . ILE A 1 350 ? 16.141 2.868 -9.645 1.00 96.38 350 ILE A C 1
ATOM 2598 O O . ILE A 1 350 ? 16.570 3.539 -10.590 1.00 96.38 350 ILE A O 1
ATOM 2602 N N . ALA A 1 351 ? 16.493 3.091 -8.375 1.00 93.75 351 ALA A N 1
ATOM 2603 C CA . ALA A 1 351 ? 17.322 4.208 -7.931 1.00 93.75 351 ALA A CA 1
ATOM 2604 C C . ALA A 1 351 ? 16.750 5.558 -8.381 1.00 93.75 351 ALA A C 1
ATOM 2606 O O . ALA A 1 351 ? 17.430 6.375 -9.008 1.00 93.75 351 ALA A O 1
ATOM 2607 N N . ARG A 1 352 ? 15.472 5.780 -8.070 1.00 93.69 352 ARG A N 1
ATOM 2608 C CA . ARG A 1 352 ? 14.715 6.977 -8.447 1.00 93.69 352 ARG A CA 1
ATOM 2609 C C . ARG A 1 352 ? 15.367 8.278 -7.965 1.00 93.69 352 ARG A C 1
ATOM 2611 O O . ARG A 1 352 ? 15.362 9.260 -8.702 1.00 93.69 352 ARG A O 1
ATOM 2618 N N . LYS A 1 353 ? 15.989 8.293 -6.781 1.00 91.44 353 LYS A N 1
ATOM 2619 C CA . LYS A 1 353 ? 16.781 9.439 -6.273 1.00 91.44 353 LYS A CA 1
ATOM 2620 C C . LYS A 1 353 ? 18.109 9.653 -7.027 1.00 91.44 353 LYS A C 1
ATOM 2622 O O . LYS A 1 353 ? 18.939 10.464 -6.613 1.00 91.44 353 LYS A O 1
ATOM 2627 N N . GLY A 1 354 ? 18.343 8.934 -8.124 1.00 88.69 354 GLY A N 1
ATOM 2628 C CA . GLY A 1 354 ? 19.532 9.052 -8.960 1.00 88.69 354 GLY A CA 1
ATOM 2629 C C . GLY A 1 354 ? 20.790 8.570 -8.240 1.00 88.69 354 GLY A C 1
ATOM 2630 O O . GLY A 1 354 ? 20.772 7.571 -7.522 1.00 88.69 354 GLY A O 1
ATOM 2631 N N . ALA A 1 355 ? 21.899 9.295 -8.412 1.00 83.88 355 ALA A N 1
ATOM 2632 C CA . ALA A 1 355 ? 23.187 8.967 -7.787 1.00 83.88 355 ALA A CA 1
ATOM 2633 C C . ALA A 1 355 ? 23.143 8.968 -6.247 1.00 83.88 355 ALA A C 1
ATOM 2635 O O . ALA A 1 355 ? 23.975 8.329 -5.606 1.00 83.88 355 ALA A O 1
ATOM 2636 N N . ALA A 1 356 ? 22.161 9.655 -5.657 1.00 85.88 356 ALA A N 1
ATOM 2637 C CA . ALA A 1 356 ? 21.945 9.673 -4.218 1.00 85.88 356 ALA A CA 1
ATOM 2638 C C . ALA A 1 356 ? 21.243 8.412 -3.696 1.00 85.88 356 ALA A C 1
ATOM 2640 O O . ALA A 1 356 ? 21.008 8.342 -2.497 1.00 85.88 356 ALA A O 1
ATOM 2641 N N . SER A 1 357 ? 20.890 7.447 -4.550 1.00 90.31 357 SER A N 1
ATOM 2642 C CA . SER A 1 357 ? 20.279 6.168 -4.175 1.00 90.31 357 SER A CA 1
ATOM 2643 C C . SER A 1 357 ? 21.269 5.008 -4.255 1.00 90.31 357 SER A C 1
ATOM 2645 O O . SER A 1 357 ? 22.291 5.112 -4.927 1.00 90.31 357 SER A O 1
ATOM 2647 N N . SER A 1 358 ? 20.938 3.889 -3.610 1.00 89.75 358 SER A N 1
ATOM 2648 C CA . SER A 1 358 ? 21.620 2.594 -3.735 1.00 89.75 358 SER A CA 1
ATOM 2649 C C . SER A 1 358 ? 20.571 1.493 -3.877 1.00 89.75 358 SER A C 1
ATOM 2651 O O . SER A 1 358 ? 19.634 1.456 -3.092 1.00 89.75 358 SER A O 1
ATOM 2653 N N . VAL A 1 359 ? 20.682 0.594 -4.853 1.00 92.50 359 VAL A N 1
ATOM 2654 C CA . VAL A 1 359 ? 19.754 -0.550 -4.974 1.00 92.50 359 VAL A CA 1
ATOM 2655 C C . VAL A 1 359 ? 20.549 -1.806 -5.274 1.00 92.50 359 VAL A C 1
ATOM 2657 O O . VAL A 1 359 ? 21.319 -1.828 -6.231 1.00 92.50 359 VAL A O 1
ATOM 2660 N N . GLN A 1 360 ? 20.400 -2.843 -4.452 1.00 90.12 360 GLN A N 1
ATOM 2661 C CA . GLN A 1 360 ? 21.238 -4.039 -4.549 1.00 90.12 360 GLN A CA 1
ATOM 2662 C C . GLN A 1 360 ? 20.438 -5.324 -4.349 1.00 90.12 360 GLN A C 1
ATOM 2664 O O . GLN A 1 360 ? 19.493 -5.361 -3.564 1.00 90.12 360 GLN A O 1
ATOM 2669 N N . HIS A 1 361 ? 20.837 -6.407 -5.017 1.00 88.56 361 HIS A N 1
ATOM 2670 C CA . HIS A 1 361 ? 20.223 -7.732 -4.847 1.00 88.56 361 HIS A CA 1
ATOM 2671 C C . HIS A 1 361 ? 18.697 -7.713 -5.047 1.00 88.56 361 HIS A C 1
ATOM 2673 O O . HIS A 1 361 ? 17.946 -8.264 -4.238 1.00 88.56 361 HIS A O 1
ATOM 2679 N N . ALA A 1 362 ? 18.228 -7.025 -6.090 1.00 93.12 362 ALA A N 1
ATOM 2680 C CA . ALA A 1 362 ? 16.812 -7.003 -6.437 1.00 93.12 362 ALA A CA 1
ATOM 2681 C C . ALA A 1 362 ? 16.509 -8.085 -7.479 1.00 93.12 362 ALA A C 1
ATOM 2683 O O . ALA A 1 362 ? 17.148 -8.133 -8.531 1.00 93.12 362 ALA A O 1
ATOM 2684 N N . LEU A 1 363 ? 15.529 -8.936 -7.187 1.00 94.25 363 LEU A N 1
ATOM 2685 C CA . LEU A 1 363 ? 15.057 -10.003 -8.062 1.00 94.25 363 LEU A CA 1
ATOM 2686 C C . LEU A 1 363 ? 13.650 -9.680 -8.564 1.00 94.25 363 LEU A C 1
ATOM 2688 O O . LEU A 1 363 ? 12.732 -9.500 -7.769 1.00 94.25 363 LEU A O 1
ATOM 2692 N N . PHE A 1 364 ? 13.477 -9.686 -9.879 1.00 96.00 364 PHE A N 1
ATOM 2693 C CA . PHE A 1 364 ? 12.193 -9.590 -10.560 1.00 96.00 364 PHE A CA 1
ATOM 2694 C C . PHE A 1 364 ? 11.983 -10.866 -11.366 1.00 96.00 364 PHE A C 1
ATOM 2696 O O . PHE A 1 364 ? 12.782 -11.165 -12.251 1.00 96.00 364 PHE A O 1
ATOM 2703 N N . ARG A 1 365 ? 10.933 -11.633 -11.069 1.00 89.56 365 ARG A N 1
ATOM 2704 C CA . ARG A 1 365 ? 10.706 -12.937 -11.697 1.00 89.56 365 ARG A CA 1
ATOM 2705 C C . ARG A 1 365 ? 9.262 -13.131 -12.134 1.00 89.56 365 ARG A C 1
ATOM 2707 O O . ARG A 1 365 ? 8.350 -12.841 -11.365 1.00 89.56 365 ARG A O 1
ATOM 2714 N N . GLN A 1 366 ? 9.040 -13.698 -13.321 1.00 85.94 366 GLN A N 1
ATOM 2715 C CA . GLN A 1 366 ? 7.689 -14.014 -13.812 1.00 85.94 366 GLN A CA 1
ATOM 2716 C C . GLN A 1 366 ? 6.776 -12.777 -13.791 1.00 85.94 366 GLN A C 1
ATOM 2718 O O . GLN A 1 366 ? 5.678 -12.801 -13.239 1.00 85.94 366 GLN A O 1
ATOM 2723 N N . ILE A 1 367 ? 7.273 -11.667 -14.335 1.00 92.19 367 ILE A N 1
ATOM 2724 C CA . ILE A 1 367 ? 6.561 -10.387 -14.344 1.00 92.19 367 ILE A CA 1
ATOM 2725 C C . ILE A 1 367 ? 5.693 -10.294 -15.593 1.00 92.19 367 ILE A C 1
ATOM 2727 O O . ILE A 1 367 ? 6.158 -10.614 -16.681 1.00 92.19 367 ILE A O 1
ATOM 2731 N N . LEU A 1 368 ? 4.462 -9.803 -15.460 1.00 89.06 368 LEU A N 1
ATOM 2732 C CA . LEU A 1 368 ? 3.610 -9.456 -16.598 1.00 89.06 368 LEU A CA 1
ATOM 2733 C C . LEU A 1 368 ? 3.485 -7.936 -16.714 1.00 89.06 368 LEU A C 1
ATOM 2735 O O . LEU A 1 368 ? 2.932 -7.299 -15.824 1.00 89.06 368 LEU A O 1
ATOM 2739 N N . PHE A 1 369 ? 3.917 -7.365 -17.832 1.00 92.12 369 PHE A N 1
ATOM 2740 C CA . PHE A 1 369 ? 3.511 -6.025 -18.248 1.00 92.12 369 PHE A CA 1
ATOM 2741 C C . PHE A 1 369 ? 2.330 -6.130 -19.203 1.00 92.12 369 PHE A C 1
ATOM 2743 O O . PHE A 1 369 ? 2.436 -6.768 -20.249 1.00 92.12 369 PHE A O 1
ATOM 2750 N N . ARG A 1 370 ? 1.213 -5.495 -18.853 1.00 90.75 370 ARG A N 1
ATOM 2751 C CA . ARG A 1 370 ? 0.022 -5.391 -19.697 1.00 90.75 370 ARG A CA 1
ATOM 2752 C C . ARG A 1 370 ? -0.216 -3.929 -20.059 1.00 90.75 370 ARG A C 1
ATOM 2754 O O . ARG A 1 370 ? -0.305 -3.086 -19.169 1.00 90.75 370 ARG A O 1
ATOM 2761 N N . ILE A 1 371 ? -0.313 -3.633 -21.349 1.00 90.94 371 ILE A N 1
ATOM 2762 C CA . ILE A 1 371 ? -0.455 -2.279 -21.875 1.00 90.94 371 ILE A CA 1
ATOM 2763 C C . ILE A 1 371 ? -1.814 -2.161 -22.557 1.00 90.94 371 ILE A C 1
ATOM 2765 O O . ILE A 1 371 ? -2.028 -2.746 -23.614 1.00 90.94 371 ILE A O 1
ATOM 2769 N N . ASP A 1 372 ? -2.717 -1.397 -21.946 1.00 87.75 372 ASP A N 1
ATOM 2770 C CA . ASP A 1 372 ? -4.111 -1.263 -22.383 1.00 87.75 372 ASP A CA 1
ATOM 2771 C C . ASP A 1 372 ? -4.385 0.063 -23.111 1.00 87.75 372 ASP A C 1
ATOM 2773 O O . ASP A 1 372 ? -5.375 0.186 -23.831 1.00 87.75 372 ASP A O 1
ATOM 2777 N N . THR A 1 373 ? -3.521 1.070 -22.951 1.00 90.62 373 THR A N 1
ATOM 2778 C CA . THR A 1 373 ? -3.704 2.411 -23.533 1.00 90.62 373 THR A CA 1
ATOM 2779 C C . THR A 1 373 ? -2.539 2.779 -24.453 1.00 90.62 373 THR A C 1
ATOM 2781 O O . THR A 1 373 ? -1.395 2.553 -24.069 1.00 90.62 373 THR A O 1
ATOM 2784 N N . PRO A 1 374 ? -2.777 3.356 -25.650 1.00 90.69 374 PRO A N 1
ATOM 2785 C CA . PRO A 1 374 ? -1.708 3.870 -26.507 1.00 90.69 374 PRO A CA 1
ATOM 2786 C C . PRO A 1 374 ? -0.817 4.901 -25.803 1.00 90.69 374 PRO A C 1
ATOM 2788 O O . PRO A 1 374 ? -1.285 5.688 -24.982 1.00 90.69 374 PRO A O 1
ATOM 2791 N N . GLY A 1 375 ? 0.465 4.936 -26.164 1.00 90.25 375 GLY A N 1
ATOM 2792 C CA . GLY A 1 375 ? 1.434 5.875 -25.596 1.00 90.25 375 GLY A CA 1
ATOM 2793 C C . GLY A 1 375 ? 2.831 5.281 -25.468 1.00 90.25 375 GLY A C 1
ATOM 2794 O O . GLY A 1 375 ? 3.108 4.196 -25.977 1.00 90.25 375 GLY A O 1
ATOM 2795 N N . THR A 1 376 ? 3.718 5.996 -24.780 1.00 92.12 376 THR A N 1
ATOM 2796 C CA . THR A 1 376 ? 5.100 5.558 -24.549 1.00 92.12 376 THR A CA 1
ATOM 2797 C C . THR A 1 376 ? 5.261 5.071 -23.122 1.00 92.12 376 THR A C 1
ATOM 2799 O O . THR A 1 376 ? 4.865 5.760 -22.184 1.00 92.12 376 THR A O 1
ATOM 2802 N N . MET A 1 377 ? 5.897 3.914 -22.953 1.00 92.88 377 MET A N 1
ATOM 2803 C CA . MET A 1 377 ? 6.167 3.355 -21.634 1.00 92.88 377 MET A CA 1
ATOM 2804 C C . MET A 1 377 ? 7.584 2.793 -21.508 1.00 92.88 377 MET A C 1
ATOM 2806 O O . MET A 1 377 ? 8.189 2.343 -22.482 1.00 92.88 377 MET A O 1
ATOM 2810 N N . THR A 1 378 ? 8.105 2.804 -20.283 1.00 95.94 378 THR A N 1
ATOM 2811 C CA . THR A 1 378 ? 9.354 2.152 -19.888 1.00 95.94 378 THR A CA 1
ATOM 2812 C C . THR A 1 378 ? 9.083 1.110 -18.810 1.00 95.94 378 THR A C 1
ATOM 2814 O O . THR A 1 378 ? 8.537 1.442 -17.762 1.00 95.94 378 THR A O 1
ATOM 2817 N N . GLY A 1 379 ? 9.434 -0.153 -19.051 1.00 95.31 379 GLY A N 1
ATOM 2818 C CA . GLY A 1 379 ? 9.111 -1.233 -18.117 1.00 95.31 379 GLY A CA 1
ATOM 2819 C C . GLY A 1 379 ? 10.003 -1.189 -16.892 1.00 95.31 379 GLY A C 1
ATOM 2820 O O . GLY A 1 379 ? 9.509 -0.998 -15.789 1.00 95.31 379 GLY A O 1
ATOM 2821 N N . PHE A 1 380 ? 11.316 -1.270 -17.100 1.00 96.44 380 PHE A N 1
ATOM 2822 C CA . PHE A 1 380 ? 12.321 -1.056 -16.063 1.00 96.44 380 PHE A CA 1
ATOM 2823 C C . PHE A 1 380 ? 13.190 0.152 -16.407 1.00 96.44 380 PHE A C 1
ATOM 2825 O O . PHE A 1 380 ? 13.839 0.191 -17.457 1.00 96.44 380 PHE A O 1
ATOM 2832 N N . ARG A 1 381 ? 13.229 1.135 -15.508 1.00 95.25 381 ARG A N 1
ATOM 2833 C CA . ARG A 1 381 ? 14.023 2.356 -15.646 1.00 95.25 381 ARG A CA 1
ATOM 2834 C C . ARG A 1 381 ? 15.062 2.438 -14.536 1.00 95.25 381 ARG A C 1
ATOM 2836 O O . ARG A 1 381 ? 14.701 2.463 -13.370 1.00 95.25 381 ARG A O 1
ATOM 2843 N N . TRP A 1 382 ? 16.333 2.571 -14.898 1.00 92.75 382 TRP A N 1
ATOM 2844 C CA . TRP A 1 382 ? 17.397 2.978 -13.984 1.00 92.75 382 TRP A CA 1
ATOM 2845 C C . TRP A 1 382 ? 17.529 4.494 -14.041 1.00 92.75 382 TRP A C 1
ATOM 2847 O O . TRP A 1 382 ? 18.053 5.054 -15.008 1.00 92.75 382 TRP A O 1
ATOM 2857 N N . SER A 1 383 ? 17.044 5.160 -12.998 1.00 90.75 383 SER A N 1
ATOM 2858 C CA . SER A 1 383 ? 17.162 6.614 -12.856 1.00 90.75 383 SER A CA 1
ATOM 2859 C C . SER A 1 383 ? 18.577 7.028 -12.422 1.00 90.75 383 SER A C 1
ATOM 2861 O O . SER A 1 383 ? 19.054 8.100 -12.796 1.00 90.75 383 SER A O 1
ATOM 2863 N N . GLY A 1 384 ? 19.304 6.142 -11.736 1.00 84.12 384 GLY A N 1
ATOM 2864 C CA . GLY A 1 384 ? 20.746 6.227 -11.503 1.00 84.12 384 GLY A CA 1
ATOM 2865 C C . GLY A 1 384 ? 21.401 4.846 -11.577 1.00 84.12 384 GLY A C 1
ATOM 2866 O O . GLY A 1 384 ? 20.756 3.841 -11.296 1.00 84.12 384 GLY A O 1
ATOM 2867 N N . THR A 1 385 ? 22.681 4.784 -11.960 1.00 79.31 385 THR A N 1
ATOM 2868 C CA . THR A 1 385 ? 23.421 3.510 -12.089 1.00 79.31 385 THR A CA 1
ATOM 2869 C C . THR A 1 385 ? 24.628 3.371 -11.166 1.00 79.31 385 THR A C 1
ATOM 2871 O O . THR A 1 385 ? 25.081 2.254 -10.947 1.00 79.31 385 THR A O 1
ATOM 2874 N N . ALA A 1 386 ? 25.137 4.467 -10.592 1.00 81.38 386 ALA A N 1
ATOM 2875 C CA . ALA A 1 386 ? 26.410 4.476 -9.859 1.00 81.38 386 ALA A CA 1
ATOM 2876 C C . ALA A 1 386 ? 26.467 3.482 -8.679 1.00 81.38 386 ALA A C 1
ATOM 2878 O O . ALA A 1 386 ? 27.498 2.858 -8.441 1.00 81.38 386 ALA A O 1
ATOM 2879 N N . ASN A 1 387 ? 25.348 3.306 -7.970 1.00 84.00 387 ASN A N 1
ATOM 2880 C CA . ASN A 1 387 ? 25.243 2.443 -6.788 1.00 84.00 387 ASN A CA 1
ATOM 2881 C C . ASN A 1 387 ? 24.143 1.382 -6.942 1.00 84.00 387 ASN A C 1
ATOM 2883 O O . ASN A 1 387 ? 23.547 0.946 -5.955 1.00 84.00 387 ASN A O 1
ATOM 2887 N N . VAL A 1 388 ? 23.837 0.995 -8.180 1.00 87.69 388 VAL A N 1
ATOM 2888 C CA . VAL A 1 388 ? 22.887 -0.083 -8.463 1.00 87.69 388 VAL A CA 1
ATOM 2889 C C . VAL A 1 388 ? 23.673 -1.332 -8.835 1.00 87.69 388 VAL A C 1
ATOM 2891 O O . VAL A 1 388 ? 24.605 -1.236 -9.624 1.00 87.69 388 VAL A O 1
ATOM 2894 N N . ARG A 1 389 ? 23.391 -2.479 -8.206 1.00 85.94 389 ARG A N 1
ATOM 2895 C CA . ARG A 1 389 ? 24.179 -3.719 -8.365 1.00 85.94 389 ARG A CA 1
ATOM 2896 C C . ARG A 1 389 ? 23.319 -4.965 -8.188 1.00 85.94 389 ARG A C 1
ATOM 2898 O O . ARG A 1 389 ? 22.287 -4.914 -7.531 1.00 85.94 389 ARG A O 1
ATOM 2905 N N . ASP A 1 390 ? 23.764 -6.087 -8.746 1.00 84.94 390 ASP A N 1
ATOM 2906 C CA . ASP A 1 390 ? 23.170 -7.414 -8.529 1.00 84.94 390 ASP A CA 1
ATOM 2907 C C . ASP A 1 390 ? 21.652 -7.438 -8.783 1.00 84.94 390 ASP A C 1
ATOM 2909 O O . ASP A 1 390 ? 20.868 -7.918 -7.963 1.00 84.94 390 ASP A O 1
ATOM 2913 N N . ILE A 1 391 ? 21.231 -6.869 -9.916 1.00 87.62 391 ILE A N 1
ATOM 2914 C CA . ILE A 1 391 ? 19.821 -6.848 -10.328 1.00 87.62 391 ILE A CA 1
ATOM 2915 C C . ILE A 1 391 ? 19.567 -8.016 -11.270 1.00 87.62 391 ILE A C 1
ATOM 2917 O O . ILE A 1 391 ? 20.242 -8.160 -12.293 1.00 87.62 391 ILE A O 1
ATOM 2921 N N . VAL A 1 392 ? 18.574 -8.831 -10.929 1.00 87.62 392 VAL A N 1
ATOM 2922 C CA . VAL A 1 392 ? 18.160 -9.992 -11.713 1.00 87.62 392 VAL A CA 1
ATOM 2923 C C . VAL A 1 392 ? 16.733 -9.783 -12.194 1.00 87.62 392 VAL A C 1
ATOM 2925 O O . VAL A 1 392 ? 15.833 -9.549 -11.393 1.00 87.62 392 VAL A O 1
ATOM 2928 N N . ILE A 1 393 ? 16.522 -9.890 -13.502 1.00 89.38 393 ILE A N 1
ATOM 2929 C CA . ILE A 1 393 ? 15.206 -9.854 -14.138 1.00 89.38 393 ILE A CA 1
ATOM 2930 C C . ILE A 1 393 ? 15.057 -11.135 -14.953 1.00 89.38 393 ILE A C 1
ATOM 2932 O O . ILE A 1 393 ? 15.859 -11.378 -15.850 1.00 89.38 393 ILE A O 1
ATOM 2936 N N . ASP A 1 394 ? 14.062 -11.958 -14.638 1.00 83.81 394 ASP A N 1
ATOM 2937 C CA . ASP A 1 394 ? 13.893 -13.291 -15.221 1.00 83.81 394 ASP A CA 1
ATOM 2938 C C . ASP A 1 394 ? 12.431 -13.592 -15.582 1.00 83.81 394 ASP A C 1
ATOM 2940 O O . ASP A 1 394 ? 11.534 -13.532 -14.742 1.00 83.81 394 ASP A O 1
ATOM 2944 N N . GLY A 1 395 ? 12.183 -13.945 -16.841 1.00 78.88 395 GLY A N 1
ATOM 2945 C CA . GLY A 1 395 ? 10.866 -14.339 -17.336 1.00 78.88 395 GLY A CA 1
ATOM 2946 C C . GLY A 1 395 ? 9.853 -13.198 -17.297 1.00 78.88 395 GLY A C 1
ATOM 2947 O O . GLY A 1 395 ? 8.901 -13.240 -16.521 1.00 78.88 395 GLY A O 1
ATOM 2948 N N . VAL A 1 396 ? 10.044 -12.176 -18.130 1.00 83.44 396 VAL A N 1
ATOM 2949 C CA . VAL A 1 396 ? 9.057 -11.102 -18.300 1.00 83.44 396 VAL A CA 1
ATOM 2950 C C . VAL A 1 396 ? 8.131 -11.442 -19.470 1.00 83.44 396 VAL A C 1
ATOM 2952 O O . VAL A 1 396 ? 8.568 -11.898 -20.520 1.00 83.44 396 VAL A O 1
ATOM 2955 N N . LEU A 1 397 ? 6.830 -11.237 -19.292 1.00 83.12 397 LEU A N 1
ATOM 2956 C CA . LEU A 1 397 ? 5.831 -11.320 -20.348 1.00 83.12 397 LEU A CA 1
ATOM 2957 C C . LEU A 1 397 ? 5.324 -9.913 -20.662 1.00 83.12 397 LEU A C 1
ATOM 2959 O O . LEU A 1 397 ? 4.975 -9.157 -19.758 1.00 83.12 397 LEU A O 1
ATOM 2963 N N . TRP A 1 398 ? 5.257 -9.584 -21.949 1.00 85.06 398 TRP A N 1
ATOM 2964 C CA . TRP A 1 398 ? 4.765 -8.303 -22.449 1.00 85.06 398 TRP A CA 1
ATOM 2965 C C . TRP A 1 398 ? 3.481 -8.540 -23.245 1.00 85.06 398 TRP A C 1
ATOM 2967 O O . TRP A 1 398 ? 3.514 -9.243 -24.254 1.00 85.06 398 TRP A O 1
ATOM 2977 N N . SER A 1 399 ? 2.368 -7.964 -22.793 1.00 84.38 399 SER A N 1
ATOM 2978 C CA . SER A 1 399 ? 1.058 -8.029 -23.452 1.00 84.38 399 SER A CA 1
ATOM 2979 C C . SER A 1 399 ? 0.656 -6.633 -23.911 1.00 84.38 399 SER A C 1
ATOM 2981 O O . SER A 1 399 ? 0.358 -5.774 -23.083 1.00 84.38 399 SER A O 1
ATOM 2983 N N . ASP A 1 400 ? 0.690 -6.390 -25.221 1.00 84.94 400 ASP A N 1
ATOM 2984 C CA . ASP A 1 400 ? 0.228 -5.135 -25.817 1.00 84.94 400 ASP A CA 1
ATOM 2985 C C . ASP A 1 400 ? -1.207 -5.288 -26.340 1.00 84.94 400 ASP A C 1
ATOM 2987 O O . ASP A 1 400 ? -1.438 -5.770 -27.451 1.00 84.94 400 ASP A O 1
ATOM 2991 N N . GLU A 1 401 ? -2.176 -4.838 -25.546 1.00 85.75 401 GLU A N 1
ATOM 2992 C CA . GLU A 1 401 ? -3.600 -4.859 -25.898 1.00 85.75 401 GLU A CA 1
ATOM 2993 C C . GLU A 1 401 ? -3.984 -3.696 -26.832 1.00 85.75 401 GLU A C 1
ATOM 2995 O O . GLU A 1 401 ? -5.096 -3.646 -27.364 1.00 85.75 401 GLU A O 1
ATOM 3000 N N . THR A 1 402 ? -3.060 -2.764 -27.095 1.00 80.50 402 THR A N 1
ATOM 3001 C CA . THR A 1 402 ? -3.299 -1.595 -27.957 1.00 80.50 402 THR A CA 1
ATOM 3002 C C . THR A 1 402 ? -3.181 -1.905 -29.450 1.00 80.50 402 THR A C 1
ATOM 3004 O O . THR A 1 402 ? -3.495 -1.047 -30.284 1.00 80.50 402 THR A O 1
ATOM 3007 N N . ARG A 1 403 ? -2.765 -3.133 -29.798 1.00 81.06 403 ARG A N 1
ATOM 3008 C CA . ARG A 1 403 ? -2.512 -3.610 -31.170 1.00 81.06 403 ARG A CA 1
ATOM 3009 C C . ARG A 1 403 ? -1.366 -2.857 -31.861 1.00 81.06 403 ARG A C 1
ATOM 3011 O O . ARG A 1 403 ? -1.506 -2.444 -33.011 1.00 81.06 403 ARG A O 1
ATOM 3018 N N . GLY A 1 404 ? -0.242 -2.667 -31.168 1.00 79.56 404 GLY A N 1
ATOM 3019 C CA . GLY A 1 404 ? 0.963 -2.032 -31.712 1.00 79.56 404 GLY A CA 1
ATOM 3020 C C . GLY A 1 404 ? 0.956 -0.504 -31.664 1.00 79.56 404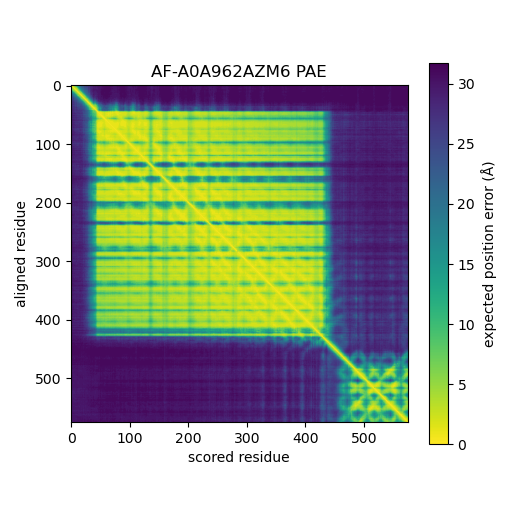 GLY A C 1
ATOM 3021 O O . GLY A 1 404 ? 1.782 0.128 -32.318 1.00 79.56 404 GLY A O 1
ATOM 3022 N N . LYS A 1 405 ? 0.025 0.106 -30.921 1.00 85.31 405 LYS A N 1
ATOM 3023 C CA . LYS A 1 405 ? -0.059 1.568 -30.753 1.00 85.31 405 LYS A CA 1
ATOM 3024 C C . LYS A 1 405 ? 0.734 2.070 -29.543 1.00 85.31 405 LYS A C 1
ATOM 3026 O O . LYS A 1 405 ? 0.834 3.280 -29.343 1.00 85.31 405 LYS A O 1
ATOM 3031 N N . ALA A 1 406 ? 1.280 1.166 -28.736 1.00 84.69 406 ALA A N 1
ATOM 3032 C CA . ALA A 1 406 ? 2.170 1.486 -27.636 1.00 84.69 406 ALA A CA 1
ATOM 3033 C C . ALA A 1 406 ? 3.642 1.402 -28.067 1.00 84.69 406 ALA A C 1
ATOM 3035 O O . ALA A 1 406 ? 4.084 0.420 -28.663 1.00 84.69 406 ALA A O 1
ATOM 3036 N N . ALA A 1 407 ? 4.426 2.417 -27.711 1.00 88.31 407 ALA A N 1
ATOM 3037 C CA . ALA A 1 407 ? 5.877 2.397 -27.821 1.00 88.31 407 ALA A CA 1
ATOM 3038 C C . ALA A 1 407 ? 6.478 1.863 -26.511 1.00 88.31 407 ALA A C 1
ATOM 3040 O O . ALA A 1 407 ? 6.452 2.537 -25.478 1.00 88.31 407 ALA A O 1
ATOM 3041 N N . ILE A 1 408 ? 7.021 0.643 -26.549 1.00 87.75 408 ILE A N 1
ATOM 3042 C CA . ILE A 1 408 ? 7.495 -0.069 -25.355 1.00 87.75 408 ILE A CA 1
ATOM 3043 C C . ILE A 1 408 ? 9.024 -0.055 -25.292 1.00 87.75 408 ILE A C 1
ATOM 3045 O O . ILE A 1 408 ? 9.702 -0.727 -26.068 1.00 87.75 408 ILE A O 1
ATOM 3049 N N . THR A 1 409 ? 9.569 0.653 -24.303 1.00 91.94 409 THR A N 1
ATOM 3050 C CA . THR A 1 409 ? 10.975 0.537 -23.898 1.00 91.94 409 THR A CA 1
ATOM 3051 C C . THR A 1 409 ? 11.076 -0.463 -22.751 1.00 91.94 409 THR A C 1
ATOM 3053 O O . THR A 1 409 ? 10.672 -0.175 -21.630 1.00 91.94 409 THR A O 1
ATOM 3056 N N . ARG A 1 410 ? 11.607 -1.664 -22.994 1.00 90.31 410 ARG A N 1
ATOM 3057 C CA . ARG A 1 410 ? 11.656 -2.699 -21.942 1.00 90.31 410 ARG A CA 1
ATOM 3058 C C . ARG A 1 410 ? 12.598 -2.329 -20.795 1.00 90.31 410 ARG A C 1
ATOM 3060 O O . ARG A 1 410 ? 12.210 -2.411 -19.631 1.00 90.31 410 ARG A O 1
ATOM 3067 N N . TYR A 1 411 ? 13.802 -1.877 -21.143 1.00 90.88 411 TYR A N 1
ATOM 3068 C CA . TYR A 1 411 ? 14.877 -1.539 -20.212 1.00 90.88 411 TYR A CA 1
ATOM 3069 C C . TYR A 1 411 ? 15.503 -0.208 -20.621 1.00 90.88 411 TYR A C 1
ATOM 3071 O O . TYR A 1 411 ? 15.852 -0.027 -21.787 1.00 90.88 411 TYR A O 1
ATOM 3079 N N . ALA A 1 412 ? 15.653 0.719 -19.677 1.00 90.06 412 ALA A N 1
ATOM 3080 C CA . ALA A 1 412 ? 16.278 2.014 -19.924 1.00 90.06 412 ALA A CA 1
ATOM 3081 C C . ALA A 1 412 ? 17.285 2.371 -18.828 1.00 90.06 412 ALA A C 1
ATOM 3083 O O . ALA A 1 412 ? 17.001 2.231 -17.641 1.00 90.06 412 ALA A O 1
ATOM 3084 N N . GLY A 1 413 ? 18.442 2.900 -19.226 1.00 87.69 413 GLY A N 1
ATOM 3085 C CA . GLY A 1 413 ? 19.416 3.514 -18.321 1.00 87.69 413 GLY A CA 1
ATOM 3086 C C . GLY A 1 413 ? 20.436 2.566 -17.685 1.00 87.69 413 GLY A C 1
ATOM 3087 O O . GLY A 1 413 ? 21.409 3.063 -17.136 1.00 87.69 413 GLY A O 1
ATOM 3088 N N . HIS A 1 414 ? 20.272 1.245 -17.795 1.00 80.62 414 HIS A N 1
ATOM 3089 C CA . HIS A 1 414 ? 21.121 0.225 -17.152 1.00 80.62 414 HIS A CA 1
ATOM 3090 C C . HIS A 1 414 ? 22.595 0.171 -17.620 1.00 80.62 414 HIS A C 1
ATOM 3092 O O . HIS A 1 414 ? 23.445 -0.412 -16.956 1.00 80.62 414 HIS A O 1
ATOM 3098 N N . ASP A 1 415 ? 22.895 0.764 -18.772 1.00 72.94 415 ASP A N 1
ATOM 3099 C CA . ASP A 1 415 ? 24.135 0.666 -19.555 1.00 72.94 415 ASP A CA 1
ATOM 3100 C C . ASP A 1 415 ? 24.912 1.986 -19.568 1.00 72.94 415 ASP A C 1
ATOM 3102 O O . ASP A 1 415 ? 26.029 2.070 -20.082 1.00 72.94 415 ASP A O 1
ATOM 3106 N N . ARG A 1 416 ? 24.339 3.033 -18.967 1.00 77.31 416 ARG A N 1
ATOM 3107 C CA . ARG A 1 416 ? 24.986 4.338 -18.846 1.00 77.31 416 ARG A CA 1
ATOM 3108 C C . ARG A 1 416 ? 26.317 4.192 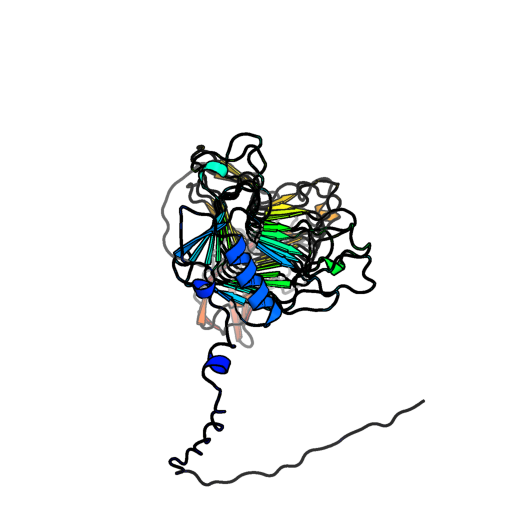-18.117 1.00 77.31 416 ARG A C 1
ATOM 3110 O O . ARG A 1 416 ? 26.394 3.529 -17.083 1.00 77.31 416 ARG A O 1
ATOM 3117 N N . ASN A 1 417 ? 27.343 4.862 -18.638 1.00 69.62 417 ASN A N 1
ATOM 3118 C CA . ASN A 1 417 ? 28.685 4.920 -18.053 1.00 69.62 417 ASN A CA 1
ATOM 3119 C C . ASN A 1 417 ? 29.337 3.538 -17.842 1.00 69.62 417 ASN A C 1
ATOM 3121 O O . ASN A 1 417 ? 30.081 3.356 -16.883 1.00 69.62 417 ASN A O 1
ATOM 3125 N N . GLY A 1 418 ? 29.032 2.551 -18.696 1.00 64.00 418 GLY A N 1
ATOM 3126 C CA . GLY A 1 418 ? 29.578 1.194 -18.566 1.00 64.00 418 GLY A CA 1
ATOM 3127 C C . GLY A 1 418 ? 29.057 0.441 -17.338 1.00 64.00 418 GLY A C 1
ATOM 3128 O O . GLY A 1 418 ? 29.687 -0.502 -16.869 1.00 64.00 418 GLY A O 1
ATOM 3129 N N . ALA A 1 419 ? 27.911 0.841 -16.780 1.00 65.31 419 ALA A N 1
ATOM 3130 C CA . ALA A 1 419 ? 27.376 0.216 -15.573 1.00 65.31 419 ALA A CA 1
ATOM 3131 C C . ALA A 1 419 ? 27.110 -1.288 -15.745 1.00 65.31 419 ALA A C 1
ATOM 3133 O O . ALA A 1 419 ? 27.263 -2.037 -14.795 1.00 65.31 419 ALA A O 1
ATOM 3134 N N . ASN A 1 420 ? 26.796 -1.760 -16.947 1.00 61.69 420 ASN A N 1
ATOM 3135 C CA . ASN A 1 420 ? 26.607 -3.182 -17.242 1.00 61.69 420 ASN A CA 1
ATOM 3136 C C . ASN A 1 420 ? 27.890 -4.037 -17.143 1.00 61.69 420 ASN A C 1
ATOM 3138 O O . ASN A 1 420 ? 27.792 -5.264 -17.076 1.00 61.69 420 ASN A O 1
ATOM 3142 N N . THR A 1 421 ? 29.081 -3.427 -17.159 1.00 61.00 421 THR A N 1
ATOM 3143 C CA . THR A 1 421 ? 30.360 -4.128 -16.944 1.00 61.00 421 THR A CA 1
ATOM 3144 C C . THR A 1 421 ? 30.855 -4.000 -15.504 1.00 61.00 421 THR A C 1
ATOM 3146 O O . THR A 1 421 ? 31.488 -4.926 -15.005 1.00 61.00 421 THR A O 1
ATOM 3149 N N . ALA A 1 422 ? 30.542 -2.892 -14.824 1.00 59.19 422 ALA A N 1
ATOM 3150 C CA . ALA A 1 422 ? 30.958 -2.622 -13.444 1.00 59.19 422 ALA A CA 1
ATOM 3151 C C . ALA A 1 422 ? 29.959 -3.111 -12.376 1.00 59.19 422 ALA A C 1
ATOM 3153 O O . ALA A 1 422 ? 30.337 -3.346 -11.228 1.00 59.19 422 ALA A O 1
ATOM 3154 N N . ALA A 1 423 ? 28.683 -3.239 -12.7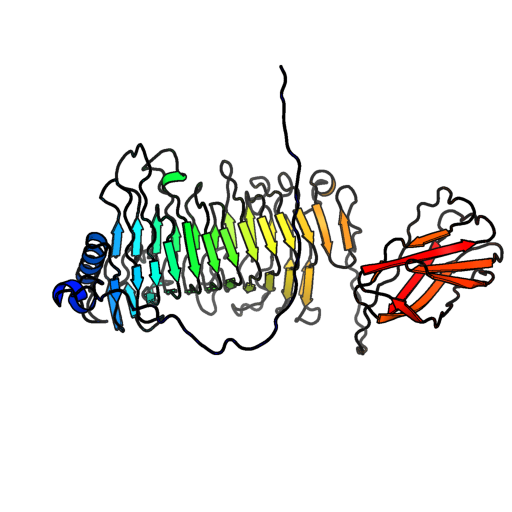35 1.00 61.16 423 ALA A N 1
ATOM 3155 C CA . ALA A 1 423 ? 27.604 -3.669 -11.865 1.00 61.16 423 ALA A CA 1
ATOM 3156 C C . ALA A 1 423 ? 26.944 -4.919 -12.452 1.00 61.16 423 ALA A C 1
ATOM 3158 O O . ALA A 1 423 ? 26.495 -4.943 -13.596 1.00 61.16 423 ALA A O 1
ATOM 3159 N N . ASN A 1 424 ? 26.916 -5.990 -11.663 1.00 65.81 424 ASN A N 1
ATOM 3160 C CA . ASN A 1 424 ? 26.431 -7.287 -12.114 1.00 65.81 424 ASN A CA 1
ATOM 3161 C C . ASN A 1 424 ? 24.915 -7.235 -12.351 1.00 65.81 424 ASN A C 1
ATOM 3163 O O . ASN A 1 424 ? 24.129 -7.299 -11.409 1.00 65.81 424 ASN A O 1
ATOM 3167 N N . TYR A 1 425 ? 24.488 -7.141 -13.605 1.00 76.12 425 TYR A N 1
ATOM 3168 C CA . TYR A 1 425 ? 23.083 -7.292 -13.975 1.00 76.12 425 TYR A CA 1
ATOM 3169 C C . TYR A 1 425 ? 22.878 -8.571 -14.775 1.00 76.12 425 TYR A C 1
ATOM 3171 O O . TYR A 1 425 ? 23.745 -8.999 -15.542 1.00 76.12 425 TYR A O 1
ATOM 3179 N N . ARG A 1 426 ? 21.709 -9.182 -14.594 1.00 76.44 426 ARG A N 1
ATOM 3180 C CA . ARG A 1 426 ? 21.307 -10.398 -15.295 1.00 76.44 426 ARG A CA 1
ATOM 3181 C C . ARG A 1 426 ? 19.865 -10.246 -15.765 1.00 76.44 426 ARG A C 1
ATOM 3183 O O . ARG A 1 426 ? 18.957 -10.202 -14.942 1.00 76.44 426 ARG A O 1
ATOM 3190 N N . ILE A 1 427 ? 19.657 -10.168 -17.076 1.00 78.69 427 ILE A N 1
ATOM 3191 C CA . ILE A 1 427 ? 18.333 -10.030 -17.693 1.00 78.69 427 ILE A CA 1
ATOM 3192 C C . ILE A 1 427 ? 18.096 -11.227 -18.612 1.00 78.69 427 ILE A C 1
ATOM 3194 O O . ILE A 1 427 ? 18.848 -11.457 -19.558 1.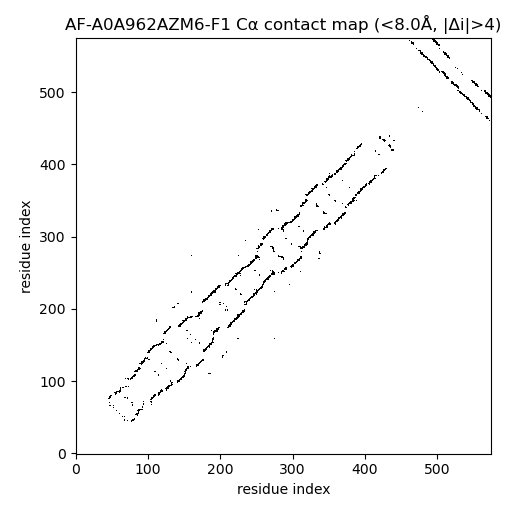00 78.69 427 ILE A O 1
ATOM 3198 N N . HIS A 1 428 ? 17.056 -11.992 -18.296 1.00 71.00 428 HIS A N 1
ATOM 3199 C CA . HIS A 1 428 ? 16.577 -13.156 -19.030 1.00 71.00 428 HIS A CA 1
ATOM 3200 C C . HIS A 1 428 ? 15.125 -12.894 -19.422 1.00 71.00 428 HIS A C 1
ATOM 3202 O O . HIS A 1 428 ? 14.211 -13.072 -18.620 1.00 71.00 428 HIS A O 1
ATOM 3208 N N . ASP A 1 429 ? 14.907 -12.434 -20.650 1.00 63.47 429 ASP A N 1
ATOM 3209 C CA . ASP A 1 429 ? 13.578 -12.090 -21.163 1.00 63.47 429 ASP A CA 1
ATOM 3210 C C . ASP A 1 429 ? 13.341 -12.801 -22.500 1.00 63.47 429 ASP A C 1
ATOM 3212 O O . ASP A 1 429 ? 13.776 -12.347 -23.562 1.00 63.47 429 ASP A O 1
ATOM 3216 N N . GLY A 1 430 ? 12.708 -13.977 -22.440 1.00 59.31 430 GLY A N 1
ATOM 3217 C CA . GLY A 1 430 ? 12.528 -14.847 -23.602 1.00 59.31 430 GLY A CA 1
ATOM 3218 C C . GLY A 1 430 ? 13.868 -15.294 -24.200 1.00 59.31 430 GLY A C 1
ATOM 3219 O O . GLY A 1 430 ? 14.656 -15.957 -23.533 1.00 59.31 430 GLY A O 1
ATOM 3220 N N . VAL A 1 431 ? 14.116 -14.942 -25.467 1.00 38.84 431 VAL A N 1
ATOM 3221 C CA . VAL A 1 431 ? 15.345 -15.286 -26.217 1.00 38.84 431 VAL A CA 1
ATOM 3222 C C . VAL A 1 431 ? 16.514 -14.325 -25.955 1.00 38.84 431 VAL A C 1
ATOM 3224 O O . VAL A 1 431 ? 17.637 -14.598 -26.373 1.00 38.84 431 VAL A O 1
ATOM 3227 N N . SER A 1 432 ? 16.276 -13.200 -25.274 1.00 38.31 432 SER A N 1
ATOM 3228 C CA . SER A 1 432 ? 17.305 -12.195 -25.002 1.00 38.31 432 SER A CA 1
ATOM 3229 C C . SER A 1 432 ? 18.023 -12.505 -23.689 1.00 38.31 432 SER A C 1
ATOM 3231 O O . SER A 1 432 ? 17.441 -12.383 -22.609 1.00 38.31 432 SER A O 1
ATOM 3233 N N . LEU A 1 433 ? 19.302 -12.878 -23.790 1.00 36.47 433 LEU A N 1
ATOM 3234 C CA . LEU A 1 433 ? 20.215 -13.015 -22.658 1.00 36.47 433 LEU A CA 1
ATOM 3235 C C . LEU A 1 433 ? 21.116 -11.778 -22.565 1.00 36.47 433 LEU A C 1
ATOM 3237 O O . LEU A 1 433 ? 21.913 -11.522 -23.466 1.00 36.47 433 LEU A O 1
ATOM 3241 N N . VAL A 1 434 ? 21.039 -11.051 -21.451 1.00 42.56 434 VAL A N 1
ATOM 3242 C CA . VAL A 1 434 ? 22.040 -10.044 -21.070 1.00 42.56 434 VAL A CA 1
ATOM 3243 C C . VAL A 1 434 ? 22.663 -10.485 -19.750 1.00 42.56 434 VAL A C 1
ATOM 3245 O O . VAL A 1 434 ? 21.986 -10.549 -18.723 1.00 42.56 434 VAL A O 1
ATOM 3248 N N . SER A 1 435 ? 23.952 -10.815 -19.776 1.00 40.34 435 SER A N 1
ATOM 3249 C CA . SER A 1 435 ? 24.732 -11.221 -18.603 1.00 40.34 435 SER A CA 1
ATOM 3250 C C . SER A 1 435 ? 25.926 -10.290 -18.401 1.00 40.34 435 SER A C 1
ATOM 3252 O O . SER A 1 435 ? 26.493 -9.798 -19.378 1.00 40.34 435 SER A O 1
ATOM 3254 N N . ALA A 1 436 ? 26.333 -10.096 -17.144 1.00 36.09 436 ALA A N 1
ATOM 3255 C CA . ALA A 1 436 ? 27.509 -9.312 -16.764 1.00 36.09 436 ALA A CA 1
ATOM 3256 C C . ALA A 1 436 ? 28.731 -9.604 -17.661 1.00 36.09 436 ALA A C 1
ATOM 3258 O O . ALA A 1 436 ? 29.027 -10.758 -17.978 1.00 36.09 436 ALA A O 1
ATOM 3259 N N . GLY A 1 437 ? 29.422 -8.544 -18.091 1.00 37.53 437 GLY A N 1
ATOM 3260 C CA . GLY A 1 437 ? 30.616 -8.645 -18.939 1.00 37.53 437 GLY A CA 1
ATOM 3261 C C . GLY A 1 437 ? 30.360 -8.815 -20.443 1.00 37.53 437 GLY A C 1
ATOM 3262 O O . GLY A 1 437 ? 31.322 -8.907 -21.202 1.00 37.53 437 GLY A O 1
ATOM 3263 N N . ARG A 1 438 ? 29.102 -8.816 -20.908 1.00 34.62 438 ARG A N 1
ATOM 3264 C CA . ARG A 1 438 ? 28.767 -8.735 -22.340 1.00 34.62 438 ARG A CA 1
ATOM 3265 C C . ARG A 1 438 ? 27.726 -7.631 -22.577 1.00 34.62 438 ARG A C 1
ATOM 3267 O O . ARG A 1 438 ? 26.680 -7.652 -21.927 1.00 34.62 438 ARG A O 1
ATOM 3274 N N . PRO A 1 439 ? 27.977 -6.643 -23.459 1.00 33.53 439 PRO A N 1
ATOM 3275 C CA . PRO A 1 439 ? 26.943 -5.688 -23.844 1.00 33.53 439 PRO A CA 1
ATOM 3276 C C . PRO A 1 439 ? 25.758 -6.444 -24.453 1.00 33.53 439 PRO A C 1
ATOM 3278 O O . PRO A 1 439 ? 25.946 -7.421 -25.178 1.00 33.53 439 PRO A O 1
ATOM 3281 N N . ALA A 1 440 ? 24.538 -6.008 -24.135 1.00 36.56 440 ALA A N 1
ATOM 3282 C CA . ALA A 1 440 ? 23.338 -6.548 -24.758 1.00 36.56 440 ALA A CA 1
ATOM 3283 C C . ALA A 1 440 ? 23.469 -6.448 -26.290 1.00 36.56 440 ALA A C 1
ATOM 3285 O O . ALA A 1 440 ? 23.947 -5.419 -26.783 1.00 36.56 440 ALA A O 1
ATOM 3286 N N . PRO A 1 441 ? 23.032 -7.451 -27.069 1.00 34.03 441 PRO A N 1
ATOM 3287 C CA . PRO A 1 441 ? 22.836 -7.241 -28.492 1.00 34.03 441 PRO A CA 1
ATOM 3288 C C . PRO A 1 441 ? 21.719 -6.204 -28.645 1.00 34.03 441 PRO A C 1
ATOM 3290 O O . PRO A 1 441 ? 20.541 -6.481 -28.424 1.00 34.03 441 PRO A O 1
ATOM 3293 N N . PHE A 1 442 ? 22.102 -4.968 -28.961 1.00 34.44 442 PHE A N 1
ATOM 3294 C CA . PHE A 1 442 ? 21.170 -3.895 -29.266 1.00 34.44 442 PHE A CA 1
ATOM 3295 C C . PHE A 1 442 ? 20.333 -4.296 -30.486 1.00 34.44 442 PHE A C 1
ATOM 3297 O O . PHE A 1 442 ? 20.768 -4.145 -31.626 1.00 34.44 442 PHE A O 1
ATOM 3304 N N . LEU A 1 443 ? 19.093 -4.732 -30.272 1.00 29.03 443 LEU A N 1
ATOM 3305 C CA . LEU A 1 443 ? 18.058 -4.557 -31.282 1.00 29.03 443 LEU A CA 1
ATOM 3306 C C . LEU A 1 443 ? 17.707 -3.065 -31.299 1.00 29.03 443 LEU A C 1
ATOM 3308 O O . LEU A 1 443 ? 16.800 -2.611 -30.605 1.00 29.03 443 LEU A O 1
ATOM 3312 N N . LYS A 1 444 ? 18.457 -2.281 -32.088 1.00 24.78 444 LYS A N 1
ATOM 3313 C CA . LYS A 1 444 ? 17.958 -0.991 -32.580 1.00 24.78 444 LYS A CA 1
ATOM 3314 C C . LYS A 1 444 ? 16.602 -1.264 -33.224 1.00 24.78 444 LYS A C 1
ATOM 3316 O O . LYS A 1 444 ? 16.497 -2.159 -34.062 1.00 24.78 444 LYS A O 1
ATOM 3321 N N . ALA A 1 445 ? 15.586 -0.514 -32.806 1.00 27.78 445 ALA A N 1
ATOM 3322 C CA . ALA A 1 445 ? 14.234 -0.601 -33.332 1.00 27.78 445 ALA A CA 1
ATOM 3323 C C . ALA A 1 445 ? 14.256 -0.702 -34.867 1.00 27.78 445 ALA A C 1
ATOM 3325 O O . ALA A 1 445 ? 14.657 0.237 -35.553 1.00 27.78 445 ALA A O 1
ATOM 3326 N N . ARG A 1 446 ? 13.831 -1.847 -35.408 1.00 26.92 446 ARG A N 1
ATOM 3327 C CA . ARG A 1 446 ? 13.343 -1.904 -36.782 1.00 26.92 446 ARG A CA 1
ATOM 3328 C C . ARG A 1 446 ? 11.875 -1.519 -36.728 1.00 26.92 446 ARG A C 1
ATOM 3330 O O . ARG A 1 446 ? 11.049 -2.283 -36.239 1.00 26.92 446 ARG A O 1
ATOM 3337 N N . THR A 1 447 ? 11.565 -0.335 -37.237 1.00 28.73 447 THR A N 1
ATOM 3338 C CA . THR A 1 447 ? 10.249 -0.002 -37.779 1.00 28.73 447 THR A CA 1
ATOM 3339 C C . THR A 1 447 ? 9.926 -1.049 -38.845 1.00 28.73 447 THR A C 1
ATOM 3341 O O . THR A 1 447 ? 10.438 -0.988 -39.960 1.00 28.73 447 THR A O 1
ATOM 3344 N N . ALA A 1 448 ? 9.149 -2.071 -38.491 1.00 29.33 448 ALA A N 1
ATOM 3345 C CA . ALA A 1 448 ? 8.630 -3.027 -39.456 1.00 29.33 448 ALA A CA 1
ATOM 3346 C C . ALA A 1 448 ? 7.242 -2.552 -39.883 1.00 29.33 448 ALA A C 1
ATOM 3348 O O . ALA A 1 448 ? 6.302 -2.543 -39.089 1.00 29.33 448 ALA A O 1
ATOM 3349 N N . ALA A 1 449 ? 7.146 -2.114 -41.137 1.00 25.58 449 ALA A N 1
ATOM 3350 C CA . ALA A 1 449 ? 5.881 -1.885 -41.810 1.00 25.58 449 ALA A CA 1
ATOM 3351 C C . ALA A 1 449 ? 5.031 -3.164 -41.771 1.00 25.58 449 ALA A C 1
ATOM 3353 O O . ALA A 1 449 ? 5.542 -4.278 -41.901 1.00 25.58 449 ALA A O 1
ATOM 3354 N N . ALA A 1 450 ? 3.731 -2.977 -41.565 1.00 30.75 450 ALA A N 1
ATOM 3355 C CA . ALA A 1 450 ? 2.753 -4.043 -41.474 1.00 30.75 450 ALA A CA 1
ATOM 3356 C C . ALA A 1 450 ? 2.703 -4.904 -42.749 1.00 30.75 450 ALA A C 1
ATOM 3358 O O . ALA A 1 450 ? 2.733 -4.397 -43.870 1.00 30.75 450 ALA A O 1
ATOM 3359 N N . SER A 1 451 ? 2.498 -6.207 -42.571 1.00 23.91 451 SER A N 1
ATOM 3360 C CA . SER A 1 451 ? 1.691 -6.992 -43.505 1.00 23.91 451 SER A 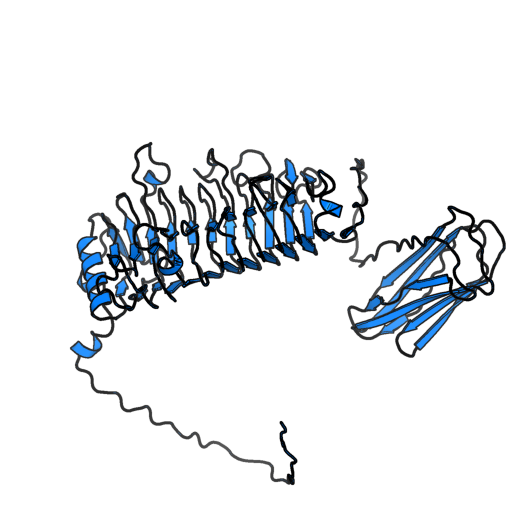CA 1
ATOM 3361 C C . SER A 1 451 ? 0.872 -8.031 -42.735 1.00 23.91 451 SER A C 1
ATOM 3363 O O . SER A 1 451 ? 1.401 -8.653 -41.811 1.00 23.91 451 SER A O 1
ATOM 3365 N N . PRO A 1 452 ? -0.425 -8.183 -43.053 1.00 33.75 452 PRO A N 1
ATOM 3366 C CA . PRO A 1 452 ? -1.350 -9.022 -42.306 1.00 33.75 452 PRO A CA 1
ATOM 3367 C C . PRO A 1 452 ? -1.374 -10.436 -42.887 1.00 33.75 452 PRO A C 1
ATOM 3369 O O . PRO A 1 452 ? -1.404 -10.587 -44.103 1.00 33.75 452 PRO A O 1
ATOM 3372 N N . THR A 1 453 ? -1.426 -11.475 -42.050 1.00 24.62 453 THR A N 1
ATOM 3373 C CA . THR A 1 453 ? -2.171 -12.727 -42.325 1.00 24.62 453 THR A CA 1
ATOM 3374 C C . THR A 1 453 ? -2.177 -13.646 -41.088 1.00 24.62 453 THR A C 1
ATOM 3376 O O . THR A 1 453 ? -1.351 -13.470 -40.192 1.00 24.62 453 THR A O 1
ATOM 3379 N N . PRO A 1 454 ? -3.175 -14.545 -40.966 1.00 28.41 454 PRO A N 1
ATOM 3380 C CA . PRO A 1 454 ? -3.728 -14.988 -39.689 1.00 28.41 454 PRO A CA 1
ATOM 3381 C C . PRO A 1 454 ? -2.976 -16.163 -39.058 1.00 28.41 454 PRO A C 1
ATOM 3383 O O . PRO A 1 454 ? -2.336 -16.969 -39.728 1.00 28.41 454 PRO A O 1
ATOM 3386 N N . SER A 1 455 ? -3.130 -16.281 -37.740 1.00 30.64 455 SER A N 1
ATOM 3387 C CA . SER A 1 455 ? -2.700 -17.439 -36.954 1.00 30.64 455 SER A CA 1
ATOM 3388 C C . SER A 1 455 ? -3.490 -18.699 -37.335 1.00 30.64 455 SER A C 1
ATOM 3390 O O . SER A 1 455 ? -4.704 -18.617 -37.542 1.00 30.64 455 SER A O 1
ATOM 3392 N N . PRO A 1 456 ? -2.829 -19.871 -37.357 1.00 27.98 456 PRO A N 1
ATOM 3393 C CA . PRO A 1 456 ? -3.364 -20.974 -36.558 1.00 27.98 456 PRO A CA 1
ATOM 3394 C C . PRO A 1 456 ? -2.301 -21.821 -35.822 1.00 27.98 456 PRO A C 1
ATOM 3396 O O . PRO A 1 456 ? -1.156 -21.942 -36.245 1.00 27.98 456 PRO A O 1
ATOM 3399 N N . ALA A 1 457 ? -2.777 -22.461 -34.745 1.00 22.98 457 ALA A N 1
ATOM 3400 C CA . ALA A 1 457 ? -2.212 -23.569 -33.959 1.00 22.98 457 ALA A CA 1
ATOM 3401 C C . ALA A 1 457 ? -0.902 -23.334 -33.169 1.00 22.98 457 ALA A C 1
ATOM 3403 O O . ALA A 1 457 ? 0.173 -23.085 -33.706 1.00 22.98 457 ALA A O 1
ATOM 3404 N N . ARG A 1 458 ? -1.008 -23.508 -31.840 1.00 31.20 458 ARG A N 1
ATOM 3405 C CA . ARG A 1 458 ? 0.094 -23.528 -30.863 1.00 31.20 458 ARG A CA 1
ATOM 3406 C C . ARG A 1 458 ? 1.143 -24.583 -31.241 1.00 31.20 458 ARG A C 1
ATOM 3408 O O . ARG A 1 458 ? 0.977 -25.756 -30.930 1.00 31.20 458 ARG A O 1
ATOM 3415 N N . ALA A 1 459 ? 2.242 -24.145 -31.843 1.00 25.16 459 ALA A N 1
ATOM 3416 C CA . ALA A 1 459 ? 3.510 -24.861 -31.856 1.00 25.16 459 ALA A CA 1
ATOM 3417 C C . ALA A 1 459 ? 4.444 -24.185 -30.845 1.00 25.16 459 ALA A C 1
ATOM 3419 O O . ALA A 1 459 ? 4.606 -22.964 -30.873 1.00 25.16 459 ALA A O 1
ATOM 3420 N N . LEU A 1 460 ? 5.071 -24.962 -29.960 1.00 30.23 460 LEU A N 1
ATOM 3421 C CA . LEU A 1 460 ? 6.209 -24.501 -29.164 1.00 30.23 460 LEU A CA 1
ATOM 3422 C C . LEU A 1 460 ? 7.399 -24.381 -30.127 1.00 30.23 460 LEU A C 1
ATOM 3424 O O . LEU A 1 460 ? 8.186 -25.302 -30.309 1.00 30.23 460 LEU A O 1
ATOM 3428 N N . GLY A 1 461 ? 7.454 -23.268 -30.858 1.00 25.27 461 GLY A N 1
ATOM 3429 C CA . GLY A 1 461 ? 8.575 -22.950 -31.727 1.00 25.27 461 GLY A CA 1
ATOM 3430 C C . GLY A 1 461 ? 9.792 -22.631 -30.870 1.00 25.27 461 GLY A C 1
ATOM 3431 O O . GLY A 1 461 ? 9.956 -21.494 -30.439 1.00 25.27 461 GLY A O 1
ATOM 3432 N N . LEU A 1 462 ? 10.645 -23.624 -30.622 1.00 31.88 462 LEU A N 1
ATOM 3433 C CA . LEU A 1 462 ? 12.044 -23.352 -30.313 1.00 31.88 462 LEU A CA 1
ATOM 3434 C C . LEU A 1 462 ? 12.618 -22.670 -31.564 1.00 31.88 462 LEU A C 1
ATOM 3436 O O . LEU A 1 462 ? 12.594 -23.244 -32.652 1.00 31.88 462 LEU A O 1
ATOM 3440 N N . GLY A 1 463 ? 12.994 -21.397 -31.437 1.00 29.11 463 GLY A N 1
ATOM 3441 C CA . GLY A 1 463 ? 13.551 -20.612 -32.539 1.00 29.11 463 GLY A CA 1
ATOM 3442 C C . GLY A 1 463 ? 14.857 -21.208 -33.093 1.00 29.11 463 GLY A C 1
ATOM 3443 O O . GLY A 1 463 ? 15.382 -22.168 -32.527 1.00 29.11 463 GLY A O 1
ATOM 3444 N N . PRO A 1 464 ? 15.392 -20.658 -34.199 1.00 28.56 464 PRO A N 1
ATOM 3445 C CA . PRO A 1 464 ? 16.664 -21.096 -34.772 1.00 28.56 464 PRO A CA 1
ATOM 3446 C C . PRO A 1 464 ? 17.770 -21.118 -33.710 1.00 28.56 464 PRO A C 1
ATOM 3448 O O . PRO A 1 464 ? 17.995 -20.121 -33.027 1.00 28.56 464 PRO A O 1
ATOM 3451 N N . TRP A 1 465 ? 18.468 -22.248 -33.586 1.00 34.47 465 TRP A N 1
ATOM 3452 C CA . TRP A 1 465 ? 19.692 -22.324 -32.798 1.00 34.47 465 TRP A CA 1
ATOM 3453 C C . TRP A 1 465 ? 20.818 -21.734 -33.642 1.00 34.47 465 TRP A C 1
ATOM 3455 O O . TRP A 1 465 ? 21.196 -22.302 -34.664 1.00 34.47 465 TRP A O 1
ATOM 3465 N N . GLN A 1 466 ? 21.331 -20.580 -33.227 1.00 31.48 466 GLN A N 1
ATOM 3466 C CA . GLN A 1 466 ? 22.493 -19.959 -33.847 1.00 31.48 466 GLN A CA 1
ATOM 3467 C C . GLN A 1 466 ? 23.727 -20.382 -33.042 1.00 31.48 466 GLN A C 1
ATOM 3469 O O . GLN A 1 466 ? 23.911 -19.953 -31.903 1.00 31.48 466 GLN A O 1
ATOM 3474 N N . VAL A 1 467 ? 24.538 -21.286 -33.594 1.00 31.56 467 VAL A N 1
ATOM 3475 C CA . VAL A 1 467 ? 25.820 -21.667 -32.990 1.00 31.56 467 VAL A CA 1
ATOM 3476 C C . VAL A 1 467 ? 26.878 -20.700 -33.519 1.00 31.56 467 VAL A C 1
ATOM 3478 O O . VAL A 1 467 ? 27.503 -20.958 -34.542 1.00 31.56 467 VAL A O 1
ATOM 3481 N N . ASP A 1 468 ? 27.086 -19.577 -32.829 1.00 27.11 468 ASP A N 1
ATOM 3482 C CA . ASP A 1 468 ? 28.289 -18.760 -33.030 1.00 27.11 468 ASP A CA 1
ATOM 3483 C C . ASP A 1 468 ? 29.468 -19.485 -32.360 1.00 27.11 468 ASP A C 1
ATOM 3485 O O . ASP A 1 468 ? 29.785 -19.268 -31.189 1.00 27.11 468 ASP A O 1
ATOM 3489 N N . ALA A 1 469 ? 30.086 -20.419 -33.082 1.00 30.28 469 ALA A N 1
ATOM 3490 C CA . ALA A 1 469 ? 31.372 -20.976 -32.692 1.00 30.28 469 ALA A CA 1
ATOM 3491 C C . ALA A 1 469 ? 32.480 -20.082 -33.260 1.00 30.28 469 ALA A C 1
ATOM 3493 O O . ALA A 1 469 ? 32.689 -20.052 -34.475 1.00 30.28 469 ALA A O 1
ATOM 3494 N N . ASP A 1 470 ? 33.221 -19.394 -32.387 1.00 24.25 470 ASP A N 1
ATOM 3495 C CA . ASP A 1 470 ? 34.549 -18.880 -32.728 1.00 24.25 470 ASP A CA 1
ATOM 3496 C C . ASP A 1 470 ? 35.403 -20.077 -33.175 1.00 24.25 470 ASP A C 1
ATOM 3498 O O . ASP A 1 470 ? 35.871 -20.887 -32.370 1.00 24.25 470 ASP A O 1
ATOM 3502 N N . CYS A 1 471 ? 35.531 -20.244 -34.492 1.00 27.23 471 CYS A N 1
ATOM 3503 C CA . CYS A 1 471 ? 36.207 -21.369 -35.121 1.00 27.23 471 CYS A CA 1
ATOM 3504 C C . CYS A 1 471 ? 37.725 -21.245 -34.957 1.00 27.23 471 CYS A C 1
ATOM 3506 O O . CYS A 1 471 ? 38.447 -20.910 -35.891 1.00 27.23 471 CYS A O 1
ATOM 3508 N N . ALA A 1 472 ? 38.227 -21.583 -33.775 1.00 24.44 472 ALA A N 1
ATOM 3509 C CA . ALA A 1 472 ? 39.622 -21.938 -33.578 1.00 24.44 472 ALA A CA 1
ATOM 3510 C C . ALA A 1 472 ? 39.705 -23.428 -33.213 1.00 24.44 472 ALA A C 1
ATOM 3512 O O . ALA A 1 472 ? 39.816 -23.800 -32.052 1.00 24.44 472 ALA A O 1
ATOM 3513 N N . ARG A 1 473 ? 39.663 -24.270 -34.258 1.00 29.14 473 ARG A N 1
ATOM 3514 C CA . ARG A 1 473 ? 39.957 -25.720 -34.271 1.00 29.14 473 ARG A CA 1
ATOM 3515 C C . ARG A 1 473 ? 39.031 -26.611 -33.427 1.00 29.14 473 ARG A C 1
ATOM 3517 O O . ARG A 1 473 ? 39.322 -26.935 -32.280 1.00 29.14 473 ARG A O 1
ATOM 3524 N N . LEU A 1 474 ? 37.985 -27.137 -34.064 1.00 32.50 474 LEU A N 1
ATOM 3525 C CA . LEU A 1 474 ? 37.331 -28.369 -33.609 1.00 32.50 474 LEU A CA 1
ATOM 3526 C C . LEU A 1 474 ? 38.210 -29.580 -33.970 1.00 32.50 474 LEU A C 1
ATOM 3528 O O . LEU A 1 474 ? 38.786 -29.636 -35.059 1.00 32.50 474 LEU A O 1
ATOM 3532 N N . GLN A 1 475 ? 38.351 -30.525 -33.039 1.00 30.30 475 GLN A N 1
ATOM 3533 C CA . GLN A 1 475 ? 39.101 -31.765 -33.258 1.00 30.30 475 GLN A CA 1
ATOM 3534 C C . GLN A 1 475 ? 38.371 -32.717 -34.230 1.00 30.30 475 GLN A C 1
ATOM 3536 O O . GLN A 1 475 ? 37.154 -32.604 -34.400 1.00 30.30 475 GLN A O 1
ATOM 3541 N N . PRO A 1 476 ? 39.084 -33.668 -34.868 1.00 29.88 476 PRO A N 1
ATOM 3542 C CA . PRO A 1 476 ? 38.475 -34.641 -35.773 1.00 29.88 476 PRO A CA 1
ATOM 3543 C C . PRO A 1 476 ? 37.336 -35.426 -35.096 1.00 29.88 476 PRO A C 1
ATOM 3545 O O . PRO A 1 476 ? 37.510 -35.941 -33.994 1.00 29.88 476 PRO A O 1
ATOM 3548 N N . GLY A 1 477 ? 36.187 -35.546 -35.773 1.00 38.03 477 GLY A N 1
ATOM 3549 C CA . GLY A 1 477 ? 35.104 -36.465 -35.391 1.00 38.03 477 GLY A CA 1
ATOM 3550 C C . GLY A 1 477 ? 33.903 -35.881 -34.630 1.00 38.03 477 GLY A C 1
ATOM 3551 O O . GLY A 1 477 ? 32.971 -36.634 -34.352 1.00 38.03 477 GLY A O 1
ATOM 3552 N N . LEU A 1 478 ? 33.859 -34.577 -34.318 1.00 39.25 478 LEU A N 1
ATOM 3553 C CA . LEU A 1 478 ? 32.703 -33.959 -33.641 1.00 39.25 478 LEU A CA 1
ATOM 3554 C C . LEU A 1 478 ? 32.497 -32.496 -34.071 1.00 39.25 478 LEU A C 1
ATOM 3556 O O . LEU A 1 478 ? 33.367 -31.659 -33.849 1.00 39.25 478 LEU A O 1
ATOM 3560 N N . TRP A 1 479 ? 31.352 -32.192 -34.689 1.00 44.12 479 TRP A N 1
ATOM 3561 C CA . TRP A 1 479 ? 31.079 -30.897 -35.334 1.00 44.12 479 TRP A CA 1
ATOM 3562 C C . TRP A 1 479 ? 30.270 -29.917 -34.487 1.00 44.12 479 TRP A C 1
ATOM 3564 O O . TRP A 1 479 ? 30.565 -28.728 -34.453 1.00 44.12 479 TRP A O 1
ATOM 3574 N N . ALA A 1 480 ? 29.253 -30.407 -33.791 1.00 48.16 480 ALA A N 1
ATOM 3575 C CA . ALA A 1 480 ? 28.439 -29.614 -32.882 1.00 48.16 480 ALA A CA 1
ATOM 3576 C C . ALA A 1 480 ? 27.798 -30.556 -31.869 1.00 48.16 480 ALA A C 1
ATOM 3578 O O . ALA A 1 480 ? 27.403 -31.667 -32.231 1.00 48.16 480 ALA A O 1
ATOM 3579 N N . VAL A 1 481 ? 27.693 -30.114 -30.614 1.00 43.53 481 VAL A N 1
ATOM 3580 C CA . VAL A 1 481 ? 26.912 -30.822 -29.600 1.00 43.53 481 VAL A CA 1
ATOM 3581 C C . VAL A 1 481 ? 25.911 -29.859 -28.987 1.00 43.53 481 VAL A C 1
ATOM 3583 O O . VAL A 1 481 ? 26.311 -28.922 -28.300 1.00 43.53 481 VAL A O 1
ATOM 3586 N N . ALA A 1 482 ? 24.619 -30.119 -29.169 1.00 49.97 482 ALA A N 1
ATOM 3587 C CA . ALA A 1 482 ? 23.636 -29.632 -28.211 1.00 49.97 482 ALA A CA 1
ATOM 3588 C C . ALA A 1 482 ? 23.654 -30.625 -27.046 1.00 49.97 482 ALA A C 1
ATOM 3590 O O . ALA A 1 482 ? 23.103 -31.725 -27.140 1.00 49.97 482 ALA A O 1
ATOM 3591 N N . ARG A 1 483 ? 24.382 -30.280 -25.981 1.00 48.59 483 ARG A N 1
ATOM 3592 C CA . ARG A 1 483 ? 24.246 -30.977 -24.700 1.00 48.59 483 ARG A CA 1
ATOM 3593 C C . ARG A 1 483 ? 23.073 -30.332 -23.969 1.00 48.59 483 ARG A C 1
ATOM 3595 O O . ARG A 1 483 ? 22.947 -29.113 -23.968 1.00 48.59 483 ARG A O 1
ATOM 3602 N N . ASP A 1 484 ? 22.235 -31.162 -23.358 1.00 53.41 484 ASP A N 1
ATOM 3603 C CA . ASP A 1 484 ? 21.281 -30.747 -22.324 1.00 53.41 484 ASP A CA 1
ATOM 3604 C C . ASP A 1 484 ? 19.929 -30.166 -22.776 1.00 53.41 484 ASP A C 1
ATOM 3606 O O . ASP A 1 484 ? 19.348 -29.331 -22.080 1.00 53.41 484 ASP A O 1
ATOM 3610 N N . VAL A 1 485 ? 19.334 -30.675 -23.866 1.00 55.22 485 VAL A N 1
ATOM 3611 C CA . VAL A 1 485 ? 17.894 -30.456 -24.105 1.00 55.22 485 VAL A CA 1
ATOM 3612 C C . VAL A 1 485 ? 17.097 -31.318 -23.122 1.00 55.22 485 VAL A C 1
ATOM 3614 O O . VAL A 1 485 ? 16.879 -32.508 -23.356 1.00 55.22 485 VAL A O 1
ATOM 3617 N N . ARG A 1 486 ? 16.688 -30.723 -21.994 1.00 58.25 486 ARG A N 1
ATOM 3618 C CA . ARG A 1 486 ? 15.801 -31.376 -21.020 1.00 58.25 486 ARG A CA 1
ATOM 3619 C C . ARG A 1 486 ? 14.372 -31.389 -21.531 1.00 58.25 486 ARG A C 1
ATOM 3621 O O . ARG A 1 486 ? 13.786 -30.336 -21.783 1.00 58.25 486 ARG A O 1
ATOM 3628 N N . LEU A 1 487 ? 13.803 -32.582 -21.627 1.00 56.44 487 LEU A N 1
ATOM 3629 C CA . LEU A 1 487 ? 12.441 -32.755 -22.109 1.00 56.44 487 LEU A CA 1
ATOM 3630 C C . LEU A 1 487 ? 11.433 -32.391 -21.003 1.00 56.44 487 LEU A C 1
ATOM 3632 O O . LEU A 1 487 ? 11.546 -32.900 -19.885 1.00 56.44 487 LEU A O 1
ATOM 3636 N N . PRO A 1 488 ? 10.465 -31.494 -21.269 1.00 44.88 488 PRO A N 1
ATOM 3637 C CA . PRO A 1 488 ? 9.574 -30.961 -20.238 1.00 44.88 488 PRO A CA 1
ATOM 3638 C C . PRO A 1 488 ? 8.456 -31.932 -19.827 1.00 44.88 488 PRO A C 1
ATOM 3640 O O . PRO A 1 488 ? 7.828 -31.721 -18.791 1.00 44.88 488 PRO A O 1
ATOM 3643 N N . ALA A 1 489 ? 8.200 -32.981 -20.616 1.00 45.34 489 ALA A N 1
ATOM 3644 C CA . ALA A 1 489 ? 7.146 -33.965 -20.383 1.00 45.34 489 ALA A CA 1
ATOM 3645 C C . ALA A 1 489 ? 7.554 -35.352 -20.915 1.00 45.34 489 ALA A C 1
ATOM 3647 O O . ALA A 1 489 ? 8.429 -35.451 -21.774 1.00 45.34 489 ALA A O 1
ATOM 3648 N N . SER A 1 490 ? 6.923 -36.412 -20.399 1.00 52.75 490 SER A N 1
ATOM 3649 C CA . SER A 1 490 ? 7.079 -37.781 -20.910 1.00 52.75 490 SER A CA 1
ATOM 3650 C C . SER A 1 490 ? 6.151 -37.999 -22.107 1.00 52.75 490 SER A C 1
ATOM 3652 O O . SER A 1 490 ? 4.977 -37.641 -22.025 1.00 52.75 490 SER A O 1
ATOM 3654 N N . GLY A 1 491 ? 6.630 -38.612 -23.188 1.00 54.03 491 GLY A N 1
ATOM 3655 C CA . GLY A 1 491 ? 5.825 -38.828 -24.393 1.00 54.03 491 GLY A CA 1
ATOM 3656 C C . GLY A 1 491 ? 6.635 -39.216 -25.628 1.00 54.03 491 GLY A C 1
ATOM 3657 O O . GLY A 1 491 ? 7.846 -39.431 -25.557 1.00 54.03 491 GLY A O 1
ATOM 3658 N N . TRP A 1 492 ? 5.945 -39.347 -26.763 1.00 50.28 492 TRP A N 1
ATOM 3659 C CA . TRP A 1 492 ? 6.578 -39.527 -28.070 1.00 50.28 492 TRP A CA 1
ATOM 3660 C C . TRP A 1 492 ? 7.014 -38.171 -28.612 1.00 50.28 492 TRP A C 1
ATOM 3662 O O . TRP A 1 492 ? 6.174 -37.363 -28.984 1.00 50.28 492 TRP A O 1
ATOM 3672 N N . CYS A 1 493 ? 8.319 -37.951 -28.705 1.00 52.56 493 CYS A N 1
ATOM 3673 C CA . CYS A 1 493 ? 8.885 -36.751 -29.301 1.00 52.56 493 CYS A CA 1
ATOM 3674 C C . CYS A 1 493 ? 9.093 -36.971 -30.802 1.00 52.56 493 CYS A C 1
ATOM 3676 O O . CYS A 1 493 ? 9.786 -37.913 -31.192 1.00 52.56 493 CYS A O 1
ATOM 3678 N N . GLU A 1 494 ? 8.539 -36.095 -31.634 1.00 55.97 494 GLU A N 1
ATOM 3679 C CA . GLU A 1 494 ? 8.811 -36.040 -33.072 1.00 55.97 494 GLU A CA 1
ATOM 3680 C C . GLU A 1 494 ? 9.860 -34.952 -33.345 1.00 55.97 494 GLU A C 1
ATOM 3682 O O . GLU A 1 494 ? 9.730 -33.806 -32.891 1.00 55.97 494 GLU A O 1
ATOM 3687 N N . ILE A 1 495 ? 10.939 -35.319 -34.043 1.00 52.53 495 ILE A N 1
ATOM 3688 C CA . ILE A 1 495 ? 12.109 -34.453 -34.237 1.00 52.53 495 ILE A CA 1
ATOM 3689 C C . ILE A 1 495 ? 12.182 -34.006 -35.699 1.00 52.53 495 ILE A C 1
ATOM 3691 O O . ILE A 1 495 ? 12.763 -34.677 -36.543 1.00 52.53 495 ILE A O 1
ATOM 3695 N N . ASP A 1 496 ? 11.649 -32.820 -35.991 1.00 51.53 496 ASP A N 1
ATOM 3696 C CA . ASP A 1 496 ? 11.768 -32.187 -37.305 1.00 51.53 496 ASP A CA 1
ATOM 3697 C C . ASP A 1 496 ? 13.108 -31.424 -37.386 1.00 51.53 496 ASP A C 1
ATOM 3699 O O . ASP A 1 496 ? 13.252 -30.305 -36.884 1.00 51.53 496 ASP A O 1
ATOM 3703 N N . LEU A 1 497 ? 14.110 -32.017 -38.039 1.00 47.22 497 LEU A N 1
ATOM 3704 C CA . LEU A 1 497 ? 15.382 -31.347 -38.334 1.00 47.22 497 LEU A CA 1
ATOM 3705 C C . LEU A 1 497 ? 15.276 -30.491 -39.610 1.00 47.22 497 LEU A C 1
ATOM 3707 O O . LEU A 1 497 ? 14.606 -30.844 -40.579 1.00 47.22 497 LEU A O 1
ATOM 3711 N N . ALA A 1 498 ? 15.982 -29.368 -39.648 1.00 45.28 498 ALA A N 1
ATOM 3712 C CA . ALA A 1 498 ? 16.364 -28.699 -40.881 1.00 45.28 498 ALA A CA 1
ATOM 3713 C C . ALA A 1 498 ? 17.798 -28.170 -40.736 1.00 45.28 498 ALA A C 1
ATOM 3715 O O . ALA A 1 498 ? 18.046 -27.209 -40.018 1.00 45.28 498 ALA A O 1
ATOM 3716 N N . ALA A 1 499 ? 18.757 -28.796 -41.414 1.00 44.00 499 ALA A N 1
ATOM 3717 C CA . ALA A 1 499 ? 20.135 -28.314 -41.444 1.00 44.00 499 ALA A CA 1
ATOM 3718 C C . ALA A 1 499 ? 20.338 -27.343 -42.620 1.00 44.00 499 ALA A C 1
ATOM 3720 O O . ALA A 1 499 ? 19.921 -27.614 -43.743 1.00 44.00 499 ALA A O 1
ATOM 3721 N N . VAL A 1 500 ? 21.001 -26.215 -42.387 1.00 45.00 500 VAL A N 1
ATOM 3722 C CA . VAL A 1 500 ? 21.502 -25.324 -43.436 1.00 45.00 500 VAL A CA 1
ATOM 3723 C C . VAL A 1 500 ? 23.018 -25.316 -43.321 1.00 45.00 500 VAL A C 1
ATOM 3725 O O . VAL A 1 500 ? 23.596 -24.632 -42.482 1.00 45.00 500 VAL A O 1
ATOM 3728 N N . VAL A 1 501 ? 23.677 -26.110 -44.162 1.00 45.25 501 VAL A N 1
ATOM 3729 C CA . VAL A 1 501 ? 25.140 -26.154 -44.204 1.00 45.25 501 VAL A CA 1
ATOM 3730 C C . VAL A 1 501 ? 25.613 -25.389 -45.429 1.00 45.25 501 VAL A C 1
ATOM 3732 O O . VAL A 1 501 ? 25.396 -25.821 -46.557 1.00 45.25 501 VAL A O 1
ATOM 3735 N N . ALA A 1 502 ? 26.237 -24.234 -45.204 1.00 44.06 502 ALA A N 1
ATOM 3736 C CA . ALA A 1 502 ? 26.890 -23.461 -46.249 1.00 44.06 502 ALA A CA 1
ATOM 3737 C C . ALA A 1 502 ? 28.402 -23.710 -46.167 1.00 44.06 502 ALA A C 1
ATOM 3739 O O . ALA A 1 502 ? 29.089 -23.152 -45.314 1.00 44.06 502 ALA A O 1
ATOM 3740 N N . SER A 1 503 ? 28.928 -24.567 -47.043 1.00 43.94 503 SER A N 1
ATOM 3741 C CA . SER A 1 503 ? 30.375 -24.739 -47.219 1.00 43.94 503 SER A CA 1
ATOM 3742 C C . SER A 1 503 ? 30.755 -24.548 -48.689 1.00 43.94 503 SER A C 1
ATOM 3744 O O . SER A 1 503 ? 30.166 -25.211 -49.550 1.00 43.94 503 SER A O 1
ATOM 3746 N N . PRO A 1 504 ? 31.739 -23.687 -49.012 1.00 41.69 504 PRO A N 1
ATOM 3747 C CA . PRO A 1 504 ? 32.348 -23.647 -50.326 1.00 41.69 504 PRO A CA 1
ATOM 3748 C C . PRO A 1 504 ? 33.549 -24.604 -50.341 1.00 41.69 504 PRO A C 1
ATOM 3750 O O . PRO A 1 504 ? 34.680 -24.198 -50.097 1.00 41.69 504 PRO A O 1
ATOM 3753 N N . GLY A 1 505 ? 33.310 -25.887 -50.624 1.00 48.22 505 GLY A N 1
ATOM 3754 C CA . GLY A 1 505 ? 34.389 -26.815 -50.980 1.00 48.22 505 GLY A CA 1
ATOM 3755 C C . GLY A 1 505 ? 34.218 -28.238 -50.457 1.00 48.22 505 GLY A C 1
ATOM 3756 O O . GLY A 1 505 ? 34.386 -28.492 -49.270 1.00 48.22 505 GLY A O 1
ATOM 3757 N N . GLY A 1 506 ? 33.970 -29.167 -51.385 1.00 53.12 506 GLY A N 1
ATOM 3758 C CA . GLY A 1 506 ? 34.046 -30.614 -51.168 1.00 53.12 506 GLY A CA 1
ATOM 3759 C C . GLY A 1 506 ? 32.787 -31.241 -50.565 1.00 53.12 506 GLY A C 1
ATOM 3760 O O . GLY A 1 506 ? 32.356 -30.894 -49.472 1.00 53.12 506 GLY A O 1
ATOM 3761 N N . ALA A 1 507 ? 32.216 -32.212 -51.277 1.00 54.59 507 ALA A N 1
ATOM 3762 C CA . ALA A 1 507 ? 31.108 -33.026 -50.799 1.00 54.59 507 ALA A CA 1
ATOM 3763 C C . ALA A 1 507 ? 31.635 -34.003 -49.729 1.00 54.59 507 ALA A C 1
ATOM 3765 O O . ALA A 1 507 ? 32.247 -35.013 -50.071 1.00 54.59 507 ALA A O 1
ATOM 3766 N N . GLN A 1 508 ? 31.447 -33.698 -48.441 1.00 58.06 508 GLN A N 1
ATOM 3767 C CA . GLN A 1 508 ? 31.798 -34.621 -47.354 1.00 58.06 508 GLN A CA 1
ATOM 3768 C C . GLN A 1 508 ? 30.551 -35.253 -46.732 1.00 58.06 508 GLN A C 1
ATOM 3770 O O . GLN A 1 508 ? 29.571 -34.532 -46.518 1.00 58.06 508 GLN A O 1
ATOM 3775 N N . PRO A 1 509 ? 30.575 -36.568 -46.439 1.00 60.28 509 PRO A N 1
ATOM 3776 C CA . PRO A 1 509 ? 29.486 -37.243 -45.750 1.00 60.28 509 PRO A CA 1
ATOM 3777 C C . PRO A 1 509 ? 29.396 -36.768 -44.297 1.00 60.28 509 PRO A C 1
ATOM 3779 O O . PRO A 1 509 ? 30.411 -36.669 -43.596 1.00 60.28 509 PRO A O 1
ATOM 3782 N N . VAL A 1 510 ? 28.172 -36.470 -43.866 1.00 62.78 510 VAL A N 1
ATOM 3783 C CA . VAL A 1 510 ? 27.862 -36.004 -42.514 1.00 62.78 510 VAL A CA 1
ATOM 3784 C C . VAL A 1 510 ? 26.760 -36.860 -41.907 1.00 62.78 510 VAL A C 1
ATOM 3786 O O . VAL A 1 510 ? 25.743 -37.120 -42.540 1.00 62.78 510 VAL A O 1
ATOM 3789 N N . GLU A 1 511 ? 26.946 -37.249 -40.652 1.00 66.75 511 GLU A N 1
ATOM 3790 C CA . GLU A 1 511 ? 25.982 -38.005 -39.860 1.00 66.75 511 GLU A CA 1
ATOM 3791 C C . GLU A 1 511 ? 25.414 -37.144 -38.728 1.00 66.75 511 GLU A C 1
ATOM 3793 O O . GLU A 1 511 ? 26.127 -36.363 -38.092 1.00 66.75 511 GLU A O 1
ATOM 3798 N N . LEU A 1 512 ? 24.131 -37.328 -38.429 1.00 67.12 512 LEU A N 1
ATOM 3799 C CA . LEU A 1 512 ? 23.490 -36.835 -37.216 1.00 67.12 512 LEU A CA 1
ATOM 3800 C C . LEU A 1 512 ? 23.301 -37.990 -36.240 1.00 67.12 512 LEU A C 1
ATOM 3802 O O . LEU A 1 512 ? 22.702 -39.005 -36.580 1.00 67.12 512 LEU A O 1
ATOM 3806 N N . VAL A 1 513 ? 23.741 -37.809 -35.003 1.00 67.75 513 VAL A N 1
ATOM 3807 C CA . VAL A 1 513 ? 23.581 -38.782 -33.927 1.00 67.75 513 VAL A CA 1
ATOM 3808 C C . VAL A 1 513 ? 22.730 -38.174 -32.818 1.00 67.75 513 VAL A C 1
ATOM 3810 O O . VAL A 1 513 ? 23.096 -37.178 -32.198 1.00 67.75 513 VAL A O 1
ATOM 3813 N N . LEU A 1 514 ? 21.592 -38.803 -32.543 1.00 68.44 514 LEU A N 1
ATOM 3814 C CA . LEU A 1 514 ? 20.681 -38.465 -31.456 1.00 68.44 514 LEU A CA 1
ATOM 3815 C C . LEU A 1 514 ? 20.887 -39.455 -30.311 1.00 68.44 514 LEU A C 1
ATOM 3817 O O . LEU A 1 514 ? 20.779 -40.668 -30.497 1.00 68.44 514 LEU A O 1
ATOM 3821 N N . ARG A 1 515 ? 21.186 -38.951 -29.114 1.00 68.69 515 ARG A N 1
ATOM 3822 C CA . ARG A 1 515 ? 21.451 -39.753 -27.914 1.00 68.69 515 ARG A CA 1
ATOM 3823 C C . ARG A 1 515 ? 20.445 -39.413 -26.827 1.00 68.69 515 ARG A C 1
ATOM 3825 O O . ARG A 1 515 ? 20.434 -38.294 -26.330 1.00 68.69 515 ARG A O 1
ATOM 3832 N N . LEU A 1 516 ? 19.647 -40.386 -26.407 1.00 67.56 516 LEU A N 1
ATOM 3833 C CA . LEU A 1 516 ? 18.730 -40.250 -25.276 1.00 67.56 516 LEU A CA 1
ATOM 3834 C C . LEU A 1 516 ? 19.003 -41.384 -24.285 1.00 67.56 516 LEU A C 1
ATOM 3836 O O . LEU A 1 516 ? 18.728 -42.553 -24.569 1.00 67.56 516 LEU A O 1
ATOM 3840 N N . ALA A 1 517 ? 19.584 -41.048 -23.131 1.00 71.38 517 ALA A N 1
ATOM 3841 C CA . ALA A 1 517 ? 20.032 -42.007 -22.117 1.00 71.38 517 ALA A CA 1
ATOM 3842 C C . ALA A 1 517 ? 20.901 -43.155 -22.692 1.00 71.38 517 ALA A C 1
ATOM 3844 O O . ALA A 1 517 ? 22.085 -42.952 -22.954 1.00 71.38 517 ALA A O 1
ATOM 3845 N N . ARG A 1 518 ? 20.334 -44.361 -22.879 1.00 59.03 518 ARG A N 1
ATOM 3846 C CA . ARG A 1 518 ? 21.015 -45.557 -23.433 1.00 59.03 518 ARG A CA 1
ATOM 3847 C C . ARG A 1 518 ? 20.692 -45.842 -24.906 1.00 59.03 518 ARG A C 1
ATOM 3849 O O . ARG A 1 518 ? 21.155 -46.845 -25.439 1.00 59.03 518 ARG A O 1
ATOM 3856 N N . ARG A 1 519 ? 19.874 -45.014 -25.558 1.00 63.91 519 ARG A N 1
ATOM 3857 C CA . ARG A 1 519 ? 19.466 -45.190 -26.958 1.00 63.91 519 ARG A CA 1
ATOM 3858 C C . ARG A 1 519 ? 20.228 -44.206 -27.832 1.00 63.91 519 ARG A C 1
ATOM 3860 O O . ARG A 1 519 ? 20.363 -43.035 -27.483 1.00 63.91 519 ARG A O 1
ATOM 3867 N N . THR A 1 520 ? 20.756 -44.694 -28.945 1.00 73.38 520 THR A N 1
ATOM 3868 C CA . THR A 1 520 ? 21.451 -43.882 -29.945 1.00 73.38 520 THR A CA 1
ATOM 3869 C C . THR A 1 520 ? 20.829 -44.166 -31.299 1.00 73.38 520 THR A C 1
ATOM 3871 O O . THR A 1 520 ? 20.727 -45.328 -31.685 1.00 73.38 520 THR A O 1
ATOM 3874 N N . VAL A 1 521 ? 20.397 -43.113 -31.984 1.00 68.81 521 VAL A N 1
ATOM 3875 C CA . VAL A 1 521 ? 19.880 -43.173 -33.352 1.00 68.81 521 VAL A CA 1
ATOM 3876 C C . VAL A 1 521 ? 20.826 -42.363 -34.227 1.00 68.81 521 VAL A C 1
ATOM 3878 O O . VAL A 1 521 ? 21.126 -41.215 -33.901 1.00 68.81 521 VAL A O 1
ATOM 3881 N N . THR A 1 522 ? 21.316 -42.966 -35.306 1.00 70.38 522 THR A N 1
ATOM 3882 C CA . THR A 1 522 ? 22.228 -42.321 -36.255 1.00 70.38 522 THR A CA 1
ATOM 3883 C C . THR A 1 522 ? 21.541 -42.194 -37.605 1.00 70.38 522 THR A C 1
ATOM 3885 O O . THR A 1 522 ? 21.012 -43.175 -38.122 1.00 70.38 522 THR A O 1
ATOM 3888 N N . HIS A 1 523 ? 21.583 -40.997 -38.181 1.00 66.06 523 HIS A N 1
ATOM 3889 C CA . HIS A 1 523 ? 21.085 -40.699 -39.516 1.00 66.06 523 HIS A CA 1
ATOM 3890 C C . HIS A 1 523 ? 22.229 -40.238 -40.408 1.00 66.06 523 HIS A C 1
ATOM 3892 O O . HIS A 1 523 ? 22.907 -39.260 -40.091 1.00 66.06 523 HIS A O 1
ATOM 3898 N N . ASP A 1 524 ? 22.401 -40.904 -41.544 1.00 66.69 524 ASP A N 1
ATOM 3899 C CA . ASP A 1 524 ? 23.271 -40.425 -42.613 1.00 66.69 524 ASP A CA 1
ATOM 3900 C C . ASP A 1 524 ? 22.564 -39.282 -43.361 1.00 66.69 524 ASP A C 1
ATOM 3902 O O . ASP A 1 524 ? 21.462 -39.454 -43.888 1.00 66.69 524 ASP A O 1
ATOM 3906 N N . LEU A 1 525 ? 23.170 -38.094 -43.368 1.00 64.56 525 LEU A N 1
ATOM 3907 C CA . LEU A 1 525 ? 22.657 -36.920 -44.080 1.00 64.56 525 LEU A CA 1
ATOM 3908 C C . LEU A 1 525 ? 23.251 -36.798 -45.496 1.00 64.56 525 LEU A C 1
ATOM 3910 O O . LEU A 1 525 ? 22.934 -35.850 -46.223 1.00 64.56 525 LEU A O 1
ATOM 3914 N N . GLY A 1 526 ? 24.089 -37.756 -45.902 1.00 61.69 526 GLY A N 1
ATOM 3915 C CA . GLY A 1 526 ? 24.788 -37.782 -47.176 1.00 61.69 526 GLY A CA 1
ATOM 3916 C C . GLY A 1 526 ? 25.861 -36.701 -47.287 1.00 61.69 526 GLY A C 1
ATOM 3917 O O . GLY A 1 526 ? 26.285 -36.084 -46.308 1.00 61.69 526 GLY A O 1
ATOM 3918 N N . SER A 1 527 ? 26.324 -36.463 -48.517 1.00 59.06 527 SER A N 1
ATOM 3919 C CA . SER A 1 527 ? 27.351 -35.460 -48.783 1.00 59.06 527 SER A CA 1
ATOM 3920 C C . SER A 1 527 ? 26.757 -34.052 -48.873 1.00 59.06 527 SER A C 1
ATOM 3922 O O . SER A 1 527 ? 25.933 -33.777 -49.754 1.00 59.06 527 SER A O 1
ATOM 3924 N N . LEU A 1 528 ? 27.187 -33.143 -48.002 1.00 55.28 528 LEU A N 1
ATOM 3925 C CA . LEU A 1 528 ? 26.691 -31.766 -48.002 1.00 55.28 528 LEU A CA 1
ATOM 3926 C C . LEU A 1 528 ? 27.357 -30.965 -49.131 1.00 55.28 528 LEU A C 1
ATOM 3928 O O . LEU A 1 528 ? 28.529 -30.610 -49.053 1.00 55.28 528 LEU A O 1
ATOM 3932 N N . ALA A 1 529 ? 26.610 -30.709 -50.207 1.00 49.38 529 ALA A N 1
ATOM 3933 C CA . ALA A 1 529 ? 26.990 -29.742 -51.238 1.00 49.38 529 ALA A CA 1
ATOM 3934 C C . ALA A 1 529 ? 26.594 -28.315 -50.811 1.00 49.38 529 ALA A C 1
ATOM 3936 O O . ALA A 1 529 ? 25.769 -28.146 -49.919 1.00 49.38 529 ALA A O 1
ATOM 3937 N N . ALA A 1 530 ? 27.139 -27.295 -51.482 1.00 46.81 530 ALA A N 1
ATOM 3938 C CA . ALA A 1 530 ? 27.065 -25.867 -51.131 1.00 46.81 530 ALA A CA 1
ATOM 3939 C C . ALA A 1 530 ? 25.656 -25.216 -51.080 1.00 46.81 530 ALA A C 1
ATOM 3941 O O . ALA A 1 530 ? 25.554 -23.996 -50.972 1.00 46.81 530 ALA A O 1
ATOM 3942 N N . ALA A 1 531 ? 24.573 -25.992 -51.167 1.00 44.62 531 ALA A N 1
ATOM 3943 C CA . ALA A 1 531 ? 23.200 -25.502 -51.146 1.00 44.62 531 ALA A CA 1
ATOM 3944 C C . ALA A 1 531 ? 22.451 -25.978 -49.883 1.00 44.62 531 ALA A C 1
ATOM 3946 O O . ALA A 1 531 ? 22.590 -27.143 -49.500 1.00 44.62 531 ALA A O 1
ATOM 3947 N N . PRO A 1 532 ? 21.602 -25.126 -49.270 1.00 47.72 532 PRO A N 1
ATOM 3948 C CA . PRO A 1 532 ? 20.769 -25.503 -48.130 1.00 47.72 532 PRO A CA 1
ATOM 3949 C C . PRO A 1 532 ? 19.947 -26.758 -48.434 1.00 47.72 532 PRO A C 1
ATOM 3951 O O . PRO A 1 532 ? 19.187 -26.787 -49.405 1.00 47.72 532 PRO A O 1
ATOM 3954 N N . ARG A 1 533 ? 20.063 -27.791 -47.596 1.00 47.31 533 ARG A N 1
ATOM 3955 C CA . ARG A 1 533 ? 19.277 -29.021 -47.728 1.00 47.31 533 ARG A CA 1
ATOM 3956 C C . ARG A 1 533 ? 18.457 -29.275 -46.480 1.00 47.31 533 ARG A C 1
ATOM 3958 O O . ARG A 1 533 ? 18.975 -29.631 -45.430 1.00 47.31 533 ARG A O 1
ATOM 3965 N N . ARG A 1 534 ? 17.139 -29.175 -46.625 1.00 48.16 534 ARG A N 1
ATOM 3966 C CA . ARG A 1 534 ? 16.205 -29.557 -45.571 1.00 48.16 534 ARG A CA 1
ATOM 3967 C C . ARG A 1 534 ? 16.067 -31.079 -45.542 1.00 48.16 534 ARG A C 1
ATOM 3969 O O . ARG A 1 534 ? 15.408 -31.646 -46.407 1.00 48.16 534 ARG A O 1
ATOM 3976 N N . VAL A 1 535 ? 16.678 -31.727 -44.555 1.00 49.50 535 VAL A N 1
ATOM 3977 C CA . VAL A 1 535 ? 16.500 -33.165 -44.303 1.00 49.50 535 VAL A CA 1
ATOM 3978 C C . VAL A 1 535 ? 15.441 -33.339 -43.229 1.00 49.50 535 VAL A C 1
ATOM 3980 O O . VAL A 1 535 ? 15.661 -32.933 -42.094 1.00 49.50 535 VAL A O 1
ATOM 3983 N N . ARG A 1 536 ? 14.296 -33.925 -43.586 1.00 50.81 536 ARG A N 1
ATOM 3984 C CA . ARG A 1 536 ? 13.231 -34.221 -42.628 1.00 50.81 536 ARG A CA 1
ATOM 3985 C C . ARG A 1 536 ? 13.417 -35.636 -42.095 1.00 50.81 536 ARG A C 1
ATOM 3987 O O . ARG A 1 536 ? 13.380 -36.585 -42.872 1.00 50.81 536 ARG A O 1
ATOM 3994 N N . LEU A 1 537 ? 13.617 -35.758 -40.790 1.00 53.19 537 LEU A N 1
ATOM 3995 C CA . LEU A 1 537 ? 13.726 -37.041 -40.106 1.00 53.19 537 LEU A CA 1
ATOM 3996 C C . LEU A 1 537 ? 12.371 -37.309 -39.444 1.00 53.19 537 LEU A C 1
ATOM 3998 O O . LEU A 1 537 ? 11.930 -36.531 -38.612 1.00 53.19 537 LEU A O 1
ATOM 4002 N N . GLY A 1 538 ? 11.662 -38.349 -39.878 1.00 49.50 538 GLY A N 1
ATOM 4003 C CA . GLY A 1 538 ? 10.312 -38.675 -39.395 1.00 49.50 538 GLY A CA 1
ATOM 4004 C C . GLY A 1 538 ? 10.301 -39.512 -38.115 1.00 49.50 538 GLY A C 1
ATOM 4005 O O . GLY A 1 538 ? 9.358 -40.269 -37.887 1.00 49.50 538 GLY A O 1
ATOM 4006 N N . ASP A 1 539 ? 11.363 -39.436 -37.318 1.00 54.94 539 ASP A N 1
ATOM 4007 C CA . ASP A 1 539 ? 11.584 -40.370 -36.225 1.00 54.94 539 ASP A CA 1
ATOM 4008 C C . ASP A 1 539 ? 10.867 -39.919 -34.955 1.00 54.94 539 ASP A C 1
ATOM 4010 O O . ASP A 1 539 ? 10.930 -38.760 -34.532 1.00 54.94 539 ASP A O 1
ATOM 4014 N N . ARG A 1 540 ? 10.185 -40.881 -34.331 1.00 55.59 540 ARG A N 1
ATOM 4015 C CA . ARG A 1 540 ? 9.529 -40.712 -33.039 1.00 55.59 540 ARG A CA 1
ATOM 4016 C C . ARG A 1 540 ? 10.361 -41.389 -31.970 1.00 55.59 540 ARG A C 1
ATOM 4018 O O . ARG A 1 540 ? 10.576 -42.599 -32.017 1.00 55.59 540 ARG A O 1
ATOM 4025 N N . ILE A 1 541 ? 10.794 -40.619 -30.981 1.00 60.03 541 ILE A N 1
ATOM 4026 C CA . ILE A 1 541 ? 11.563 -41.131 -29.849 1.00 60.03 541 ILE A CA 1
ATOM 4027 C C . ILE A 1 541 ? 10.697 -41.024 -28.601 1.00 60.03 541 ILE A C 1
ATOM 4029 O O . ILE A 1 541 ? 10.294 -39.936 -28.205 1.00 60.03 541 ILE A O 1
ATOM 4033 N N . LEU A 1 542 ? 10.404 -42.162 -27.974 1.00 54.12 542 LEU A N 1
ATOM 4034 C CA . LEU A 1 542 ? 9.736 -42.182 -26.676 1.00 54.12 542 LEU A CA 1
ATOM 4035 C C . LEU A 1 542 ? 10.723 -41.743 -25.590 1.00 54.12 542 LEU A C 1
ATOM 4037 O O . LEU A 1 542 ? 11.778 -42.370 -25.442 1.00 54.12 542 LEU A O 1
ATOM 4041 N N . ALA A 1 543 ? 10.355 -40.716 -24.830 1.00 63.38 543 ALA A N 1
ATOM 4042 C CA . ALA A 1 543 ? 11.188 -40.117 -23.798 1.00 63.38 543 ALA A CA 1
ATOM 4043 C C . ALA A 1 543 ? 10.419 -39.851 -22.499 1.00 63.38 543 ALA A C 1
ATOM 4045 O O . ALA A 1 543 ? 9.198 -39.681 -22.509 1.00 63.38 543 ALA A O 1
ATOM 4046 N N . ASN A 1 544 ? 11.140 -39.780 -21.380 1.00 61.94 544 ASN A N 1
ATOM 4047 C CA . ASN A 1 544 ? 10.584 -39.396 -20.083 1.00 61.94 544 ASN A CA 1
ATOM 4048 C C . ASN A 1 544 ? 10.883 -37.927 -19.744 1.00 61.94 544 ASN A C 1
ATOM 4050 O O . ASN A 1 544 ? 11.919 -37.378 -20.123 1.00 61.94 544 ASN A O 1
ATOM 4054 N N . ALA A 1 545 ? 9.999 -37.297 -18.967 1.00 55.47 545 ALA A N 1
ATOM 4055 C CA . ALA A 1 545 ? 10.199 -35.952 -18.442 1.00 55.47 545 ALA A CA 1
ATOM 4056 C C . ALA A 1 545 ? 11.525 -35.857 -17.669 1.00 55.47 545 ALA A C 1
ATOM 4058 O O . ALA A 1 545 ? 11.803 -36.658 -16.775 1.00 55.47 545 ALA A O 1
ATOM 4059 N N . GLY A 1 546 ? 12.337 -34.856 -18.003 1.00 57.44 546 GLY A N 1
ATOM 4060 C CA . GLY A 1 546 ? 13.648 -34.626 -17.403 1.00 57.44 546 GLY A CA 1
ATOM 4061 C C . GLY A 1 546 ? 14.801 -35.409 -18.038 1.00 57.44 546 GLY A C 1
ATOM 4062 O O . GLY A 1 546 ? 15.949 -35.133 -17.683 1.00 57.44 546 GLY A O 1
ATOM 4063 N N . GLU A 1 547 ? 14.544 -36.321 -18.985 1.00 64.12 547 GLU A N 1
ATOM 4064 C CA . GLU A 1 547 ? 15.614 -36.930 -19.780 1.00 64.12 547 GLU A CA 1
ATOM 4065 C C . GLU A 1 547 ? 16.288 -35.886 -20.678 1.00 64.12 547 GLU A C 1
ATOM 4067 O O . GLU A 1 547 ? 15.673 -34.918 -21.137 1.00 64.12 547 GLU A O 1
ATOM 4072 N N . VAL A 1 548 ? 17.587 -36.087 -20.893 1.00 65.62 548 VAL A N 1
ATOM 4073 C CA . VAL A 1 548 ? 18.429 -35.204 -21.697 1.00 65.62 548 VAL A CA 1
ATOM 4074 C C . VAL A 1 548 ? 18.637 -35.822 -23.070 1.00 65.62 548 VAL A C 1
ATOM 4076 O O . VAL A 1 548 ? 19.241 -36.892 -23.182 1.00 65.62 548 VAL A O 1
ATOM 4079 N N . LEU A 1 549 ? 18.175 -35.121 -24.103 1.00 63.19 549 LEU A N 1
ATOM 4080 C CA . LEU A 1 549 ? 18.500 -35.431 -25.488 1.00 63.19 549 LEU A CA 1
ATOM 4081 C C . LEU A 1 549 ? 19.824 -34.749 -25.862 1.00 63.19 549 LEU A C 1
ATOM 4083 O O . LEU A 1 549 ? 19.930 -33.522 -25.855 1.00 63.19 549 LEU A O 1
ATOM 4087 N N . GLY A 1 550 ? 20.831 -35.558 -26.180 1.00 66.44 550 GLY A N 1
ATOM 4088 C CA . GLY A 1 550 ? 22.077 -35.130 -26.804 1.00 66.44 550 GLY A CA 1
ATOM 4089 C C . GLY A 1 550 ? 21.968 -35.201 -28.323 1.00 66.44 550 GLY A C 1
ATOM 4090 O O . GLY A 1 550 ? 21.470 -36.187 -28.865 1.00 66.44 550 GLY A O 1
ATOM 4091 N N . ILE A 1 551 ? 22.438 -34.166 -29.010 1.00 65.38 551 ILE A N 1
ATOM 4092 C CA . ILE A 1 551 ? 22.426 -34.093 -30.475 1.00 65.38 551 ILE A CA 1
ATOM 4093 C C . ILE A 1 551 ? 23.852 -33.821 -30.932 1.00 65.38 551 ILE A C 1
ATOM 4095 O O . ILE A 1 551 ? 24.424 -32.796 -30.562 1.00 65.38 551 ILE A O 1
ATOM 4099 N N . GLU A 1 552 ? 24.422 -34.734 -31.710 1.00 65.69 552 GLU A N 1
ATOM 4100 C CA . GLU A 1 552 ? 25.782 -34.650 -32.238 1.00 65.69 552 GLU A CA 1
ATOM 4101 C C . GLU A 1 552 ? 25.751 -34.655 -33.766 1.00 65.69 552 GLU A C 1
ATOM 4103 O O . GLU A 1 552 ? 25.091 -35.494 -34.371 1.00 65.69 552 GLU A O 1
ATOM 4108 N N . LEU A 1 553 ? 26.511 -33.766 -34.396 1.00 62.25 553 LEU A N 1
ATOM 4109 C CA . LEU A 1 553 ? 26.813 -33.853 -35.825 1.00 62.25 553 LEU A CA 1
ATOM 4110 C C . LEU A 1 553 ? 28.238 -34.403 -35.997 1.00 62.25 553 LEU A C 1
ATOM 4112 O O . LEU A 1 553 ? 29.152 -33.975 -35.283 1.00 62.25 553 LEU A O 1
ATOM 4116 N N . ARG A 1 554 ? 28.445 -35.351 -36.913 1.00 62.53 554 ARG A N 1
ATOM 4117 C CA . ARG A 1 554 ? 29.732 -36.018 -37.166 1.00 62.53 554 ARG A CA 1
ATOM 4118 C C . ARG A 1 554 ? 30.079 -35.963 -38.647 1.00 62.53 554 ARG A C 1
ATOM 4120 O O . ARG A 1 554 ? 29.200 -36.075 -39.487 1.00 62.53 554 ARG A O 1
ATOM 4127 N N . ALA A 1 555 ? 31.359 -35.817 -38.964 1.00 59.22 555 ALA A N 1
ATOM 4128 C CA . ALA A 1 555 ? 31.868 -35.865 -40.332 1.00 59.22 555 ALA A CA 1
ATOM 4129 C C . ALA A 1 555 ? 33.087 -36.790 -40.390 1.00 59.22 555 ALA A C 1
ATOM 4131 O O . ALA A 1 555 ? 33.836 -36.891 -39.413 1.00 59.22 555 ALA A O 1
ATOM 4132 N N . ALA A 1 556 ? 33.290 -37.449 -41.533 1.00 55.28 556 ALA A N 1
ATOM 4133 C CA . ALA A 1 556 ? 34.370 -38.423 -41.719 1.00 55.28 556 ALA A CA 1
ATOM 4134 C C . ALA A 1 556 ? 35.780 -37.795 -41.723 1.00 55.28 556 ALA A C 1
ATOM 4136 O O . ALA A 1 556 ? 36.761 -38.485 -41.452 1.00 55.28 556 ALA A O 1
ATOM 4137 N N . ALA A 1 557 ? 35.893 -36.492 -42.001 1.00 54.69 557 ALA A N 1
ATOM 4138 C CA . ALA A 1 557 ? 37.146 -35.744 -41.960 1.00 54.69 557 ALA A CA 1
ATOM 4139 C C . ALA A 1 557 ? 36.944 -34.349 -41.327 1.00 54.69 557 ALA A C 1
ATOM 4141 O O . ALA A 1 557 ? 35.815 -33.854 -41.250 1.00 54.69 557 ALA A O 1
ATOM 4142 N N . PRO A 1 558 ? 38.014 -33.688 -40.845 1.00 49.97 558 PRO A N 1
ATOM 4143 C CA . PRO A 1 558 ? 37.929 -32.301 -40.394 1.00 49.97 558 PRO A CA 1
ATOM 4144 C C . PRO A 1 558 ? 37.577 -31.406 -41.588 1.00 49.97 558 PRO A C 1
ATOM 4146 O O . PRO A 1 558 ? 38.326 -31.407 -42.567 1.00 49.97 558 PRO A O 1
ATOM 4149 N N . LEU A 1 559 ? 36.489 -30.624 -41.524 1.00 48.22 559 LEU A N 1
ATOM 4150 C CA . LEU A 1 559 ? 36.335 -29.516 -42.473 1.00 48.22 559 LEU A CA 1
ATOM 4151 C C . LEU A 1 559 ? 36.928 -28.233 -41.901 1.00 48.22 559 LEU A C 1
ATOM 4153 O O . LEU A 1 559 ? 36.774 -27.908 -40.724 1.00 48.22 559 LEU A O 1
ATOM 4157 N N . VAL A 1 560 ? 37.636 -27.519 -42.769 1.00 45.88 560 VAL A N 1
ATOM 4158 C CA . VAL A 1 560 ? 38.233 -26.221 -42.478 1.00 45.88 560 VAL A CA 1
ATOM 4159 C C . VAL A 1 560 ? 37.261 -25.159 -42.970 1.00 45.88 560 VAL A C 1
ATOM 4161 O O . VAL A 1 560 ? 37.030 -25.038 -44.170 1.00 45.88 560 VAL A O 1
ATOM 4164 N N . PHE A 1 561 ? 36.687 -24.395 -42.044 1.00 45.91 561 PHE A N 1
ATOM 4165 C CA . PHE A 1 561 ? 35.849 -23.256 -42.396 1.00 45.91 561 PHE A CA 1
ATOM 4166 C C . PHE A 1 561 ? 36.721 -22.030 -42.681 1.00 45.91 561 PHE A C 1
ATOM 4168 O O . PHE A 1 561 ? 37.543 -21.667 -41.833 1.00 45.91 561 PHE A O 1
ATOM 4175 N N . PRO A 1 562 ? 36.560 -21.360 -43.834 1.00 42.09 562 PRO A N 1
ATOM 4176 C CA . PRO A 1 562 ? 37.159 -20.052 -44.021 1.00 42.09 562 PRO A CA 1
ATOM 4177 C C . PRO A 1 562 ? 36.517 -19.038 -43.054 1.00 42.09 562 PRO A C 1
ATOM 4179 O O . PRO A 1 562 ? 35.355 -19.208 -42.661 1.00 42.09 562 PRO A O 1
ATOM 4182 N N . PRO A 1 563 ? 37.236 -17.966 -42.679 1.00 39.28 563 PRO A N 1
ATOM 4183 C CA . PRO A 1 563 ? 36.684 -16.895 -41.857 1.00 39.28 563 PRO A CA 1
ATOM 4184 C C . PRO A 1 563 ? 35.363 -16.374 -42.443 1.00 39.28 563 PRO A C 1
ATOM 4186 O O . PRO A 1 563 ? 35.315 -15.954 -43.597 1.00 39.28 563 PRO A O 1
ATOM 4189 N N . GLY A 1 564 ? 34.287 -16.419 -41.653 1.00 37.62 564 GLY A N 1
ATOM 4190 C CA . GLY A 1 564 ? 32.956 -15.943 -42.053 1.00 37.62 564 GLY A CA 1
ATOM 4191 C C . GLY A 1 564 ? 31.994 -17.003 -42.606 1.00 37.62 564 GLY A C 1
ATOM 4192 O O . GLY A 1 564 ? 30.832 -16.673 -42.842 1.00 37.62 564 GLY A O 1
ATOM 4193 N N . ALA A 1 565 ? 32.415 -18.261 -42.777 1.00 41.03 565 ALA A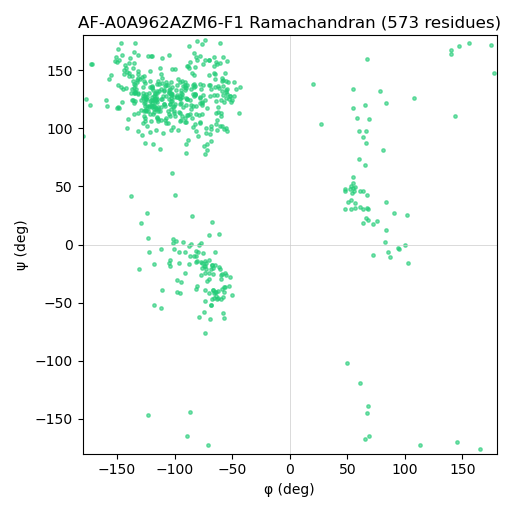 N 1
ATOM 4194 C CA . ALA A 1 565 ? 31.483 -19.351 -43.074 1.00 41.03 565 ALA A CA 1
ATOM 4195 C C . ALA A 1 565 ? 30.594 -19.679 -41.857 1.00 41.03 565 ALA A C 1
ATOM 4197 O O . ALA A 1 565 ? 31.031 -19.567 -40.711 1.00 41.03 565 ALA A O 1
ATOM 4198 N N . ARG A 1 566 ? 29.339 -20.077 -42.110 1.00 43.06 566 ARG A N 1
ATOM 4199 C CA . ARG A 1 566 ? 28.336 -20.405 -41.082 1.00 43.06 566 ARG A CA 1
ATOM 4200 C C . ARG A 1 566 ? 27.633 -21.720 -41.410 1.00 43.06 566 ARG A C 1
ATOM 4202 O O . ARG A 1 566 ? 27.314 -21.984 -42.568 1.00 43.06 566 ARG A O 1
ATOM 4209 N N . ALA A 1 567 ? 27.365 -22.517 -40.383 1.00 43.44 567 ALA A N 1
ATOM 4210 C CA . ALA A 1 567 ? 26.485 -23.674 -40.461 1.00 43.44 567 ALA A CA 1
ATOM 4211 C C . ALA A 1 567 ? 25.366 -23.486 -39.435 1.00 43.44 567 ALA A C 1
ATOM 4213 O O . ALA A 1 567 ? 25.635 -23.402 -38.238 1.00 43.44 567 ALA A O 1
ATOM 4214 N N . ASP A 1 568 ? 24.126 -23.420 -39.908 1.00 44.12 568 ASP A N 1
ATOM 4215 C CA . ASP A 1 568 ? 22.955 -23.246 -39.057 1.00 44.12 568 ASP A CA 1
ATOM 4216 C C . ASP A 1 568 ? 22.223 -24.585 -38.940 1.00 44.12 568 ASP A C 1
ATOM 4218 O O . ASP A 1 568 ? 21.846 -25.202 -39.939 1.00 44.12 568 ASP A O 1
ATOM 4222 N N . LEU A 1 569 ? 22.000 -25.051 -37.712 1.00 44.34 569 LEU A N 1
ATOM 4223 C CA . LEU A 1 569 ? 21.188 -26.235 -37.453 1.00 44.34 569 LEU A CA 1
ATOM 4224 C C . LEU A 1 569 ? 19.856 -25.800 -36.849 1.00 44.34 569 LEU A C 1
ATOM 4226 O O . LEU A 1 569 ? 19.782 -25.387 -35.693 1.00 44.34 569 LEU A O 1
ATOM 4230 N N . LEU A 1 570 ? 18.783 -25.915 -37.624 1.00 44.78 570 LEU A N 1
ATOM 4231 C CA . LEU A 1 570 ? 17.437 -25.683 -37.130 1.00 44.78 570 LEU A CA 1
ATOM 4232 C C . LEU A 1 570 ? 16.863 -27.003 -36.605 1.00 44.78 570 LEU A C 1
ATOM 4234 O O . LEU A 1 570 ? 16.713 -27.977 -37.341 1.00 44.78 570 LEU A O 1
ATOM 4238 N N . LEU A 1 571 ? 16.516 -27.028 -35.326 1.00 46.84 571 LEU A N 1
ATOM 4239 C CA . LEU A 1 571 ? 15.891 -28.170 -34.667 1.00 46.84 571 LEU A CA 1
ATOM 4240 C C . LEU A 1 571 ? 14.495 -27.774 -34.215 1.00 46.84 571 LEU A C 1
ATOM 4242 O O . LEU A 1 571 ? 14.346 -26.900 -33.361 1.00 46.84 571 LEU A O 1
ATOM 4246 N N . LYS A 1 572 ? 13.475 -28.437 -34.756 1.00 47.47 572 LYS A N 1
ATOM 4247 C CA . LYS A 1 572 ? 12.105 -28.319 -34.276 1.00 47.47 572 LYS A CA 1
ATOM 4248 C C . LYS A 1 572 ? 11.725 -29.606 -33.551 1.00 47.47 572 LYS A C 1
ATOM 4250 O O . LYS A 1 572 ? 11.456 -30.629 -34.169 1.00 47.47 572 LYS A O 1
ATOM 4255 N N . LEU A 1 573 ? 11.687 -29.535 -32.226 1.00 47.28 573 LEU A N 1
ATOM 4256 C CA . LEU A 1 573 ? 11.151 -30.605 -31.391 1.00 47.28 573 LEU A CA 1
ATOM 4257 C C . LEU A 1 573 ? 9.658 -30.380 -31.174 1.00 47.28 573 LEU A C 1
ATOM 4259 O O . LEU A 1 573 ? 9.253 -29.312 -30.714 1.00 47.28 573 LEU A O 1
ATOM 4263 N N . THR A 1 574 ? 8.859 -31.393 -31.485 1.00 51.00 574 THR A N 1
ATOM 4264 C CA . THR A 1 574 ? 7.442 -31.442 -31.123 1.00 51.00 574 THR A CA 1
ATOM 4265 C C . THR A 1 574 ? 7.285 -32.565 -30.102 1.00 51.00 574 THR A C 1
ATOM 4267 O O . THR A 1 574 ? 7.587 -33.713 -30.416 1.00 51.00 574 THR A O 1
ATOM 4270 N N . VAL A 1 575 ? 6.907 -32.218 -28.869 1.00 44.19 575 VAL A N 1
ATOM 4271 C CA . VAL A 1 575 ? 6.659 -33.170 -27.768 1.00 44.19 575 VAL A CA 1
ATOM 4272 C C . VAL A 1 575 ? 5.169 -33.423 -27.642 1.00 44.19 575 VAL A C 1
ATOM 4274 O O . VAL A 1 575 ? 4.418 -32.422 -27.741 1.00 44.19 575 VAL A O 1
#

pLDDT: mean 73.52, std 23.5, range [22.98, 98.75]

Mean predicted aligned error: 16.98 Å